Protein AF-A0A812M2K6-F1 (afdb_monomer_lite)

Secondary structure (DSSP, 8-state):
-----------------------------------PPP--PPPHHHHHHHHHHGGG--------BSTTSSEEEEPPGGG-SSTTBEEEEPTTEEEPTTSBEEEPP--TTTSTTEEEEPPGGG-SSTT-EEEEPTTEEE-TTS-EEEPP--BSTTSSEEEEPPGGG-SSTTBEEEEPTTEEE-TTSBEEEPP--TTT-TTEEEEPPGGG-SSTT-EEEEPTTEEE-TTS-EEEPP---STTSSEEEEPPGGG-SSTT-EEEEPTTEEEETTEEEE----B-STTSEEEEPPGGG--STT-EEEEPTTEEE-TTS-EEEPP---SSSSSEEEEPPGGG-SSTTBEEEEPTTEEE-TTSBEEEPP--B-STTSEEEEPPGGG-SSTT-EEEE-TTEEEETTTEEEEPP----TTSSEEEEPPGGG--STT-EEEEPTTEEE-TTS-EEE-HHHHTT-HHHHHHHHHHHHHHHHHH-SS-SS---TTT--HHHHHHHHHHHHHHHTTS--SS----HHHHHHHHH-SS-SSS--HHHHHHHHHHHHHHHHT-

Foldseek 3Di:
DDDDDDDDDDDDDDDDDDDDDDDDDDDDDDDDDDDDDDDDDDDPVVVVVVVVVVVPCPPQAAADDDPPGQEPAADPSVPDPHHRQHPDTAAQWDQDPNSHTDGQDADQVPAPQAPAADDSNPHPHHNAHPDGQQQWDQDPNNHTDGAEADDDDVHQEVADDDSRNDPHHHQHPDGAQQWDQDPNRHTDGQEADPVVAVWAPACDDSNNDPHHNAHPDTAALWDQDPNRHTDGAEADDDQPDQAPAADDSNNDPHHRQHPDGAQQFDQDPSHTHGQDADDDDDQGEVAQDDSRHHDHHNQHPHHAAQWDQDPNNGTDGAAADDDPPDQAPAADDSNNQPHHNQHPDTAQQWDQDPNNHTDGQAADPDDDQGEVAADDSNNDPHHHFHPHHAQQWDDDVNGGTDGQDADADQPDQEPAADDSNNDPHHRAHPDGHPQWDQDPNRHTDGPPVVVVVPPVVVVLVVVLVVVLQVQLPPVPPSDRDPVSPDVVSVVVSVVVSVVVVVVDDDDDDDPPPVVVVQPVQPVVPPSDHDPVSVVVVVVVVVVVVVVD

Radius of gyration: 78.22 Å; chains: 1; bounding box: 146×51×230 Å

Sequence (548 aa):
MKRLVFFLTLPFILSQARKASSQPDEHVTASHEPAQPKVTALSQVEVQALLAKRRSEKREFVCFTGPGRACRLCRDTEARTADDQCAECNPGYKLMVTGMCEAFDCDPDYITGCYKCLATHARTREGQCGVCQKGFALTASNECRQLTCTEGDDGACAKCRPQHELTKDNQCVTCKPGYKQNTDHTCSELTCDLTEMENCASCRAQKELTADNQCSECTEGFQLTESGTCEPFECQTGPDEACRECAAPEDRTGENQCSACNPGYALTARSCEALTCLEGEGSLCAKCEVFEKRRVVDQCLTCNQGFKLSADSKCVPFSCSVGAEDKCRICTQPALRTADDQCYQCNPGYRLNMDLKCEPFPCDEGEGAKCKTCRELASRTAPHQCSTCNAGYGLVDALVCKPFLCSPGPNGGCKACKAQKAMTAFDQCAACNDGYFLTSEFTCQLGSDNWASNSKVVRYAKQAMRELVNKLDRNSDGSIDKGELDESSINDAIQRGIAGLRGGIIQGQVDPVPAVVFGAADVDGDGALSRAEFEALEARESQRQSQR

Structure (mmCIF, N/CA/C/O backbone):
data_AF-A0A812M2K6-F1
#
_entry.id   AF-A0A812M2K6-F1
#
loop_
_atom_site.group_PDB
_atom_site.id
_atom_site.type_symbol
_atom_site.label_atom_id
_atom_site.label_alt_id
_atom_site.label_comp_id
_atom_site.label_asym_id
_atom_site.label_entity_id
_atom_site.label_seq_id
_atom_site.pdbx_PDB_ins_code
_atom_site.Cartn_x
_atom_site.Cartn_y
_atom_site.Cartn_z
_atom_site.occupancy
_atom_site.B_iso_or_equiv
_atom_site.auth_seq_id
_atom_site.auth_comp_id
_atom_site.auth_asym_id
_atom_site.auth_atom_id
_atom_site.pdbx_PDB_model_num
ATOM 1 N N . MET A 1 1 ? -30.217 25.112 0.882 1.00 39.94 1 MET A N 1
ATOM 2 C CA . MET A 1 1 ? -31.440 24.292 0.989 1.00 39.94 1 MET A CA 1
ATOM 3 C C . MET A 1 1 ? -32.048 24.495 2.372 1.00 39.94 1 MET A C 1
ATOM 5 O O . MET A 1 1 ? -31.385 24.239 3.359 1.00 39.94 1 MET A O 1
ATOM 9 N N . LYS A 1 2 ? -33.250 25.086 2.378 1.00 36.22 2 LYS A N 1
ATOM 10 C CA . LYS A 1 2 ? -34.365 25.032 3.349 1.00 36.22 2 LYS A CA 1
ATOM 11 C C . LYS A 1 2 ? -34.115 24.831 4.863 1.00 36.22 2 LYS A C 1
ATOM 13 O O . LYS A 1 2 ? -33.831 23.735 5.320 1.00 36.22 2 LYS A O 1
ATOM 18 N N . ARG A 1 3 ? -34.443 25.901 5.611 1.00 46.41 3 ARG A N 1
ATOM 19 C CA . ARG A 1 3 ? -35.052 25.905 6.961 1.00 46.41 3 ARG A CA 1
ATOM 20 C C . ARG A 1 3 ? -36.234 24.929 7.061 1.00 46.41 3 ARG A C 1
ATOM 22 O O . ARG A 1 3 ? -37.031 24.890 6.124 1.00 46.41 3 ARG A O 1
ATOM 29 N N . LEU A 1 4 ? -36.454 24.340 8.239 1.00 39.28 4 LEU A N 1
ATOM 30 C CA . LEU A 1 4 ? -37.803 24.044 8.726 1.00 39.28 4 LEU A CA 1
ATOM 31 C C . LEU A 1 4 ? -37.932 24.373 10.224 1.00 39.28 4 LEU A C 1
ATOM 33 O O . LEU A 1 4 ? -37.151 23.928 11.056 1.00 39.28 4 LEU A O 1
ATOM 37 N N . VAL A 1 5 ? -38.931 25.206 10.494 1.00 46.22 5 VAL A N 1
ATOM 38 C CA . VAL A 1 5 ? -39.595 25.511 11.769 1.00 46.22 5 VAL A CA 1
ATOM 39 C C . VAL A 1 5 ? -40.931 24.747 11.745 1.00 46.22 5 VAL A C 1
ATOM 41 O O . VAL A 1 5 ? -41.371 24.419 10.644 1.00 46.22 5 VAL A O 1
ATOM 44 N N . PHE A 1 6 ? -41.568 24.566 12.914 1.00 36.38 6 PHE A N 1
ATOM 45 C CA . PHE A 1 6 ? -43.006 24.332 13.228 1.00 36.38 6 PHE A CA 1
ATOM 46 C C . PHE A 1 6 ? -43.205 23.113 14.160 1.00 36.38 6 PHE A C 1
ATOM 48 O O . PHE A 1 6 ? -42.526 22.117 13.966 1.00 36.38 6 PHE A O 1
ATOM 55 N N . PHE A 1 7 ? -44.098 23.057 15.164 1.00 35.03 7 PHE A N 1
ATOM 56 C CA . PHE A 1 7 ? -45.023 24.000 15.825 1.00 35.03 7 PHE A CA 1
ATOM 57 C C . PHE A 1 7 ? -45.541 23.348 17.142 1.00 35.03 7 PHE A C 1
ATOM 59 O O . PHE A 1 7 ? -45.584 22.128 17.242 1.00 35.03 7 PHE A O 1
ATOM 66 N N . LEU A 1 8 ? -45.939 24.198 18.100 1.00 35.94 8 LEU A N 1
ATOM 67 C CA . LEU A 1 8 ? -47.046 24.118 19.085 1.00 35.94 8 LEU A CA 1
ATOM 68 C C . LEU A 1 8 ? -47.849 22.810 19.286 1.00 35.94 8 LEU A C 1
ATOM 70 O O . LEU A 1 8 ? -48.348 22.266 18.313 1.00 35.94 8 LEU A O 1
ATOM 74 N N . THR A 1 9 ? -48.180 22.486 20.553 1.00 30.59 9 THR A N 1
ATOM 75 C CA . THR A 1 9 ? -49.550 22.630 21.132 1.00 30.59 9 THR A CA 1
ATOM 76 C C . THR A 1 9 ? -49.631 22.241 22.626 1.00 30.59 9 THR A C 1
ATOM 78 O O . THR A 1 9 ? -49.316 21.118 23.001 1.00 30.59 9 THR A O 1
ATOM 81 N N . LEU A 1 10 ? -50.129 23.166 23.457 1.00 36.56 10 LEU A N 1
ATOM 82 C CA . LEU A 1 10 ? -50.979 22.939 24.652 1.00 36.56 10 LEU A CA 1
ATOM 83 C C . LEU A 1 10 ? -52.435 22.706 24.157 1.00 36.56 10 LEU A C 1
ATOM 85 O O . LEU A 1 10 ? -52.696 23.182 23.045 1.00 36.56 10 LEU A O 1
ATOM 89 N N . PRO A 1 11 ? -53.411 22.103 24.900 1.00 50.19 11 PRO A N 1
ATOM 90 C CA . PRO A 1 11 ? -53.915 22.698 26.158 1.00 50.19 11 PRO A CA 1
ATOM 91 C C . PRO A 1 11 ? -54.684 21.792 27.181 1.00 50.19 11 PRO A C 1
ATOM 93 O O . PRO A 1 11 ? -55.078 20.675 26.885 1.00 50.19 11 PRO A O 1
ATOM 96 N N . PHE A 1 12 ? -54.929 22.369 28.376 1.00 32.66 12 PHE A N 1
ATOM 97 C CA . PHE A 1 12 ? -56.169 22.364 29.198 1.00 32.66 12 PHE A CA 1
ATOM 98 C C . PHE A 1 12 ? -56.912 21.048 29.574 1.00 32.66 12 PHE A C 1
ATOM 100 O O . PHE A 1 12 ? -57.282 20.273 28.706 1.00 32.66 12 PHE A O 1
ATOM 107 N N . ILE A 1 13 ? -57.332 20.913 30.854 1.00 33.84 13 ILE A N 1
ATOM 108 C CA . ILE A 1 13 ? -58.743 21.039 31.332 1.00 33.84 13 ILE A CA 1
ATOM 109 C C . ILE A 1 13 ? -58.970 20.441 32.759 1.00 33.84 13 ILE A C 1
ATOM 111 O O . ILE A 1 13 ? -58.735 19.260 32.969 1.00 33.84 13 ILE A O 1
ATOM 115 N N . LEU A 1 14 ? -59.547 21.286 33.648 1.00 29.89 14 LEU A N 1
ATOM 116 C CA . LEU A 1 14 ? -60.483 21.079 34.798 1.00 29.89 14 LEU A CA 1
ATOM 117 C C . LEU A 1 14 ? -60.121 20.108 35.958 1.00 29.89 14 LEU A C 1
ATOM 119 O O . LEU A 1 14 ? -59.506 19.082 35.748 1.00 29.89 14 LEU A O 1
ATOM 123 N N . SER A 1 15 ? -60.602 20.235 37.205 1.00 29.11 15 SER A N 1
ATOM 124 C CA . SER A 1 15 ? -61.309 21.246 38.027 1.00 29.11 15 SER A CA 1
ATOM 125 C C . SER A 1 15 ? -61.856 20.530 39.282 1.00 29.11 15 SER A C 1
ATOM 127 O O . SER A 1 15 ? -62.038 19.317 39.254 1.00 29.11 15 SER A O 1
ATOM 129 N N . GLN A 1 16 ? -62.261 21.324 40.284 1.00 31.27 16 GLN A N 1
ATOM 130 C CA . GLN A 1 16 ? -63.069 21.024 41.488 1.00 31.27 16 GLN A CA 1
ATOM 131 C C . GLN A 1 16 ? -62.251 20.500 42.691 1.00 31.27 16 GLN A C 1
ATOM 133 O O . GLN A 1 16 ? -61.693 19.417 42.628 1.00 31.27 16 GLN A O 1
ATOM 138 N N . ALA A 1 17 ? -62.008 21.223 43.794 1.00 30.69 17 ALA A N 1
ATOM 139 C CA . ALA A 1 17 ? -62.821 22.082 44.679 1.00 30.69 17 ALA A CA 1
ATOM 140 C C . ALA A 1 17 ? -63.723 21.328 45.683 1.00 30.69 17 ALA A C 1
ATOM 142 O O . ALA A 1 17 ? -64.667 20.670 45.259 1.00 30.69 17 ALA A O 1
ATOM 143 N N . ARG A 1 18 ? -63.490 21.570 46.997 1.00 32.97 18 ARG A N 1
ATOM 144 C CA . ARG A 1 18 ? -64.441 21.848 48.125 1.00 32.97 18 ARG A CA 1
ATOM 145 C C . ARG A 1 18 ? -63.961 21.264 49.475 1.00 32.97 18 ARG A C 1
ATOM 147 O O . ARG A 1 18 ? -63.615 20.099 49.539 1.00 32.97 18 ARG A O 1
ATOM 154 N N . LYS A 1 19 ? -63.760 22.135 50.487 1.00 30.09 19 LYS A N 1
ATOM 155 C CA . LYS A 1 19 ? -64.574 22.382 51.725 1.00 30.09 19 LYS A CA 1
ATOM 156 C C . LYS A 1 19 ? -64.446 21.268 52.787 1.00 30.09 19 LYS A C 1
ATOM 158 O O . LYS A 1 19 ? -64.731 20.131 52.468 1.00 30.09 19 LYS A O 1
ATOM 163 N N . ALA A 1 20 ? -63.904 21.502 53.990 1.00 30.22 20 ALA A N 1
ATOM 164 C CA . ALA A 1 20 ? -64.334 22.336 55.139 1.00 30.22 20 ALA A CA 1
ATOM 165 C C . ALA A 1 20 ? -65.220 21.585 56.161 1.00 30.22 20 ALA A C 1
ATOM 167 O O . ALA A 1 20 ? -66.173 20.936 55.749 1.00 30.22 20 ALA A O 1
ATOM 168 N N . SER A 1 21 ? -64.969 21.852 57.461 1.00 31.70 21 SER A N 1
ATOM 169 C CA . SER A 1 21 ? -65.792 21.519 58.657 1.00 31.70 21 SER A CA 1
ATOM 170 C C . SER A 1 21 ? -65.837 20.030 59.052 1.00 31.70 21 SER A C 1
ATOM 172 O O . SER A 1 21 ? -65.806 19.185 58.174 1.00 31.70 21 SER A O 1
ATOM 174 N N . SER A 1 22 ? -65.907 19.596 60.315 1.00 30.52 22 SER A N 1
ATOM 175 C CA . SER A 1 22 ? -66.250 20.228 61.602 1.00 30.52 22 SER A CA 1
ATOM 176 C C . SER A 1 22 ? -65.941 19.237 62.759 1.00 30.52 22 SER A C 1
ATOM 178 O O . SER A 1 22 ? -66.010 18.028 62.553 1.00 30.52 22 SER A O 1
ATOM 180 N N . GLN A 1 23 ? -65.648 19.734 63.973 1.00 38.22 23 GLN A N 1
ATOM 181 C CA . GLN A 1 23 ? -65.944 19.055 65.266 1.00 38.22 23 GLN A CA 1
ATOM 182 C C . GLN A 1 23 ? -67.488 18.910 65.445 1.00 38.22 23 GLN A C 1
ATOM 184 O O . GLN A 1 23 ? -68.187 19.372 64.537 1.00 38.22 23 GLN A O 1
ATOM 189 N N . PRO A 1 24 ? -68.091 18.424 66.561 1.00 56.44 24 PRO A N 1
ATOM 190 C CA . PRO A 1 24 ? -67.602 17.841 67.831 1.00 56.44 24 PRO A CA 1
ATOM 191 C C . PRO A 1 24 ? -68.368 16.536 68.213 1.00 56.44 24 PRO A C 1
ATOM 193 O O . PRO A 1 24 ? -69.157 16.035 67.422 1.00 56.44 24 PRO A O 1
ATOM 196 N N . ASP A 1 25 ? -68.104 15.937 69.382 1.00 31.62 25 ASP A N 1
ATOM 197 C CA . ASP A 1 25 ? -69.071 15.906 70.503 1.00 31.62 25 ASP A CA 1
ATOM 198 C C . ASP A 1 25 ? -68.741 14.894 71.611 1.00 31.62 25 ASP A C 1
ATOM 200 O O . ASP A 1 25 ? -68.276 13.774 71.400 1.00 31.62 25 ASP A O 1
ATOM 204 N N . GLU A 1 26 ? -69.011 15.385 72.818 1.00 35.91 26 GLU A N 1
ATOM 205 C CA . GLU A 1 26 ? -69.060 14.719 74.110 1.00 35.91 26 GLU A CA 1
ATOM 206 C C . GLU A 1 26 ? -70.122 13.609 74.146 1.00 35.91 26 GLU A C 1
ATOM 208 O O . GLU A 1 26 ? -71.188 13.735 73.548 1.00 35.91 26 GLU A O 1
ATOM 213 N N . HIS A 1 27 ? -69.915 12.586 74.982 1.00 35.78 27 HIS A N 1
ATOM 214 C CA . HIS A 1 27 ? -71.049 11.980 75.676 1.00 35.78 27 HIS A CA 1
ATOM 215 C C . HIS A 1 27 ? -70.683 11.465 77.071 1.00 35.78 27 HIS A C 1
ATOM 217 O O . HIS A 1 27 ? -69.914 10.526 77.264 1.00 35.78 27 HIS A O 1
ATOM 223 N N . VAL A 1 28 ? -71.302 12.140 78.036 1.00 36.34 28 VAL A N 1
ATOM 224 C CA . VAL A 1 28 ? -71.503 11.809 79.448 1.00 36.34 28 VAL A CA 1
ATOM 225 C C . VAL A 1 28 ? -72.520 10.669 79.589 1.00 36.34 28 VAL A C 1
ATOM 227 O O . VAL A 1 28 ? -73.449 10.602 78.783 1.00 36.34 28 VAL A O 1
ATOM 230 N N . THR A 1 29 ? -72.371 9.841 80.638 1.00 33.72 29 THR A N 1
ATOM 231 C CA . THR A 1 29 ? -73.381 9.153 81.503 1.00 33.72 29 THR A CA 1
ATOM 232 C C . THR A 1 29 ? -72.810 7.805 81.989 1.00 33.72 29 THR A C 1
ATOM 234 O O . THR A 1 29 ? -72.044 7.178 81.277 1.00 33.72 29 THR A O 1
ATOM 237 N N . ALA A 1 30 ? -73.078 7.255 83.174 1.00 34.03 30 ALA A N 1
ATOM 238 C CA . ALA A 1 30 ? -73.894 7.648 84.312 1.00 34.03 30 ALA A CA 1
ATOM 239 C C . ALA A 1 30 ? -73.401 6.902 85.567 1.00 34.03 30 ALA A C 1
ATOM 241 O O . ALA A 1 30 ? -72.913 5.774 85.512 1.00 34.03 30 ALA A O 1
ATOM 242 N N . SER A 1 31 ? -73.596 7.567 86.696 1.00 32.94 31 SER A N 1
ATOM 243 C CA . SER A 1 31 ? -73.419 7.118 88.070 1.00 32.94 31 SER A CA 1
ATOM 244 C C . SER A 1 31 ? -74.468 6.067 88.465 1.00 32.94 31 SER A C 1
ATOM 246 O O . SER A 1 31 ? -75.640 6.179 88.096 1.00 32.94 31 SER A O 1
ATOM 248 N N . HIS A 1 32 ? -74.077 5.090 89.286 1.00 35.47 32 HIS A N 1
ATOM 249 C CA . HIS A 1 32 ? -75.010 4.268 90.060 1.00 35.47 32 HIS A CA 1
ATOM 250 C C . HIS A 1 32 ? -74.623 4.282 91.538 1.00 35.47 32 HIS A C 1
ATOM 252 O O . HIS A 1 32 ? -73.555 3.831 91.944 1.00 35.47 32 HIS A O 1
ATOM 258 N N . GLU A 1 33 ? -75.530 4.864 92.310 1.00 39.69 33 GLU A N 1
ATOM 259 C CA . GLU A 1 33 ? -75.563 4.990 93.759 1.00 39.69 33 GLU A CA 1
ATOM 260 C C . GLU A 1 33 ? -76.275 3.756 94.342 1.00 39.69 33 GLU A C 1
ATOM 262 O O . GLU A 1 33 ? -77.310 3.354 93.802 1.00 39.69 33 GLU A O 1
ATOM 267 N N . PRO A 1 34 ? -75.788 3.166 95.449 1.00 40.06 34 PRO A N 1
ATOM 268 C CA . PRO A 1 34 ? -76.692 2.411 96.303 1.00 40.06 34 PRO A CA 1
ATOM 269 C C . PRO A 1 34 ? -76.645 2.849 97.774 1.00 40.06 34 PRO A C 1
ATOM 271 O O . PRO A 1 34 ? -75.617 2.814 98.442 1.00 40.06 34 PRO A O 1
ATOM 274 N N . ALA A 1 35 ? -77.844 3.191 98.247 1.00 35.00 35 ALA A N 1
ATOM 275 C CA . ALA A 1 35 ? -78.459 2.833 99.525 1.00 35.00 35 ALA A CA 1
ATOM 276 C C . ALA A 1 35 ? -77.650 3.006 100.830 1.00 35.00 35 ALA A C 1
ATOM 278 O O . ALA A 1 35 ? -76.830 2.179 101.223 1.00 35.00 35 ALA A O 1
ATOM 279 N N . GLN A 1 36 ? -78.047 4.028 101.593 1.00 40.28 36 GLN A N 1
ATOM 280 C CA . GLN A 1 36 ? -77.736 4.203 103.013 1.00 40.28 36 GLN A CA 1
ATOM 281 C C . GLN A 1 36 ? -78.418 3.138 103.899 1.00 40.28 36 GLN A C 1
ATOM 283 O O . GLN A 1 36 ? -79.637 2.964 103.800 1.00 40.28 36 GLN A O 1
ATOM 288 N N . PRO A 1 37 ? -77.706 2.531 104.869 1.00 40.25 37 PRO A N 1
ATOM 289 C CA . PRO A 1 37 ? -78.324 1.875 106.013 1.00 40.25 37 PRO A CA 1
ATOM 290 C C . PRO A 1 37 ? -78.275 2.757 107.275 1.00 40.25 37 PRO A C 1
ATOM 292 O O . PRO A 1 37 ? -77.220 3.185 107.739 1.00 40.25 37 PRO A O 1
ATOM 295 N N . LYS A 1 38 ? -79.454 2.985 107.866 1.00 45.19 38 LYS A N 1
ATOM 296 C CA . LYS A 1 38 ? -79.655 3.467 109.243 1.00 45.19 38 LYS A CA 1
ATOM 297 C C . LYS A 1 38 ? -79.230 2.385 110.235 1.00 45.19 38 LYS A C 1
ATOM 299 O O . LYS A 1 38 ? -79.912 1.367 110.280 1.00 45.19 38 LYS A O 1
ATOM 304 N N . VAL A 1 39 ? -78.237 2.629 111.097 1.00 41.66 39 VAL A N 1
ATOM 305 C CA . VAL A 1 39 ? -78.066 1.854 112.345 1.00 41.66 39 VAL A CA 1
ATOM 306 C C . VAL A 1 39 ? -77.474 2.728 113.467 1.00 41.66 39 VAL A C 1
ATOM 308 O O . VAL A 1 39 ? -76.336 3.174 113.403 1.00 41.66 39 VAL A O 1
ATOM 311 N N . THR A 1 40 ? -78.335 2.984 114.455 1.00 49.41 40 THR A N 1
ATOM 312 C CA . THR A 1 40 ? -78.154 3.266 115.897 1.00 49.41 40 THR A CA 1
ATOM 313 C C . THR A 1 40 ? -76.811 3.763 116.456 1.00 49.41 40 THR A C 1
ATOM 315 O O . THR A 1 40 ? -75.791 3.083 116.414 1.00 49.41 40 THR A O 1
ATOM 318 N N . ALA A 1 41 ? -76.888 4.912 117.140 1.00 46.44 41 ALA A N 1
ATOM 319 C CA . ALA A 1 41 ? -75.861 5.451 118.024 1.00 46.44 41 ALA A CA 1
ATOM 320 C C . ALA A 1 41 ? -75.583 4.509 119.213 1.00 46.44 41 ALA A C 1
ATOM 322 O O . ALA A 1 41 ? -76.463 4.265 120.038 1.00 46.44 41 ALA A O 1
ATOM 323 N N . LEU A 1 42 ? -74.346 4.012 119.291 1.00 47.88 42 LEU A N 1
ATOM 324 C CA . LEU A 1 42 ? -73.766 3.348 120.460 1.00 47.88 42 LEU A CA 1
ATOM 325 C C . LEU A 1 42 ? -73.224 4.396 121.441 1.00 47.88 42 LEU A C 1
ATOM 327 O O . LEU A 1 42 ? -72.730 5.453 121.041 1.00 47.88 42 LEU A O 1
ATOM 331 N N . SER A 1 43 ? -73.326 4.100 122.734 1.00 54.28 43 SER A N 1
ATOM 332 C CA . SER A 1 43 ? -72.937 5.005 123.815 1.00 54.28 43 SER A CA 1
ATOM 333 C C . SER A 1 43 ? -71.408 5.149 123.927 1.00 54.28 43 SER A C 1
ATOM 335 O O . SER A 1 43 ? -70.654 4.225 123.615 1.00 54.28 43 SER A O 1
ATOM 337 N N . GLN A 1 44 ? -70.922 6.298 124.418 1.00 56.81 44 GLN A N 1
ATOM 338 C CA . GLN A 1 44 ? -69.483 6.589 124.588 1.00 56.81 44 GLN A CA 1
ATOM 339 C C . GLN A 1 44 ? -68.726 5.589 125.492 1.00 56.81 44 GLN A C 1
ATOM 341 O O . GLN A 1 44 ? -67.496 5.567 125.469 1.00 56.81 44 GLN A O 1
ATOM 346 N N . VAL A 1 45 ? -69.425 4.727 126.238 1.00 55.91 45 VAL A N 1
ATOM 347 C CA . VAL A 1 45 ? -68.821 3.690 127.093 1.00 55.91 45 VAL A CA 1
ATOM 348 C C . VAL A 1 45 ? -68.507 2.401 126.307 1.00 55.91 45 VAL A C 1
ATOM 350 O O . VAL A 1 45 ? -67.557 1.696 126.638 1.00 55.91 45 VAL A O 1
ATOM 353 N N . GLU A 1 46 ? -69.201 2.124 125.197 1.00 54.50 46 GLU A N 1
ATOM 354 C CA . GLU A 1 46 ? -68.991 0.913 124.379 1.00 54.50 46 GLU A CA 1
ATOM 355 C C . GLU A 1 46 ? -67.878 1.077 123.324 1.00 54.50 46 GLU A C 1
ATOM 357 O O . GLU A 1 46 ? -67.211 0.108 122.953 1.00 54.50 46 GLU A O 1
ATOM 362 N N . VAL A 1 47 ? -67.584 2.311 122.897 1.00 55.38 47 VAL A N 1
ATOM 363 C CA . VAL A 1 47 ? -66.504 2.606 121.932 1.00 55.38 47 VAL A CA 1
ATOM 364 C C . VAL A 1 47 ? -65.109 2.474 122.566 1.00 55.38 47 VAL A C 1
ATOM 366 O O . VAL A 1 47 ? -64.165 2.042 121.899 1.00 55.38 47 VAL A O 1
ATOM 369 N N . GLN A 1 48 ? -64.955 2.761 123.865 1.00 56.78 48 GLN A N 1
ATOM 370 C CA . GLN A 1 48 ? -63.657 2.615 124.541 1.00 56.78 48 GLN A CA 1
ATOM 371 C C . GLN A 1 48 ? -63.277 1.154 124.842 1.00 56.78 48 GLN A C 1
ATOM 373 O O . GLN A 1 48 ? -62.090 0.828 124.833 1.00 56.78 48 GLN A O 1
ATOM 378 N N . ALA A 1 49 ? -64.247 0.244 124.997 1.00 54.22 49 ALA A N 1
ATOM 379 C CA . ALA A 1 49 ? -63.972 -1.186 125.181 1.00 54.22 49 ALA A CA 1
ATOM 380 C C . ALA A 1 49 ? -63.530 -1.889 123.875 1.00 54.22 49 ALA A C 1
ATOM 382 O O . ALA A 1 49 ? -62.680 -2.782 123.904 1.00 54.22 49 ALA A O 1
ATOM 383 N N . LEU A 1 50 ? -64.034 -1.457 122.710 1.00 50.53 50 LEU A N 1
ATOM 384 C CA . LEU A 1 50 ? -63.640 -2.004 121.401 1.00 50.53 50 LEU A CA 1
ATOM 385 C C . LEU A 1 50 ? -62.279 -1.482 120.901 1.00 50.53 50 LEU A C 1
ATOM 387 O O . LEU A 1 50 ? -61.536 -2.227 120.259 1.00 50.53 50 LEU A O 1
ATOM 391 N N . LEU A 1 51 ? -61.894 -0.246 121.242 1.00 51.06 51 LEU A N 1
ATOM 392 C CA . LEU A 1 51 ? -60.575 0.305 120.889 1.00 51.06 51 LEU A CA 1
ATOM 393 C C . LEU A 1 51 ? -59.422 -0.276 121.729 1.00 51.06 51 LEU A C 1
ATOM 395 O O . LEU A 1 51 ? -58.281 -0.296 121.262 1.00 51.06 51 LEU A O 1
ATOM 399 N N . ALA A 1 52 ? -59.703 -0.817 122.918 1.00 50.59 52 ALA A N 1
ATOM 400 C CA . ALA A 1 52 ? -58.713 -1.531 123.726 1.00 50.59 52 ALA A CA 1
ATOM 401 C C . ALA A 1 52 ? -58.458 -2.968 123.224 1.00 50.59 52 ALA A C 1
ATOM 403 O O . ALA A 1 52 ? -57.325 -3.440 123.282 1.00 50.59 52 ALA A O 1
ATOM 404 N N . LYS A 1 53 ? -59.468 -3.643 122.650 1.00 47.53 53 LYS A N 1
ATOM 405 C CA . LYS A 1 53 ? -59.333 -5.023 122.143 1.00 47.53 53 LYS A CA 1
ATOM 406 C C . LYS A 1 53 ? -58.676 -5.116 120.755 1.00 47.53 53 LYS A C 1
ATOM 408 O O . LYS A 1 53 ? -58.111 -6.148 120.421 1.00 47.53 53 LYS A O 1
ATOM 413 N N . ARG A 1 54 ? -58.674 -4.035 119.961 1.00 43.41 54 ARG A N 1
ATOM 414 C CA . ARG A 1 54 ? -58.018 -3.990 118.633 1.00 43.41 54 ARG A CA 1
ATOM 415 C C . ARG A 1 54 ? -56.533 -3.602 118.668 1.00 43.41 54 ARG A C 1
ATOM 417 O O . ARG A 1 54 ? -55.864 -3.681 117.644 1.00 43.41 54 ARG A O 1
ATOM 424 N N . ARG A 1 55 ? -55.999 -3.195 119.827 1.00 44.66 55 ARG A N 1
ATOM 425 C CA . ARG A 1 55 ? -54.574 -2.846 120.002 1.00 44.66 55 ARG A CA 1
ATOM 426 C C . ARG A 1 55 ? -53.653 -4.050 120.257 1.00 44.66 55 ARG A C 1
ATOM 428 O O . ARG A 1 55 ? -52.445 -3.849 120.294 1.00 44.66 55 ARG A O 1
ATOM 435 N N . SER A 1 56 ? -54.177 -5.277 120.369 1.00 44.88 56 SER A N 1
ATOM 436 C CA . SER A 1 56 ? -53.364 -6.499 120.529 1.00 44.88 56 SER A CA 1
ATOM 437 C C . SER A 1 56 ? -53.311 -7.411 119.295 1.00 44.88 56 SER A C 1
ATOM 439 O O . SER A 1 56 ? -52.669 -8.452 119.354 1.00 44.88 56 SER A O 1
ATOM 441 N N . GLU A 1 57 ? -53.929 -7.030 118.174 1.00 50.56 57 GLU A N 1
ATOM 442 C CA . GLU A 1 57 ? -53.783 -7.718 116.880 1.00 50.56 57 GLU A CA 1
ATOM 443 C C . GLU A 1 57 ? -53.137 -6.760 115.876 1.00 50.56 57 GLU A C 1
ATOM 445 O O . GLU A 1 57 ? -53.720 -6.372 114.863 1.00 50.56 57 GLU A O 1
ATOM 450 N N . LYS A 1 58 ? -51.913 -6.313 116.179 1.00 52.38 58 LYS A N 1
ATOM 451 C CA . LYS A 1 58 ? -51.069 -5.675 115.168 1.00 52.38 58 LYS A CA 1
ATOM 452 C C . LYS A 1 58 ? -50.718 -6.791 114.181 1.00 52.38 58 LYS A C 1
ATOM 454 O O . LYS A 1 58 ? -49.819 -7.579 114.453 1.00 52.38 58 LYS A O 1
ATOM 459 N N . ARG A 1 59 ? -51.498 -6.936 113.101 1.00 59.72 59 ARG A N 1
ATOM 460 C CA . ARG A 1 59 ? -51.134 -7.819 111.985 1.00 59.72 59 ARG A CA 1
ATOM 461 C C . ARG A 1 59 ? -49.757 -7.369 111.519 1.00 59.72 59 ARG A C 1
ATOM 463 O O . ARG A 1 59 ? -49.600 -6.247 111.045 1.00 59.72 59 ARG A O 1
ATOM 470 N N . GLU A 1 60 ? -48.763 -8.203 111.778 1.00 75.38 60 GLU A N 1
ATOM 471 C CA . GLU A 1 60 ? -47.403 -7.975 111.328 1.00 75.38 60 GLU A CA 1
ATOM 472 C C . GLU A 1 60 ? -47.411 -8.085 109.807 1.00 75.38 60 GLU A C 1
ATOM 474 O O . GLU A 1 60 ? -47.768 -9.131 109.265 1.00 75.38 60 GLU A O 1
ATOM 479 N N . PHE A 1 61 ? -47.108 -6.979 109.127 1.00 82.56 61 PHE A N 1
ATOM 480 C CA . PHE A 1 61 ? -47.085 -6.969 107.674 1.00 82.56 61 PHE A CA 1
ATOM 481 C C . PHE A 1 61 ? -45.899 -7.788 107.175 1.00 82.56 61 PHE A C 1
ATOM 483 O O . PHE A 1 61 ? -44.734 -7.481 107.471 1.00 82.56 61 PHE A O 1
ATOM 490 N N . VAL A 1 62 ? -46.192 -8.829 106.410 1.00 86.62 62 VAL A N 1
ATOM 491 C CA . VAL A 1 62 ? -45.196 -9.765 105.900 1.00 86.62 62 VAL A CA 1
ATOM 492 C C . VAL A 1 62 ? -44.668 -9.234 104.573 1.00 86.62 62 VAL A C 1
ATOM 494 O O . VAL A 1 62 ? -45.408 -8.692 103.761 1.00 86.62 62 VAL A O 1
ATOM 497 N N . CYS A 1 63 ? -43.363 -9.353 104.361 1.00 89.44 63 CYS A N 1
ATOM 498 C CA . CYS A 1 63 ? -42.727 -9.015 103.097 1.00 89.44 63 CYS A CA 1
ATOM 499 C C . CYS A 1 63 ? -41.809 -10.164 102.703 1.00 89.44 63 CYS A C 1
ATOM 501 O O . CYS A 1 63 ? -40.991 -10.615 103.510 1.00 89.44 63 CYS A O 1
ATOM 503 N N . PHE A 1 64 ? -41.958 -10.642 101.471 1.00 90.19 64 PHE A N 1
ATOM 504 C CA . PHE A 1 64 ? -41.172 -11.758 100.961 1.00 90.19 64 PHE A CA 1
ATOM 505 C C . PHE A 1 64 ? -40.094 -11.262 99.997 1.00 90.19 64 PHE A C 1
ATOM 507 O O . PHE A 1 64 ? -40.393 -10.717 98.935 1.00 90.19 64 PHE A O 1
ATOM 514 N N . THR A 1 65 ? -38.829 -11.498 100.341 1.00 88.19 65 THR A N 1
ATOM 515 C CA . THR A 1 65 ? -37.699 -11.305 99.424 1.00 88.19 65 THR A CA 1
ATOM 516 C C . THR A 1 65 ? -37.325 -12.613 98.733 1.00 88.19 65 THR A C 1
ATOM 518 O O . THR A 1 65 ? -37.710 -13.706 99.156 1.00 88.19 65 THR A O 1
ATOM 521 N N . GLY A 1 66 ? -36.567 -12.502 97.646 1.00 82.94 66 GLY A N 1
ATOM 522 C CA . GLY A 1 66 ? -35.971 -13.639 96.950 1.00 82.94 66 GLY A CA 1
ATOM 523 C C . GLY A 1 66 ? -36.221 -13.633 95.439 1.00 82.94 66 GLY A C 1
ATOM 524 O O . GLY A 1 66 ? -36.978 -12.802 94.931 1.00 82.94 66 GLY A O 1
ATOM 525 N N . PRO A 1 67 ? -35.582 -14.554 94.698 1.00 78.12 67 PRO A N 1
ATOM 526 C CA . PRO A 1 67 ? -35.754 -14.675 93.253 1.00 78.12 67 PRO A CA 1
ATOM 527 C C . PRO A 1 67 ? -37.224 -14.907 92.879 1.00 78.12 67 PRO A C 1
ATOM 529 O O . PRO A 1 67 ? -37.897 -15.750 93.469 1.00 78.12 67 PRO A O 1
ATOM 532 N N . GLY A 1 68 ? -37.730 -14.149 91.905 1.00 79.00 68 GLY A N 1
ATOM 533 C CA . GLY A 1 68 ? -39.131 -14.220 91.471 1.00 79.00 68 GLY A CA 1
ATOM 534 C C . GLY A 1 68 ? -40.124 -13.438 92.342 1.00 79.00 68 GLY A C 1
ATOM 535 O O . GLY A 1 68 ? -41.305 -13.402 92.009 1.00 79.00 68 GLY A O 1
ATOM 536 N N . ARG A 1 69 ? -39.672 -12.786 93.423 1.00 89.06 69 ARG A N 1
ATOM 537 C CA . ARG A 1 69 ? -40.471 -11.818 94.195 1.00 89.06 69 ARG A CA 1
ATOM 538 C C . ARG A 1 69 ? -40.210 -10.390 93.713 1.00 89.06 69 ARG A C 1
ATOM 540 O O . ARG A 1 69 ? -39.167 -10.115 93.125 1.00 89.06 69 ARG A O 1
ATOM 547 N N . ALA A 1 70 ? -41.141 -9.476 93.978 1.00 88.31 70 ALA A N 1
ATOM 548 C CA . ALA A 1 70 ? -41.000 -8.069 93.600 1.00 88.31 70 ALA A CA 1
ATOM 549 C C . ALA A 1 70 ? -39.991 -7.320 94.498 1.00 88.31 70 ALA A C 1
ATOM 551 O O . ALA A 1 70 ? -39.203 -6.513 94.005 1.00 88.31 70 ALA A O 1
ATOM 552 N N . CYS A 1 71 ? -39.956 -7.630 95.801 1.00 92.44 71 CYS A N 1
ATOM 553 C CA . CYS A 1 71 ? -39.022 -7.014 96.744 1.00 92.44 71 CYS A CA 1
ATOM 554 C C . CYS A 1 71 ? -37.617 -7.631 96.665 1.00 92.44 71 CYS A C 1
ATOM 556 O O . CYS A 1 71 ? -37.438 -8.837 96.871 1.00 92.44 71 CYS A O 1
ATOM 558 N N . ARG A 1 72 ? -36.603 -6.776 96.487 1.00 92.81 72 ARG A N 1
ATOM 559 C CA . ARG A 1 72 ? -35.195 -7.120 96.739 1.00 92.81 72 ARG A CA 1
ATOM 560 C C . ARG A 1 72 ? -34.864 -6.965 98.216 1.00 92.81 72 ARG A C 1
ATOM 562 O O . ARG A 1 72 ? -34.279 -7.859 98.823 1.00 92.81 72 ARG A O 1
ATOM 569 N N . LEU A 1 73 ? -35.279 -5.834 98.780 1.00 93.88 73 LEU A N 1
ATOM 570 C CA . LEU A 1 73 ? -35.100 -5.480 100.179 1.00 93.88 73 LEU A CA 1
ATOM 571 C C . LEU A 1 73 ? -36.440 -5.015 100.736 1.00 93.88 73 LEU A C 1
ATOM 573 O O . LEU A 1 73 ? -37.060 -4.110 100.182 1.00 93.88 73 LEU A O 1
ATOM 577 N N . CYS A 1 74 ? -36.892 -5.627 101.825 1.00 93.25 74 CYS A N 1
ATOM 578 C CA . CYS A 1 74 ? -38.110 -5.196 102.498 1.00 93.25 74 CYS A CA 1
ATOM 579 C C . CYS A 1 74 ? -37.902 -3.866 103.224 1.00 93.25 74 CYS A C 1
ATOM 581 O O . CYS A 1 74 ? -36.821 -3.601 103.745 1.00 93.25 74 CYS A O 1
ATOM 583 N N . ARG A 1 75 ? -38.958 -3.055 103.313 1.00 91.19 75 ARG A N 1
ATOM 584 C CA . ARG A 1 75 ? -38.977 -1.876 104.186 1.00 91.19 75 ARG A CA 1
ATOM 585 C C . ARG A 1 75 ? -38.962 -2.318 105.653 1.00 91.19 75 ARG A C 1
ATOM 587 O O . ARG A 1 75 ? -39.433 -3.418 105.949 1.00 91.19 75 ARG A O 1
ATOM 594 N N . ASP A 1 76 ? -38.457 -1.495 106.568 1.00 89.94 76 ASP A N 1
ATOM 595 C CA . ASP A 1 76 ? -38.456 -1.818 108.002 1.00 89.94 76 ASP A CA 1
ATOM 596 C C . ASP A 1 76 ? -39.865 -2.121 108.515 1.00 89.94 76 ASP A C 1
ATOM 598 O O . ASP A 1 76 ? -40.818 -1.427 108.159 1.00 89.94 76 ASP A O 1
ATOM 602 N N . THR A 1 77 ? -39.999 -3.143 109.365 1.00 85.50 77 THR A N 1
ATOM 603 C CA . THR A 1 77 ? -41.294 -3.657 109.846 1.00 85.50 77 THR A CA 1
ATOM 604 C C . THR A 1 77 ? -42.168 -2.570 110.479 1.00 85.50 77 THR A C 1
ATOM 606 O O . THR A 1 77 ? -43.382 -2.576 110.304 1.00 85.50 77 THR A O 1
ATOM 609 N N . GLU A 1 78 ? -41.567 -1.595 111.166 1.00 84.56 78 GLU A N 1
ATOM 610 C CA . GLU A 1 78 ? -42.288 -0.475 111.789 1.00 84.56 78 GLU A CA 1
ATOM 611 C C . GLU A 1 78 ? -42.781 0.573 110.785 1.00 84.56 78 GLU A C 1
ATOM 613 O O . GLU A 1 78 ? -43.764 1.265 111.045 1.00 84.56 78 GLU A O 1
ATOM 618 N N . ALA A 1 79 ? -42.120 0.672 109.631 1.00 86.19 79 ALA A N 1
ATOM 619 C CA . ALA A 1 79 ? -42.476 1.580 108.550 1.00 86.19 79 ALA A CA 1
ATOM 620 C C . ALA A 1 79 ? -43.451 0.944 107.544 1.00 86.19 79 ALA A C 1
ATOM 622 O O . ALA A 1 79 ? -43.836 1.610 106.577 1.00 86.19 79 ALA A O 1
ATOM 623 N N . ARG A 1 80 ? -43.843 -0.325 107.752 1.00 87.88 80 ARG A N 1
ATOM 624 C CA . ARG A 1 80 ? -44.816 -1.003 106.897 1.00 87.88 80 ARG A CA 1
ATOM 625 C C . ARG A 1 80 ? -46.248 -0.638 107.275 1.00 87.88 80 ARG A C 1
ATOM 627 O O . ARG A 1 80 ? -46.659 -0.753 108.427 1.00 87.88 80 ARG A O 1
ATOM 634 N N . THR A 1 81 ? -47.021 -0.239 106.279 1.00 88.69 81 THR A N 1
ATOM 635 C CA . THR A 1 81 ? -48.463 0.010 106.349 1.00 88.69 81 THR A CA 1
ATOM 636 C C . THR A 1 81 ? -49.278 -1.000 105.534 1.00 88.69 81 THR A C 1
ATOM 638 O O . THR A 1 81 ? -50.506 -0.960 105.594 1.00 88.69 81 THR A O 1
ATOM 641 N N . ALA A 1 82 ? -48.612 -1.899 104.798 1.00 88.56 82 ALA A N 1
ATOM 642 C CA . ALA A 1 82 ? -49.196 -3.002 104.035 1.00 88.56 82 ALA A CA 1
ATOM 643 C C . ALA A 1 82 ? -48.180 -4.153 103.864 1.00 88.56 82 ALA A C 1
ATOM 645 O O . ALA A 1 82 ? -46.971 -3.940 104.018 1.00 88.56 82 ALA A O 1
ATOM 646 N N . ASP A 1 83 ? -48.673 -5.353 103.536 1.00 89.69 83 ASP A N 1
ATOM 647 C CA . ASP A 1 83 ? -47.835 -6.489 103.127 1.00 89.69 83 ASP A CA 1
ATOM 648 C C . ASP A 1 83 ? -47.036 -6.139 101.854 1.00 89.69 83 ASP A C 1
ATOM 650 O O . ASP A 1 83 ? -47.459 -5.305 101.052 1.00 89.69 83 ASP A O 1
ATOM 654 N N . ASP A 1 84 ? -45.865 -6.758 101.690 1.00 89.06 84 ASP A N 1
ATOM 655 C CA . ASP A 1 84 ? -44.971 -6.603 100.529 1.00 89.06 84 ASP A CA 1
ATOM 656 C C . ASP A 1 84 ? -44.509 -5.159 100.232 1.00 89.06 84 ASP A C 1
ATOM 658 O O . ASP A 1 84 ? -44.229 -4.787 99.091 1.00 89.06 84 ASP A O 1
ATOM 662 N N . GLN A 1 85 ? -44.359 -4.335 101.275 1.00 92.19 85 GLN A N 1
ATOM 663 C CA . GLN A 1 85 ? -43.676 -3.047 101.153 1.00 92.19 85 GLN A CA 1
ATOM 664 C C . GLN A 1 85 ? -42.151 -3.200 101.178 1.00 92.19 85 GLN A C 1
ATOM 666 O O . GLN A 1 85 ? -41.550 -3.659 102.156 1.00 92.19 85 GLN A O 1
ATOM 671 N N . CYS A 1 86 ? -41.518 -2.752 100.101 1.00 94.38 86 CYS A N 1
ATOM 672 C CA . CYS A 1 86 ? -40.096 -2.867 99.834 1.00 94.38 86 CYS A CA 1
ATOM 673 C C . CYS A 1 86 ? -39.377 -1.518 100.037 1.00 94.38 86 CYS A C 1
ATOM 675 O O . CYS A 1 86 ? -39.946 -0.446 99.841 1.00 94.38 86 CYS A O 1
ATOM 677 N N . ALA A 1 87 ? -38.107 -1.574 100.428 1.00 92.19 87 ALA A N 1
ATOM 678 C CA . ALA A 1 87 ? -37.170 -0.454 100.359 1.00 92.19 87 ALA A CA 1
ATOM 679 C C . ALA A 1 87 ? -36.453 -0.410 98.999 1.00 92.19 87 ALA A C 1
ATOM 681 O O . ALA A 1 87 ? -36.124 0.664 98.509 1.00 92.19 87 ALA A O 1
ATOM 682 N N . GLU A 1 88 ? -36.244 -1.576 98.379 1.00 93.25 88 GLU A N 1
ATOM 683 C CA . GLU A 1 88 ? -35.647 -1.716 97.051 1.00 93.25 88 GLU A CA 1
ATOM 684 C C . GLU A 1 88 ? -36.345 -2.845 96.285 1.00 93.25 88 GLU A C 1
ATOM 686 O O . GLU A 1 88 ? -36.632 -3.913 96.841 1.00 93.25 88 GLU A O 1
ATOM 691 N N . CYS A 1 89 ? -36.608 -2.618 95.002 1.00 94.50 89 CYS A N 1
ATOM 692 C CA . CYS A 1 89 ? -37.224 -3.601 94.120 1.00 94.50 89 CYS A CA 1
ATOM 693 C C . CYS A 1 89 ? -36.184 -4.485 93.432 1.00 94.50 89 CYS A C 1
ATOM 695 O O . CYS A 1 89 ? -35.057 -4.061 93.181 1.00 94.50 89 CYS A O 1
ATOM 697 N N . ASN A 1 90 ? -36.558 -5.724 93.108 1.00 91.94 90 ASN A N 1
ATOM 698 C CA . ASN A 1 90 ? -35.743 -6.554 92.222 1.00 91.94 90 ASN A CA 1
ATOM 699 C C . ASN A 1 90 ? -35.727 -5.958 90.801 1.00 91.94 90 ASN A C 1
ATOM 701 O O . ASN A 1 90 ? -36.672 -5.258 90.426 1.00 91.94 90 ASN A O 1
ATOM 705 N N . PRO A 1 91 ? -34.698 -6.258 89.981 1.00 90.19 91 PRO A N 1
ATOM 706 C CA . PRO A 1 91 ? -34.734 -5.968 88.551 1.00 90.19 91 PRO A CA 1
ATOM 707 C C . PRO A 1 91 ? -36.054 -6.439 87.940 1.00 90.19 91 PRO A C 1
ATOM 709 O O . PRO A 1 91 ? -36.563 -7.509 88.287 1.00 90.19 91 PRO A O 1
ATOM 712 N N . GLY A 1 92 ? -36.634 -5.616 87.074 1.00 88.50 92 GLY A N 1
ATOM 713 C CA . GLY A 1 92 ? -37.971 -5.837 86.543 1.00 88.50 92 GLY A CA 1
ATOM 714 C C . GLY A 1 92 ? -39.103 -5.108 87.238 1.00 88.50 92 GLY A C 1
ATOM 715 O O . GLY A 1 92 ? -40.225 -5.182 86.744 1.00 88.50 92 GLY A O 1
ATOM 716 N N . TYR A 1 93 ? -38.829 -4.412 88.342 1.00 92.69 93 TYR A N 1
ATOM 717 C CA . TYR A 1 93 ? -39.841 -3.740 89.146 1.00 92.69 93 TYR A CA 1
ATOM 718 C C . TYR A 1 93 ? -39.420 -2.305 89.499 1.00 92.69 93 TYR A C 1
ATOM 720 O O . TYR A 1 93 ? -38.253 -2.043 89.795 1.00 92.69 93 TYR A O 1
ATOM 728 N N . LYS A 1 94 ? -40.384 -1.381 89.507 1.00 92.38 94 LYS A N 1
ATOM 729 C CA . LYS A 1 94 ? -40.242 0.004 89.975 1.00 92.38 94 LYS A CA 1
ATOM 730 C C . LYS A 1 94 ? -40.831 0.158 91.374 1.00 92.38 94 LYS A C 1
ATOM 732 O O . LYS A 1 94 ? -41.859 -0.441 91.693 1.00 92.38 94 LYS A O 1
ATOM 737 N N . LEU A 1 95 ? -40.188 0.976 92.204 1.00 94.00 95 LEU A N 1
ATOM 738 C CA . LEU A 1 95 ? -40.684 1.281 93.543 1.00 94.00 95 LEU A CA 1
ATOM 739 C C . LEU A 1 95 ? -41.737 2.386 93.461 1.00 94.00 95 LEU A C 1
ATOM 741 O O . LEU A 1 95 ? -41.435 3.515 93.078 1.00 94.00 95 LEU A O 1
ATOM 745 N N . MET A 1 96 ? -42.969 2.060 93.833 1.00 93.06 96 MET A N 1
ATOM 746 C CA . MET A 1 96 ? -44.071 3.013 93.893 1.00 93.06 96 MET A CA 1
ATOM 747 C C . MET A 1 96 ? -43.994 3.850 95.173 1.00 93.06 96 MET A C 1
ATOM 749 O O . MET A 1 96 ? -43.423 3.432 96.179 1.00 93.06 96 MET A O 1
ATOM 753 N N . VAL A 1 97 ? -44.639 5.021 95.178 1.00 89.94 97 VAL A N 1
ATOM 754 C CA . VAL A 1 97 ? -44.686 5.925 96.351 1.00 89.94 97 VAL A CA 1
ATOM 755 C C . VAL A 1 97 ? -45.293 5.243 97.586 1.00 89.94 97 VAL A C 1
ATOM 757 O O . VAL A 1 97 ? -44.935 5.548 98.722 1.00 89.94 97 VAL A O 1
ATOM 760 N N . THR A 1 98 ? -46.176 4.267 97.376 1.00 90.38 98 THR A N 1
ATOM 761 C CA . THR A 1 98 ? -46.774 3.435 98.430 1.00 90.38 98 THR A CA 1
ATOM 762 C C . THR A 1 98 ? -45.788 2.451 99.070 1.00 90.38 98 THR A C 1
ATOM 764 O O . THR A 1 98 ? -46.151 1.764 100.023 1.00 90.38 98 THR A O 1
ATOM 767 N N . GLY A 1 99 ? -44.553 2.361 98.566 1.00 90.50 99 GLY A N 1
ATOM 768 C CA . GLY A 1 99 ? -43.547 1.384 98.973 1.00 90.50 99 GLY A CA 1
ATOM 769 C C . GLY A 1 99 ? -43.741 0.001 98.352 1.00 90.50 99 GLY A C 1
ATOM 770 O O . GLY A 1 99 ? -43.025 -0.916 98.723 1.00 90.50 99 GLY A O 1
ATOM 771 N N . MET A 1 100 ? -44.696 -0.181 97.438 1.00 92.12 100 MET A N 1
ATOM 772 C CA . MET A 1 100 ? -44.898 -1.449 96.727 1.00 92.12 100 MET A CA 1
ATOM 773 C C . MET A 1 100 ? -44.040 -1.492 95.462 1.00 92.12 100 MET A C 1
ATOM 775 O O . MET A 1 100 ? -43.863 -0.474 94.793 1.00 92.12 100 MET A O 1
ATOM 779 N N . CYS A 1 101 ? -43.529 -2.670 95.119 1.00 93.38 101 CYS A N 1
ATOM 780 C CA . CYS A 1 101 ? -42.832 -2.882 93.856 1.00 93.38 101 CYS A CA 1
ATOM 781 C C . CYS A 1 101 ? -43.818 -3.331 92.780 1.00 93.38 101 CYS A C 1
ATOM 783 O O . CYS A 1 101 ? -44.416 -4.400 92.886 1.00 93.38 101 CYS A O 1
ATOM 785 N N . GLU A 1 102 ? -43.961 -2.527 91.734 1.00 92.19 102 GLU A N 1
ATOM 786 C CA . GLU A 1 102 ? -44.785 -2.840 90.568 1.00 92.19 102 GLU A CA 1
ATOM 787 C C . GLU A 1 102 ? -43.880 -3.282 89.421 1.00 92.19 102 GLU A C 1
ATOM 789 O O . GLU A 1 102 ? -42.808 -2.710 89.228 1.00 92.19 102 GLU A O 1
ATOM 794 N N . ALA A 1 103 ? -44.264 -4.317 88.675 1.00 91.25 103 ALA A N 1
ATOM 795 C CA . ALA A 1 103 ? -43.478 -4.745 87.522 1.00 91.25 103 ALA A CA 1
ATOM 796 C C . ALA A 1 103 ? -43.394 -3.603 86.495 1.00 91.25 103 ALA A C 1
ATOM 798 O O . ALA A 1 103 ? -44.371 -2.889 86.284 1.00 91.25 103 ALA A O 1
ATOM 799 N N . PHE A 1 104 ? -42.244 -3.433 85.839 1.00 92.62 104 PHE A N 1
ATOM 800 C CA . PHE A 1 104 ? -42.157 -2.533 84.693 1.00 92.62 104 PHE A CA 1
ATOM 801 C C . PHE A 1 104 ? -43.143 -2.993 83.637 1.00 92.62 104 PHE A C 1
ATOM 803 O O . PHE A 1 104 ? -43.044 -4.130 83.157 1.00 92.62 104 PHE A O 1
ATOM 810 N N . ASP A 1 105 ? -44.071 -2.111 83.287 1.00 90.94 105 ASP A N 1
ATOM 811 C CA . ASP A 1 105 ? -45.113 -2.458 82.348 1.00 90.94 105 ASP A CA 1
ATOM 812 C C . ASP A 1 105 ? -44.509 -2.730 80.968 1.00 90.94 105 ASP A C 1
ATOM 814 O O . ASP A 1 105 ? -43.580 -2.059 80.498 1.00 90.94 105 ASP A O 1
ATOM 818 N N . CYS A 1 106 ? -44.997 -3.794 80.355 1.00 91.94 106 CYS A N 1
ATOM 819 C CA . CYS A 1 106 ? -44.742 -4.081 78.965 1.00 91.94 106 CYS A CA 1
ATOM 820 C C . CYS A 1 106 ? -45.964 -4.807 78.450 1.00 91.94 106 CYS A C 1
ATOM 822 O O . CYS A 1 106 ? -46.170 -5.990 78.742 1.00 91.94 106 CYS A O 1
ATOM 824 N N . ASP A 1 107 ? -46.735 -4.065 77.680 1.00 92.31 107 ASP A N 1
ATOM 825 C CA . ASP A 1 107 ? -47.867 -4.571 76.951 1.00 92.31 107 ASP A CA 1
ATOM 826 C C . ASP A 1 107 ? -47.528 -4.490 75.453 1.00 92.31 107 ASP A C 1
ATOM 828 O O . ASP A 1 107 ? -47.329 -3.386 74.925 1.00 92.31 107 ASP A O 1
ATOM 832 N N . PRO A 1 108 ? -47.391 -5.641 74.765 1.00 90.19 108 PRO A N 1
ATOM 833 C CA . PRO A 1 108 ? -47.113 -5.679 73.334 1.00 90.19 108 PRO A CA 1
ATOM 834 C C . PRO A 1 108 ? -48.114 -4.879 72.492 1.00 90.19 108 PRO A C 1
ATOM 836 O O . PRO A 1 108 ? -47.729 -4.396 71.430 1.00 90.19 108 PRO A O 1
ATOM 839 N N . ASP A 1 109 ? -49.353 -4.701 72.963 1.00 91.12 109 ASP A N 1
ATOM 840 C CA . ASP A 1 109 ? -50.397 -3.982 72.228 1.00 91.12 109 ASP A CA 1
ATOM 841 C C . ASP A 1 109 ? -50.199 -2.455 72.271 1.00 91.12 109 ASP A C 1
ATOM 843 O O . ASP A 1 109 ? -50.614 -1.750 71.349 1.00 91.12 109 ASP A O 1
ATOM 847 N N . TYR A 1 110 ? -49.509 -1.930 73.293 1.00 92.12 110 TYR A N 1
ATOM 848 C CA . TYR A 1 110 ? -49.223 -0.493 73.435 1.00 92.12 110 TYR A CA 1
ATOM 849 C C . TYR A 1 110 ? -47.804 -0.099 72.999 1.00 92.12 110 TYR A C 1
ATOM 851 O O . TYR A 1 110 ? -47.520 1.087 72.818 1.00 92.12 110 TYR A O 1
ATOM 859 N N . ILE A 1 111 ? -46.902 -1.064 72.797 1.00 92.12 111 ILE A N 1
ATOM 860 C CA . ILE A 1 111 ? -45.523 -0.806 72.361 1.00 92.12 111 ILE A CA 1
ATOM 861 C C . ILE A 1 111 ? -45.412 -1.093 70.866 1.00 92.12 111 ILE A C 1
ATOM 863 O O . ILE A 1 111 ? -45.387 -2.246 70.434 1.00 92.12 111 ILE A O 1
ATOM 867 N N . THR A 1 112 ? -45.288 -0.033 70.065 1.00 93.19 112 THR A N 1
ATOM 868 C CA . THR A 1 112 ? -45.200 -0.145 68.602 1.00 93.19 112 THR A CA 1
ATOM 869 C C . THR A 1 112 ? -44.094 -1.118 68.185 1.00 93.19 112 THR A C 1
ATOM 871 O O . THR A 1 112 ? -42.925 -0.948 68.529 1.00 93.19 112 THR A O 1
ATOM 874 N N . GLY A 1 113 ? -44.476 -2.151 67.433 1.00 91.94 113 GLY A N 1
ATOM 875 C CA . GLY A 1 113 ? -43.549 -3.149 66.909 1.00 91.94 113 GLY A CA 1
ATOM 876 C C . GLY A 1 113 ? -43.066 -4.187 67.922 1.00 91.94 113 GLY A C 1
ATOM 877 O O . GLY A 1 113 ? -42.222 -5.004 67.557 1.00 91.94 113 GLY A O 1
ATOM 878 N N . CYS A 1 114 ? -43.573 -4.215 69.159 1.00 95.88 114 CYS A N 1
ATOM 879 C CA . CYS A 1 114 ? -43.246 -5.286 70.096 1.00 95.88 114 CYS A CA 1
ATOM 880 C C . CYS A 1 114 ? -44.108 -6.530 69.839 1.00 95.88 114 CYS A C 1
ATOM 882 O O . CYS A 1 114 ? -45.327 -6.453 69.731 1.00 95.88 114 CYS A O 1
ATOM 884 N N . TYR A 1 115 ? -43.474 -7.698 69.706 1.00 94.94 115 TYR A N 1
ATOM 885 C CA . TYR A 1 115 ? -44.179 -8.980 69.577 1.00 94.94 115 TYR A CA 1
ATOM 886 C C . TYR A 1 115 ? -44.240 -9.708 70.915 1.00 94.94 115 TYR A C 1
ATOM 888 O O . TYR A 1 115 ? -45.259 -10.279 71.295 1.00 94.94 115 TYR A O 1
ATOM 896 N N . LYS A 1 116 ? -43.120 -9.696 71.640 1.00 95.81 116 LYS A N 1
ATOM 897 C CA . LYS A 1 116 ? -43.010 -10.329 72.945 1.00 95.81 116 LYS A CA 1
ATOM 898 C C . LYS A 1 116 ? -42.158 -9.475 73.855 1.00 95.81 116 LYS A C 1
ATOM 900 O O . LYS A 1 116 ? -41.006 -9.179 73.548 1.00 95.81 116 LYS A O 1
ATOM 905 N N . CYS A 1 117 ? -42.709 -9.149 75.010 1.00 95.19 117 CYS A N 1
ATOM 906 C CA . CYS A 1 117 ? -42.004 -8.400 76.029 1.00 95.19 117 CYS A CA 1
ATOM 907 C C . CYS A 1 117 ? -40.762 -9.117 76.553 1.00 95.19 117 CYS A C 1
ATOM 909 O O . CYS A 1 117 ? -40.708 -10.351 76.614 1.00 95.19 117 CYS A O 1
ATOM 911 N N . LEU A 1 118 ? -39.778 -8.327 76.984 1.00 94.19 118 LEU A N 1
ATOM 912 C CA . LEU A 1 118 ? -38.608 -8.851 77.674 1.00 94.19 118 LEU A CA 1
ATOM 913 C C . LEU A 1 118 ? -39.070 -9.532 78.970 1.00 94.19 118 LEU A C 1
ATOM 915 O O . LEU A 1 118 ? -40.070 -9.118 79.564 1.00 94.19 118 LEU A O 1
ATOM 919 N N . ALA A 1 119 ? -38.392 -10.592 79.411 1.00 92.69 119 ALA A N 1
ATOM 920 C CA . ALA A 1 119 ? -38.752 -11.248 80.667 1.00 92.69 119 ALA A CA 1
ATOM 921 C C . ALA A 1 119 ? -38.717 -10.226 81.812 1.00 92.69 119 ALA A C 1
ATOM 923 O O . ALA A 1 119 ? -37.780 -9.435 81.877 1.00 92.69 119 ALA A O 1
ATOM 924 N N . THR A 1 120 ? -39.719 -10.237 82.699 1.00 91.00 120 THR A N 1
ATOM 925 C CA . THR A 1 120 ? -39.899 -9.191 83.721 1.00 91.00 120 THR A CA 1
ATOM 926 C C . THR A 1 120 ? -38.604 -8.906 84.471 1.00 91.00 120 THR A C 1
ATOM 928 O O . THR A 1 120 ? -38.163 -7.771 84.477 1.00 91.00 120 THR A O 1
ATOM 931 N N . HIS A 1 121 ? -37.915 -9.937 84.969 1.00 88.81 121 HIS A N 1
ATOM 932 C CA . HIS A 1 121 ? -36.667 -9.801 85.733 1.00 88.81 121 HIS A CA 1
ATOM 933 C C . HIS A 1 121 ? -35.476 -9.196 84.961 1.00 88.81 121 HIS A C 1
ATOM 935 O O . HIS A 1 121 ? -34.482 -8.828 85.576 1.00 88.81 121 HIS A O 1
ATOM 941 N N . ALA A 1 122 ? -35.541 -9.120 83.632 1.00 91.69 122 ALA A N 1
ATOM 942 C CA . ALA A 1 122 ? -34.511 -8.512 82.792 1.00 91.69 122 ALA A CA 1
ATOM 943 C C . ALA A 1 122 ? -34.848 -7.061 82.397 1.00 91.69 122 ALA A C 1
ATOM 945 O O . ALA A 1 122 ? -34.035 -6.405 81.746 1.00 91.69 122 ALA A O 1
ATOM 946 N N . ARG A 1 123 ? -36.025 -6.543 82.785 1.00 93.50 123 ARG A N 1
ATOM 947 C CA . ARG A 1 123 ? -36.425 -5.163 82.493 1.00 93.50 123 ARG A CA 1
ATOM 948 C C . ARG A 1 123 ? -35.773 -4.179 83.467 1.00 93.50 123 ARG A C 1
ATOM 950 O O . ARG A 1 123 ? -35.758 -4.383 84.678 1.00 93.50 123 ARG A O 1
ATOM 957 N N . THR A 1 124 ? -35.272 -3.079 82.934 1.00 92.31 124 THR A N 1
ATOM 958 C CA . THR A 1 124 ? -34.729 -1.926 83.654 1.00 92.31 124 THR A CA 1
ATOM 959 C C . THR A 1 124 ? -35.611 -0.682 83.532 1.00 92.31 124 THR A C 1
ATOM 961 O O . THR A 1 124 ? -35.384 0.280 84.262 1.00 92.31 124 THR A O 1
ATOM 964 N N . ARG A 1 125 ? -36.606 -0.689 82.631 1.00 92.31 125 ARG A N 1
ATOM 965 C CA . ARG A 1 125 ? -37.622 0.364 82.466 1.00 92.31 125 ARG A CA 1
ATOM 966 C C . ARG A 1 125 ? -38.878 -0.162 81.759 1.00 92.31 125 ARG A C 1
ATOM 968 O O . ARG A 1 125 ? -38.879 -1.280 81.244 1.00 92.31 125 ARG A O 1
ATOM 975 N N . GLU A 1 126 ? -39.929 0.654 81.729 1.00 92.50 126 GLU A N 1
ATOM 976 C CA . GLU A 1 126 ? -41.172 0.374 80.994 1.00 92.50 126 GLU A CA 1
ATOM 977 C C . GLU A 1 126 ? -40.929 0.294 79.482 1.00 92.50 126 GLU A C 1
ATOM 979 O O . GLU A 1 126 ? -39.999 0.910 78.954 1.00 92.50 126 GLU A O 1
ATOM 984 N N . GLY A 1 127 ? -41.762 -0.478 78.782 1.00 91.00 127 GLY A N 1
ATOM 985 C CA . GLY A 1 127 ? -41.734 -0.538 77.319 1.00 91.00 127 GLY A CA 1
ATOM 986 C C . GLY A 1 127 ? -40.660 -1.449 76.712 1.00 91.00 127 GLY A C 1
ATOM 987 O O . GLY A 1 127 ? -40.493 -1.467 75.494 1.00 91.00 127 GLY A O 1
ATOM 988 N N . GLN A 1 128 ? -39.910 -2.204 77.524 1.00 94.75 128 GLN A N 1
ATOM 989 C CA . GLN A 1 128 ? -38.816 -3.037 77.016 1.00 94.75 128 GLN A CA 1
ATOM 990 C C . GLN A 1 128 ? -39.303 -4.337 76.374 1.00 94.75 128 GLN A C 1
ATOM 992 O O . GLN A 1 128 ? -39.830 -5.246 77.027 1.00 94.75 128 GLN A O 1
ATOM 997 N N . CYS A 1 129 ? -39.037 -4.450 75.080 1.00 96.06 129 CYS A N 1
ATOM 998 C CA . CYS A 1 129 ? -39.377 -5.597 74.268 1.00 96.06 129 CYS A CA 1
ATOM 999 C C . CYS A 1 129 ? -38.245 -6.634 74.253 1.00 96.06 129 CYS A C 1
ATOM 1001 O O . CYS A 1 129 ? -37.070 -6.298 74.315 1.00 96.06 129 CYS A O 1
ATOM 1003 N N . GLY A 1 130 ? -38.591 -7.918 74.187 1.00 94.19 130 GLY A N 1
ATOM 1004 C CA . GLY A 1 130 ? -37.630 -9.017 74.063 1.00 94.19 130 GLY A CA 1
ATOM 1005 C C . GLY A 1 130 ? -37.543 -9.558 72.638 1.00 94.19 130 GLY A C 1
ATOM 1006 O O . GLY A 1 130 ? -36.499 -10.050 72.225 1.00 94.19 130 GLY A O 1
ATOM 1007 N N . VAL A 1 131 ? -38.640 -9.470 71.883 1.00 94.19 131 VAL A N 1
ATOM 1008 C CA . VAL A 1 131 ? -38.724 -9.868 70.475 1.00 94.19 131 VAL A CA 1
ATOM 1009 C C . VAL A 1 131 ? -39.611 -8.872 69.745 1.00 94.19 131 VAL A C 1
ATOM 1011 O O . VAL A 1 131 ? -40.768 -8.686 70.124 1.00 94.19 131 VAL A O 1
ATOM 1014 N N . CYS A 1 132 ? -39.090 -8.262 68.688 1.00 95.69 132 CYS A N 1
ATOM 1015 C CA . CYS A 1 132 ? -39.856 -7.348 67.852 1.00 95.69 132 CYS A CA 1
ATOM 1016 C C . CYS A 1 132 ? -40.686 -8.091 66.797 1.00 95.69 132 CYS A C 1
ATOM 1018 O O . CYS A 1 132 ? -40.362 -9.211 66.397 1.00 95.69 132 CYS A O 1
ATOM 1020 N N . GLN A 1 133 ? -41.768 -7.462 66.349 1.00 94.56 133 GLN A N 1
ATOM 1021 C CA . GLN A 1 133 ? -42.537 -7.896 65.187 1.00 94.56 133 GLN A CA 1
ATOM 1022 C C . GLN A 1 133 ? -41.663 -7.817 63.928 1.00 94.56 133 GLN A C 1
ATOM 1024 O O . GLN A 1 133 ? -40.689 -7.062 63.873 1.00 94.56 133 GLN A O 1
ATOM 1029 N N . LYS A 1 134 ? -42.013 -8.583 62.888 1.00 92.81 134 LYS A N 1
ATOM 1030 C CA . LYS A 1 134 ? -41.345 -8.436 61.588 1.00 92.81 134 LYS A CA 1
ATOM 1031 C C . LYS A 1 134 ? -41.492 -6.994 61.097 1.00 92.81 134 LYS A C 1
ATOM 1033 O O . LYS A 1 134 ? -42.542 -6.383 61.285 1.00 92.81 134 LYS A O 1
ATOM 1038 N N . GLY A 1 135 ? -40.440 -6.454 60.492 1.00 92.44 135 GLY A N 1
ATOM 1039 C CA . GLY A 1 135 ? -40.360 -5.032 60.179 1.00 92.44 135 GLY A CA 1
ATOM 1040 C C . GLY A 1 135 ? -39.743 -4.158 61.259 1.00 92.44 135 GLY A C 1
ATOM 1041 O O . GLY A 1 135 ? -39.627 -2.953 61.057 1.00 92.44 135 GLY A O 1
ATOM 1042 N N . PHE A 1 136 ? -39.333 -4.726 62.388 1.00 95.12 136 PHE A N 1
ATOM 1043 C CA . PHE A 1 136 ? -38.703 -3.990 63.475 1.00 95.12 136 PHE A CA 1
ATOM 1044 C C . PHE A 1 136 ? -37.420 -4.694 63.916 1.00 95.12 136 PHE A C 1
ATOM 1046 O O . PHE A 1 136 ? -37.347 -5.922 63.953 1.00 95.12 136 PHE A O 1
ATOM 1053 N N . ALA A 1 137 ? -36.409 -3.906 64.272 1.00 94.25 137 ALA A N 1
ATOM 1054 C CA . ALA A 1 137 ? -35.172 -4.389 64.866 1.00 94.25 137 ALA A CA 1
ATOM 1055 C C . ALA A 1 137 ? -35.116 -4.010 66.345 1.00 94.25 137 ALA A C 1
ATOM 1057 O O . ALA A 1 137 ? -35.463 -2.890 66.726 1.00 94.25 137 ALA A O 1
ATOM 1058 N N . LEU A 1 138 ? -34.647 -4.946 67.169 1.00 94.81 138 LEU A N 1
ATOM 1059 C CA . LEU A 1 138 ? -34.413 -4.693 68.583 1.00 94.81 138 LEU A CA 1
ATOM 1060 C C . LEU A 1 138 ? -33.150 -3.838 68.740 1.00 94.81 138 LEU A C 1
ATOM 1062 O O . LEU A 1 138 ? -32.074 -4.211 68.272 1.00 94.81 138 LEU A O 1
ATOM 1066 N N . THR A 1 139 ? -33.278 -2.680 69.379 1.00 93.94 139 THR A N 1
ATOM 1067 C CA . THR A 1 139 ? -32.151 -1.802 69.705 1.00 93.94 139 THR A CA 1
ATOM 1068 C C . THR A 1 139 ? -31.384 -2.324 70.922 1.00 93.94 139 THR A C 1
ATOM 1070 O O . THR A 1 139 ? -31.874 -3.155 71.688 1.00 93.94 139 THR A O 1
ATOM 1073 N N . ALA A 1 140 ? -30.196 -1.766 71.178 1.00 92.75 140 ALA A N 1
ATOM 1074 C CA . ALA A 1 140 ? -29.428 -2.059 72.392 1.00 92.75 140 ALA A CA 1
ATOM 1075 C C . ALA A 1 140 ? -30.173 -1.695 73.697 1.00 92.75 140 ALA A C 1
ATOM 1077 O O . ALA A 1 140 ? -29.848 -2.212 74.762 1.00 92.75 140 ALA A O 1
ATOM 1078 N N . SER A 1 141 ? -31.178 -0.816 73.622 1.00 92.44 141 SER A N 1
ATOM 1079 C CA . SER A 1 141 ? -32.011 -0.385 74.748 1.00 92.44 141 SER A CA 1
ATOM 1080 C C . SER A 1 141 ? -33.258 -1.261 74.966 1.00 92.44 141 SER A C 1
ATOM 1082 O O . SER A 1 141 ? -34.079 -0.928 75.831 1.00 92.44 141 SER A O 1
ATOM 1084 N N . ASN A 1 142 ? -33.376 -2.374 74.224 1.00 95.31 142 ASN A N 1
ATOM 1085 C CA . ASN A 1 142 ? -34.537 -3.269 74.167 1.00 95.31 142 ASN A CA 1
ATOM 1086 C C . ASN A 1 142 ? -35.820 -2.574 73.680 1.00 95.31 142 ASN A C 1
ATOM 1088 O O . ASN A 1 142 ? -36.918 -2.889 74.132 1.00 95.31 142 ASN A O 1
ATOM 1092 N N . GLU A 1 143 ? -35.693 -1.615 72.765 1.00 93.62 143 GLU A N 1
ATOM 1093 C CA . GLU A 1 143 ? -36.826 -0.998 72.069 1.00 93.62 143 GLU A CA 1
ATOM 1094 C C . GLU A 1 143 ? -36.914 -1.537 70.645 1.00 93.62 143 GLU A C 1
ATOM 1096 O O . GLU A 1 143 ? -35.905 -1.875 70.029 1.00 93.62 143 GLU A O 1
ATOM 1101 N N . CYS A 1 144 ? -38.123 -1.605 70.099 1.00 94.88 144 CYS A N 1
ATOM 1102 C CA . CYS A 1 144 ? -38.314 -1.976 68.705 1.00 94.88 144 CYS A CA 1
ATOM 1103 C C . CYS A 1 144 ? -38.252 -0.724 67.831 1.00 94.88 144 CYS A C 1
ATOM 1105 O O . CYS A 1 144 ? -39.162 0.101 67.850 1.00 94.88 144 CYS A O 1
ATOM 1107 N N . ARG A 1 145 ? -37.176 -0.581 67.051 1.00 95.06 145 ARG A N 1
ATOM 1108 C CA . ARG A 1 145 ? -37.069 0.459 66.023 1.00 95.06 145 ARG A CA 1
ATOM 1109 C C . ARG A 1 145 ? -37.633 -0.076 64.715 1.00 95.06 145 ARG A C 1
ATOM 1111 O O . ARG A 1 145 ? -37.259 -1.165 64.282 1.00 95.06 145 ARG A O 1
ATOM 1118 N N . GLN A 1 146 ? -38.493 0.704 64.070 1.00 95.56 146 GLN A N 1
ATOM 1119 C CA . GLN A 1 146 ? -38.977 0.395 62.729 1.00 95.56 146 GLN A CA 1
ATOM 1120 C C . GLN A 1 146 ? -37.794 0.311 61.756 1.00 95.56 146 GLN A C 1
ATOM 1122 O O . GLN A 1 146 ? -36.969 1.228 61.690 1.00 95.56 146 GLN A O 1
ATOM 1127 N N . LEU A 1 147 ? -37.699 -0.798 61.023 1.00 94.12 147 LEU A N 1
ATOM 1128 C CA . LEU A 1 147 ? -36.751 -0.923 59.924 1.00 94.12 147 LEU A CA 1
ATOM 1129 C C . LEU A 1 147 ? -37.156 0.054 58.827 1.00 94.12 147 LEU A C 1
ATOM 1131 O O . LEU A 1 147 ? -38.324 0.114 58.450 1.00 94.12 147 LEU A O 1
ATOM 1135 N N . THR A 1 148 ? -36.214 0.839 58.339 1.00 93.31 148 THR A N 1
ATOM 1136 C CA . THR A 1 148 ? -36.493 1.892 57.366 1.00 93.31 148 THR A CA 1
ATOM 1137 C C . THR A 1 148 ? -36.087 1.445 55.980 1.00 93.31 148 THR A C 1
ATOM 1139 O O . THR A 1 148 ? -35.083 0.758 55.812 1.00 93.31 148 THR A O 1
ATOM 1142 N N . CYS A 1 149 ? -36.847 1.869 54.982 1.00 93.56 149 CYS A N 1
ATOM 1143 C CA . CYS A 1 149 ? -36.498 1.733 53.582 1.00 93.56 149 CYS A CA 1
ATOM 1144 C C . CYS A 1 149 ? -36.884 3.038 52.885 1.00 93.56 149 CYS A C 1
ATOM 1146 O O . CYS A 1 149 ? -38.018 3.497 53.030 1.00 93.56 149 CYS A O 1
ATOM 1148 N N . THR A 1 150 ? -35.933 3.670 52.202 1.00 90.88 150 THR A N 1
ATOM 1149 C CA . THR A 1 150 ? -36.139 4.954 51.527 1.00 90.88 150 THR A CA 1
ATOM 1150 C C . THR A 1 150 ? -36.397 4.742 50.036 1.00 90.88 150 THR A C 1
ATOM 1152 O O . THR A 1 150 ? -35.544 4.236 49.306 1.00 90.88 150 THR A O 1
ATOM 1155 N N . GLU A 1 151 ? -37.592 5.129 49.584 1.00 90.00 151 GLU A N 1
ATOM 1156 C CA . GLU A 1 151 ? -37.913 5.311 48.163 1.00 90.00 151 GLU A CA 1
ATOM 1157 C C . GLU A 1 151 ? -37.643 6.769 47.753 1.00 90.00 151 GLU A C 1
ATOM 1159 O O . GLU A 1 151 ? -37.613 7.662 48.600 1.00 90.00 151 GLU A O 1
ATOM 1164 N N . GLY A 1 152 ? -37.488 7.030 46.454 1.00 83.75 152 GLY A N 1
ATOM 1165 C CA . GLY A 1 152 ? -37.195 8.378 45.942 1.00 83.75 152 GLY A CA 1
ATOM 1166 C C . GLY A 1 152 ? -35.700 8.676 45.880 1.00 83.75 152 GLY A C 1
ATOM 1167 O O . GLY A 1 152 ? -34.895 7.801 46.180 1.00 83.75 152 GLY A O 1
ATOM 1168 N N . ASP A 1 153 ? -35.322 9.867 45.410 1.00 82.06 153 ASP A N 1
ATOM 1169 C CA . ASP A 1 153 ? -33.988 10.196 44.865 1.00 82.06 153 ASP A CA 1
ATOM 1170 C C . ASP A 1 153 ? -32.800 9.827 45.767 1.00 82.06 153 ASP A C 1
ATOM 1172 O O . ASP A 1 153 ? -31.810 9.307 45.257 1.00 82.06 153 ASP A O 1
ATOM 1176 N N . ASP A 1 154 ? -32.953 9.938 47.085 1.00 83.69 154 ASP A N 1
ATOM 1177 C CA . ASP A 1 154 ? -31.879 9.709 48.060 1.00 83.69 154 ASP A CA 1
ATOM 1178 C C . ASP A 1 154 ? -31.655 8.226 48.446 1.00 83.69 154 ASP A C 1
ATOM 1180 O O . ASP A 1 154 ? -30.742 7.917 49.211 1.00 83.69 154 ASP A O 1
ATOM 1184 N N . GLY A 1 155 ? -32.489 7.291 47.966 1.00 88.38 155 GLY A N 1
ATOM 1185 C CA . GLY A 1 155 ? -32.404 5.856 48.289 1.00 88.38 155 GLY A CA 1
ATOM 1186 C C . GLY A 1 155 ? -31.953 4.958 47.128 1.00 88.38 155 GLY A C 1
ATOM 1187 O O . GLY A 1 155 ? -32.174 5.274 45.962 1.00 88.38 155 GLY A O 1
ATOM 1188 N N . ALA A 1 156 ? -31.383 3.787 47.435 1.00 92.44 156 ALA A N 1
ATOM 1189 C CA . ALA A 1 156 ? -31.028 2.757 46.443 1.00 92.44 156 ALA A CA 1
ATOM 1190 C C . ALA A 1 156 ? -32.245 1.948 45.937 1.00 92.44 156 ALA A C 1
ATOM 1192 O O . ALA A 1 156 ? -32.206 1.315 44.876 1.00 92.44 156 ALA A O 1
ATOM 1193 N N . CYS A 1 157 ? -33.346 1.958 46.696 1.00 95.00 157 CYS A N 1
ATOM 1194 C CA . CYS A 1 157 ? -34.564 1.236 46.353 1.00 95.00 157 CYS A CA 1
ATOM 1195 C C . CYS A 1 157 ? -35.396 2.004 45.320 1.00 95.00 157 CYS A C 1
ATOM 1197 O O . CYS A 1 157 ? -35.730 3.172 45.517 1.00 95.00 157 CYS A O 1
ATOM 1199 N N . ALA A 1 158 ? -35.807 1.322 44.247 1.00 93.69 158 ALA A N 1
ATOM 1200 C CA . ALA A 1 158 ? -36.881 1.818 43.385 1.00 93.69 158 ALA A CA 1
ATOM 1201 C C . ALA A 1 158 ? -38.247 1.552 44.027 1.00 93.69 158 ALA A C 1
ATOM 1203 O O . ALA A 1 158 ? -39.159 2.365 43.920 1.00 93.69 158 ALA A O 1
ATOM 1204 N N . LYS A 1 159 ? -38.368 0.401 44.699 1.00 95.62 159 LYS A N 1
ATOM 1205 C CA . LYS A 1 159 ? -39.551 0.011 45.461 1.00 95.62 159 LYS A CA 1
ATOM 1206 C C . LYS A 1 159 ? -39.141 -0.763 46.704 1.00 95.62 159 LYS A C 1
ATOM 1208 O O . LYS A 1 159 ? -38.447 -1.779 46.604 1.00 95.62 159 LYS A O 1
ATOM 1213 N N . CYS A 1 160 ? -39.585 -0.302 47.860 1.00 95.81 160 CYS A N 1
ATOM 1214 C CA . CYS A 1 160 ? -39.331 -0.925 49.147 1.00 95.81 160 CYS A CA 1
ATOM 1215 C C . CYS A 1 160 ? -40.155 -2.198 49.332 1.00 95.81 160 CYS A C 1
ATOM 1217 O O . CYS A 1 160 ? -41.266 -2.332 48.808 1.00 95.81 160 CYS A O 1
ATOM 1219 N N . ARG A 1 161 ? -39.617 -3.156 50.097 1.00 94.00 161 ARG A N 1
ATOM 1220 C CA . ARG A 1 161 ? -40.439 -4.275 50.573 1.00 94.00 161 ARG A CA 1
ATOM 1221 C C . ARG A 1 161 ? -41.467 -3.776 51.590 1.00 94.00 161 ARG A C 1
ATOM 1223 O O . ARG A 1 161 ? -41.185 -2.819 52.314 1.00 94.00 161 ARG A O 1
ATOM 1230 N N . PRO A 1 162 ? -42.647 -4.417 51.678 1.00 93.56 162 PRO A N 1
ATOM 1231 C CA . PRO A 1 162 ? -43.622 -4.096 52.711 1.00 93.56 162 PRO A CA 1
ATOM 1232 C C . PRO A 1 162 ? -42.990 -4.159 54.103 1.00 93.56 162 PRO A C 1
ATOM 1234 O O . PRO A 1 162 ? -42.216 -5.072 54.386 1.00 93.56 162 PRO A O 1
ATOM 1237 N N . GLN A 1 163 ? -43.366 -3.231 54.990 1.00 92.06 163 GLN A N 1
ATOM 1238 C CA . GLN A 1 163 ? -42.771 -3.102 56.325 1.00 92.06 163 GLN A CA 1
ATOM 1239 C C . GLN A 1 163 ? -42.669 -4.441 57.069 1.00 92.06 163 GLN A C 1
ATOM 1241 O O . GLN A 1 163 ? -41.617 -4.776 57.594 1.00 92.06 163 GLN A O 1
ATOM 1246 N N . HIS A 1 164 ? -43.739 -5.237 57.068 1.00 91.25 164 HIS A N 1
ATOM 1247 C CA . HIS A 1 164 ? -43.825 -6.516 57.780 1.00 91.25 164 HIS A CA 1
ATOM 1248 C C . HIS A 1 164 ? -42.964 -7.646 57.179 1.00 91.25 164 HIS A C 1
ATOM 1250 O O . HIS A 1 164 ? -42.912 -8.743 57.737 1.00 91.25 164 HIS A O 1
ATOM 1256 N N . GLU A 1 165 ? -42.306 -7.414 56.044 1.00 93.31 165 GLU A N 1
ATOM 1257 C CA . GLU A 1 165 ? -41.354 -8.342 55.428 1.00 93.31 165 GLU A CA 1
ATOM 1258 C C . GLU A 1 165 ? -39.897 -7.935 55.663 1.00 93.31 165 GLU A C 1
ATOM 1260 O O . GLU A 1 165 ? -39.000 -8.730 55.377 1.00 93.31 165 GLU A O 1
ATOM 1265 N N . LEU A 1 166 ? -39.646 -6.727 56.185 1.00 93.19 166 LEU A N 1
ATOM 1266 C CA . LEU A 1 166 ? -38.289 -6.258 56.431 1.00 93.19 166 LEU A CA 1
ATOM 1267 C C . LEU A 1 166 ? -37.655 -7.047 57.586 1.00 93.19 166 LEU A C 1
ATOM 1269 O O . LEU A 1 166 ? -38.212 -7.176 58.680 1.00 93.19 166 LEU A O 1
ATOM 1273 N N . THR A 1 167 ? -36.456 -7.556 57.333 1.00 92.69 167 THR A N 1
ATOM 1274 C CA . THR A 1 167 ? -35.540 -8.166 58.303 1.00 92.69 167 THR A CA 1
ATOM 1275 C C . THR A 1 167 ? -34.285 -7.318 58.524 1.00 92.69 167 THR A C 1
ATOM 1277 O O . THR A 1 167 ? -33.564 -7.553 59.491 1.00 92.69 167 THR A O 1
ATOM 1280 N N . LYS A 1 168 ? -34.007 -6.354 57.633 1.00 92.56 168 LYS A N 1
ATOM 1281 C CA . LYS A 1 168 ? -32.943 -5.340 57.739 1.00 92.56 168 LYS A CA 1
ATOM 1282 C C . LYS A 1 168 ? -33.417 -4.007 57.143 1.00 92.56 168 LYS A C 1
ATOM 1284 O O . LYS A 1 168 ? -34.409 -3.981 56.416 1.00 92.56 168 LYS A O 1
ATOM 1289 N N . ASP A 1 169 ? -32.707 -2.919 57.440 1.00 92.69 169 ASP A N 1
ATOM 1290 C CA . ASP A 1 169 ? -32.948 -1.632 56.780 1.00 92.69 169 ASP A CA 1
ATOM 1291 C C . ASP A 1 169 ? -32.634 -1.737 55.275 1.00 92.69 169 ASP A C 1
ATOM 1293 O O . ASP A 1 169 ? -31.779 -2.522 54.859 1.00 92.69 169 ASP A O 1
ATOM 1297 N N . ASN A 1 170 ? -33.319 -0.928 54.468 1.00 92.12 170 ASN A N 1
ATOM 1298 C CA . ASN A 1 170 ? -33.112 -0.768 53.026 1.00 92.12 170 ASN A CA 1
ATOM 1299 C C . ASN A 1 170 ? -33.254 -2.057 52.202 1.00 92.12 170 ASN A C 1
ATOM 1301 O O . ASN A 1 170 ? -32.568 -2.233 51.195 1.00 92.12 170 ASN A O 1
ATOM 1305 N N . GLN A 1 171 ? -34.152 -2.963 52.601 1.00 95.06 171 GLN A N 1
ATOM 1306 C CA . GLN A 1 171 ? -34.523 -4.094 51.752 1.00 95.06 171 GLN A CA 1
ATOM 1307 C C . GLN A 1 171 ? -35.572 -3.682 50.713 1.00 95.06 171 GLN A C 1
ATOM 1309 O O . GLN A 1 171 ? -36.674 -3.232 51.038 1.00 95.06 171 GLN A O 1
ATOM 1314 N N . CYS A 1 172 ? -35.239 -3.897 49.447 1.00 95.06 172 CYS A N 1
ATOM 1315 C CA . CYS A 1 172 ? -36.017 -3.470 48.298 1.00 95.06 172 CYS A CA 1
ATOM 1316 C C . CYS A 1 172 ? -36.635 -4.679 47.580 1.00 95.06 172 CYS A C 1
ATOM 1318 O O . CYS A 1 172 ? -36.057 -5.767 47.540 1.00 95.06 172 CYS A O 1
ATOM 1320 N N . VAL A 1 173 ? -37.807 -4.487 46.970 1.00 94.12 173 VAL A N 1
ATOM 1321 C CA . VAL A 1 173 ? -38.354 -5.430 45.978 1.00 94.12 173 VAL A CA 1
ATOM 1322 C C . VAL A 1 173 ? -37.567 -5.305 44.676 1.00 94.12 173 VAL A C 1
ATOM 1324 O O . VAL A 1 173 ? -37.241 -6.307 44.047 1.00 94.12 173 VAL A O 1
ATOM 1327 N N . THR A 1 174 ? -37.248 -4.069 44.289 1.00 94.25 174 THR A N 1
ATOM 1328 C CA . THR A 1 174 ? -36.522 -3.745 43.058 1.00 94.25 174 THR A CA 1
ATOM 1329 C C . THR A 1 174 ? -35.573 -2.582 43.327 1.00 94.25 174 THR A C 1
ATOM 1331 O O . THR A 1 174 ? -35.950 -1.606 43.985 1.00 94.25 174 THR A O 1
ATOM 1334 N N . CYS A 1 175 ? -34.343 -2.697 42.833 1.00 95.31 175 CYS A N 1
ATOM 1335 C CA . CYS A 1 175 ? -33.334 -1.646 42.911 1.00 95.31 175 CYS A CA 1
ATOM 1336 C C . CYS A 1 175 ? -33.545 -0.597 41.817 1.00 95.31 175 CYS A C 1
ATOM 1338 O O . CYS A 1 175 ? -34.167 -0.875 40.790 1.00 95.31 175 CYS A O 1
ATOM 1340 N N . LYS A 1 176 ? -33.040 0.617 42.036 1.00 93.69 176 LYS A N 1
ATOM 1341 C CA . LYS A 1 176 ? -32.983 1.627 40.976 1.00 93.69 176 LYS A CA 1
ATOM 1342 C C . LYS A 1 176 ? -31.976 1.238 39.884 1.00 93.69 176 LYS A C 1
ATOM 1344 O O . LYS A 1 176 ? -31.048 0.481 40.166 1.00 93.69 176 LYS A O 1
ATOM 1349 N N . PRO A 1 177 ? -32.107 1.795 38.665 1.00 92.81 177 PRO A N 1
ATOM 1350 C CA . PRO A 1 177 ? -31.017 1.791 37.692 1.00 92.81 177 PRO A CA 1
ATOM 1351 C C . PRO A 1 177 ? -29.714 2.279 38.338 1.00 92.81 177 PRO A C 1
ATOM 1353 O O . PRO A 1 177 ? -29.737 3.248 39.102 1.00 92.81 177 PRO A O 1
ATOM 1356 N N . GLY A 1 178 ? -28.603 1.589 38.083 1.00 92.12 178 GLY A N 1
ATOM 1357 C CA . GLY A 1 178 ? -27.345 1.823 38.795 1.00 92.12 178 GLY A CA 1
ATOM 1358 C C . GLY A 1 178 ? -27.125 1.007 40.062 1.00 92.12 178 GLY A C 1
ATOM 1359 O O . GLY A 1 178 ? -26.103 1.190 40.717 1.00 92.12 178 GLY A O 1
ATOM 1360 N N . TYR A 1 179 ? -28.049 0.116 40.422 1.00 94.62 179 TYR A N 1
ATOM 1361 C CA . TYR A 1 179 ? -27.943 -0.708 41.622 1.00 94.62 179 TYR A CA 1
ATOM 1362 C C . TYR A 1 179 ? -28.305 -2.167 41.329 1.00 94.62 179 TYR A C 1
ATOM 1364 O O . TYR A 1 179 ? -29.245 -2.453 40.586 1.00 94.62 179 TYR A O 1
ATOM 1372 N N . LYS A 1 180 ? -27.600 -3.100 41.973 1.00 93.88 180 LYS A N 1
ATOM 1373 C CA . LYS A 1 180 ? -27.904 -4.538 41.959 1.00 93.88 180 LYS A CA 1
ATOM 1374 C C . LYS A 1 180 ? -28.517 -4.984 43.276 1.00 93.88 180 LYS A C 1
ATOM 1376 O O . LYS A 1 180 ? -28.191 -4.461 44.342 1.00 93.88 180 LYS A O 1
ATOM 1381 N N . GLN A 1 181 ? -29.397 -5.978 43.201 1.00 95.12 181 GLN A N 1
ATOM 1382 C CA . GLN A 1 181 ? -29.997 -6.582 44.385 1.00 95.12 181 GLN A CA 1
ATOM 1383 C C . GLN A 1 181 ? -29.047 -7.629 44.968 1.00 95.12 181 GLN A C 1
ATOM 1385 O O . GLN A 1 181 ? -28.661 -8.582 44.295 1.00 95.12 181 GLN A O 1
ATOM 1390 N N . ASN A 1 182 ? -28.692 -7.459 46.236 1.00 94.06 182 ASN A N 1
ATOM 1391 C CA . ASN A 1 182 ? -27.919 -8.424 47.002 1.00 94.06 182 ASN A CA 1
ATOM 1392 C C . ASN A 1 182 ? -28.805 -9.609 47.426 1.00 94.06 182 ASN A C 1
ATOM 1394 O O . ASN A 1 182 ? -30.037 -9.538 47.420 1.00 94.06 182 ASN A O 1
ATOM 1398 N N . THR A 1 183 ? -28.182 -10.697 47.880 1.00 93.44 183 THR A N 1
ATOM 1399 C CA . THR A 1 183 ? -28.890 -11.896 48.368 1.00 93.44 183 THR A CA 1
ATOM 1400 C C . THR A 1 183 ? -29.788 -11.634 49.576 1.00 93.44 183 THR A C 1
ATOM 1402 O O . THR A 1 183 ? -30.767 -12.347 49.770 1.00 93.44 183 THR A O 1
ATOM 1405 N N . ASP A 1 184 ? -29.501 -10.605 50.375 1.00 93.00 184 ASP A N 1
ATOM 1406 C CA . ASP A 1 184 ? -30.342 -10.191 51.501 1.00 93.00 184 ASP A CA 1
ATOM 1407 C C . ASP A 1 184 ? -31.401 -9.141 51.127 1.00 93.00 184 ASP A C 1
ATOM 1409 O O . ASP A 1 184 ? -32.001 -8.532 52.013 1.00 93.00 184 ASP A O 1
ATOM 1413 N N . HIS A 1 185 ? -31.657 -8.957 49.828 1.00 93.88 185 HIS A N 1
ATOM 1414 C CA . HIS A 1 185 ? -32.599 -7.996 49.251 1.00 93.88 185 HIS A CA 1
ATOM 1415 C C . HIS A 1 185 ? -32.259 -6.521 49.483 1.00 93.88 185 HIS A C 1
ATOM 1417 O O . HIS A 1 185 ? -33.087 -5.665 49.178 1.00 93.88 185 HIS A O 1
ATOM 1423 N N . THR A 1 186 ? -31.073 -6.194 49.994 1.00 94.06 186 THR A N 1
ATOM 1424 C CA . THR A 1 186 ? -30.565 -4.817 49.940 1.00 94.06 186 THR A CA 1
ATOM 1425 C C . THR A 1 186 ? -30.071 -4.489 48.531 1.00 94.06 186 THR A C 1
ATOM 1427 O O . THR A 1 186 ? -29.830 -5.394 47.731 1.00 94.06 186 THR A O 1
ATOM 1430 N N . CYS A 1 187 ? -29.933 -3.208 48.202 1.00 95.06 187 CYS A N 1
ATOM 1431 C CA . CYS A 1 187 ? -29.359 -2.778 46.929 1.00 95.06 187 CYS A CA 1
ATOM 1432 C C . CYS A 1 187 ? -27.955 -2.214 47.150 1.00 95.06 187 CYS A C 1
ATOM 1434 O O . CYS A 1 187 ? -27.761 -1.385 48.038 1.00 95.06 187 CYS A O 1
ATOM 1436 N N . SER A 1 188 ? -26.990 -2.663 46.352 1.00 93.69 188 SER A N 1
ATOM 1437 C CA . SER A 1 188 ? -25.641 -2.093 46.285 1.00 93.69 188 SER A CA 1
ATOM 1438 C C . SER A 1 188 ? -25.438 -1.394 44.947 1.00 93.69 188 SER A C 1
ATOM 1440 O O . SER A 1 188 ? -26.069 -1.761 43.955 1.00 93.69 188 SER A O 1
ATOM 1442 N N . GLU A 1 189 ? -24.605 -0.358 44.927 1.00 94.44 189 GLU A N 1
ATOM 1443 C CA . GLU A 1 189 ? -24.254 0.335 43.688 1.00 94.44 189 GLU A CA 1
ATOM 1444 C C . GLU A 1 189 ? -23.573 -0.639 42.729 1.00 94.44 189 GLU A C 1
ATOM 1446 O O . GLU A 1 189 ? -22.723 -1.437 43.130 1.00 94.44 189 GLU A O 1
ATOM 1451 N N . LEU A 1 190 ? -23.981 -0.583 41.463 1.00 94.06 190 LEU A N 1
ATOM 1452 C CA . LEU A 1 190 ? -23.205 -1.173 40.385 1.00 94.06 190 LEU A CA 1
ATOM 1453 C C . LEU A 1 190 ? -21.899 -0.398 40.293 1.00 94.06 190 LEU A C 1
ATOM 1455 O O . LEU A 1 190 ? -21.912 0.831 40.259 1.00 94.06 190 LEU A O 1
ATOM 1459 N N . THR A 1 191 ? -20.779 -1.101 40.293 1.00 93.38 191 THR A N 1
ATOM 1460 C CA . THR A 1 191 ? -19.467 -0.456 40.273 1.00 93.38 191 THR A CA 1
ATOM 1461 C C . THR A 1 191 ? -18.934 -0.413 38.856 1.00 93.38 191 THR A C 1
ATOM 1463 O O . THR A 1 191 ? -19.148 -1.339 38.081 1.00 93.38 191 THR A O 1
ATOM 1466 N N . CYS A 1 192 ? -18.224 0.657 38.522 1.00 93.25 192 CYS A N 1
ATOM 1467 C CA . CYS A 1 192 ? -17.418 0.734 37.316 1.00 93.25 192 CYS A CA 1
ATOM 1468 C C . CYS A 1 192 ? -16.022 1.193 37.731 1.00 93.25 192 CYS A C 1
ATOM 1470 O O . CYS A 1 192 ? -15.812 2.373 38.017 1.00 93.25 192 CYS A O 1
ATOM 1472 N N . ASP A 1 193 ? -15.104 0.236 37.852 1.00 92.50 193 ASP A N 1
ATOM 1473 C CA . ASP A 1 193 ? -13.724 0.500 38.245 1.00 92.50 193 ASP A CA 1
ATOM 1474 C C . ASP A 1 193 ? -12.820 0.439 37.011 1.00 92.50 193 ASP A C 1
ATOM 1476 O O . ASP A 1 193 ? -12.566 -0.629 36.453 1.00 92.50 193 ASP A O 1
ATOM 1480 N N . LEU A 1 194 ? -12.324 1.602 36.577 1.00 90.81 194 LEU A N 1
ATOM 1481 C CA . LEU A 1 194 ? -11.409 1.701 35.436 1.00 90.81 194 LEU A CA 1
ATOM 1482 C C . LEU A 1 194 ? -10.077 0.971 35.684 1.00 90.81 194 LEU A C 1
ATOM 1484 O O . LEU A 1 194 ? -9.362 0.692 34.730 1.00 90.81 194 LEU A O 1
ATOM 1488 N N . THR A 1 195 ? -9.727 0.651 36.936 1.00 90.19 195 THR A N 1
ATOM 1489 C CA . THR A 1 195 ? -8.511 -0.116 37.251 1.00 90.19 195 THR A CA 1
ATOM 1490 C C . THR A 1 195 ? -8.682 -1.622 37.058 1.00 90.19 195 THR A C 1
ATOM 1492 O O . THR A 1 195 ? -7.691 -2.317 36.847 1.00 90.19 195 THR A O 1
ATOM 1495 N N . GLU A 1 196 ? -9.921 -2.123 37.073 1.00 89.88 196 GLU A N 1
ATOM 1496 C CA . GLU A 1 196 ? -10.240 -3.534 36.820 1.00 89.88 196 GLU A CA 1
ATOM 1497 C C . GLU A 1 196 ? -10.607 -3.804 35.347 1.00 89.88 196 GLU A C 1
ATOM 1499 O O . GLU A 1 196 ? -10.789 -4.958 34.956 1.00 89.88 196 GLU A O 1
ATOM 1504 N N . MET A 1 197 ? -10.705 -2.760 34.514 1.00 89.31 197 MET A N 1
ATOM 1505 C CA . MET A 1 197 ? -11.111 -2.850 33.109 1.00 89.31 197 MET A CA 1
ATOM 1506 C C . MET A 1 197 ? -10.039 -2.300 32.163 1.00 89.31 197 MET A C 1
ATOM 1508 O O . MET A 1 197 ? -9.994 -1.102 31.893 1.00 89.31 197 MET A O 1
ATOM 1512 N N . GLU A 1 198 ? -9.228 -3.183 31.581 1.00 85.81 198 GLU A N 1
ATOM 1513 C CA . GLU A 1 198 ? -8.059 -2.795 30.768 1.00 85.81 198 GLU A CA 1
ATOM 1514 C C . GLU A 1 198 ? -8.383 -2.010 29.476 1.00 85.81 198 GLU A C 1
ATOM 1516 O O . GLU A 1 198 ? -7.487 -1.392 28.914 1.00 85.81 198 GLU A O 1
ATOM 1521 N N . ASN A 1 199 ? -9.648 -1.956 29.033 1.00 93.12 199 ASN A N 1
ATOM 1522 C CA . ASN A 1 199 ? -10.033 -1.387 27.726 1.00 93.12 199 ASN A CA 1
ATOM 1523 C C . ASN A 1 199 ? -11.121 -0.299 27.801 1.00 93.12 199 ASN A C 1
ATOM 1525 O O . ASN A 1 199 ? -11.689 0.109 26.784 1.00 93.12 199 ASN A O 1
ATOM 1529 N N . CYS A 1 200 ? -11.464 0.142 29.012 1.00 95.94 200 CYS A N 1
ATOM 1530 C CA . CYS A 1 200 ? -12.502 1.142 29.233 1.00 95.94 200 CYS A CA 1
ATOM 1531 C C . CYS A 1 200 ? -11.888 2.538 29.350 1.00 95.94 200 CYS A C 1
ATOM 1533 O O . CYS A 1 200 ? -11.094 2.787 30.255 1.00 95.94 200 CYS A O 1
ATOM 1535 N N . ALA A 1 201 ? -12.272 3.470 28.477 1.00 95.31 201 ALA A N 1
ATOM 1536 C CA . ALA A 1 201 ? -11.812 4.857 28.569 1.00 95.31 201 ALA A CA 1
ATOM 1537 C C . ALA A 1 201 ? -12.661 5.669 29.555 1.00 95.31 201 ALA A C 1
ATOM 1539 O O . ALA A 1 201 ? -12.142 6.504 30.298 1.00 95.31 201 ALA A O 1
ATOM 1540 N N . SER A 1 202 ? -13.974 5.423 29.579 1.00 96.00 202 SER A N 1
ATOM 1541 C CA . SER A 1 202 ? -14.885 6.069 30.519 1.00 96.00 202 SER A CA 1
ATOM 1542 C C . SER A 1 202 ? -16.035 5.157 30.932 1.00 96.00 202 SER A C 1
ATOM 1544 O O . SER A 1 202 ? -16.552 4.362 30.146 1.00 96.00 202 SER A O 1
ATOM 1546 N N . CYS A 1 203 ? -16.445 5.299 32.190 1.00 96.31 203 CYS A N 1
ATOM 1547 C CA . CYS A 1 203 ? -17.577 4.592 32.771 1.00 96.31 203 CYS A CA 1
ATOM 1548 C C . CYS A 1 203 ? -18.905 5.221 32.371 1.00 96.31 203 CYS A C 1
ATOM 1550 O O . CYS A 1 203 ? -19.056 6.447 32.392 1.00 96.31 203 CYS A O 1
ATOM 1552 N N . ARG A 1 204 ? -19.909 4.374 32.130 1.00 95.06 204 ARG A N 1
ATOM 1553 C CA . ARG A 1 204 ? -21.278 4.852 31.953 1.00 95.06 204 ARG A CA 1
ATOM 1554 C C . ARG A 1 204 ? -21.764 5.546 33.227 1.00 95.06 204 ARG A C 1
ATOM 1556 O O . ARG A 1 204 ? -21.384 5.177 34.337 1.00 95.06 204 ARG A O 1
ATOM 1563 N N . ALA A 1 205 ? -22.629 6.549 33.078 1.00 93.06 205 ALA A N 1
ATOM 1564 C CA . ALA A 1 205 ? -23.202 7.242 34.227 1.00 93.06 205 ALA A CA 1
ATOM 1565 C C . ALA A 1 205 ? -23.936 6.251 35.146 1.00 93.06 205 ALA A C 1
ATOM 1567 O O . ALA A 1 205 ? -24.674 5.400 34.655 1.00 93.06 205 ALA A O 1
ATOM 1568 N N . GLN A 1 206 ? -23.804 6.413 36.468 1.00 92.12 206 GLN A N 1
ATOM 1569 C CA . GLN A 1 206 ? -24.330 5.469 37.466 1.00 92.12 206 GLN A CA 1
ATOM 1570 C C . GLN A 1 206 ? -25.774 5.031 37.186 1.00 92.12 206 GLN A C 1
ATOM 1572 O O . GLN A 1 206 ? -26.076 3.848 37.137 1.00 92.12 206 GLN A O 1
ATOM 1577 N N . LYS A 1 207 ? -26.666 5.991 36.920 1.00 91.62 207 LYS A N 1
ATOM 1578 C CA . LYS A 1 207 ? -28.096 5.760 36.643 1.00 91.62 207 LYS A CA 1
ATOM 1579 C C . LYS A 1 207 ? -28.390 4.957 35.364 1.00 91.62 207 LYS A C 1
ATOM 1581 O O . LYS A 1 207 ? -29.538 4.601 35.130 1.00 91.62 207 LYS A O 1
ATOM 1586 N N . GLU A 1 208 ? -27.400 4.746 34.505 1.00 93.00 208 GLU A N 1
ATOM 1587 C CA . GLU A 1 208 ? -27.513 3.998 33.248 1.00 93.00 208 GLU A CA 1
ATOM 1588 C C . GLU A 1 208 ? -26.855 2.616 33.334 1.00 93.00 208 GLU A C 1
ATOM 1590 O O . GLU A 1 208 ? -26.972 1.828 32.392 1.00 93.00 208 GLU A O 1
ATOM 1595 N N . LEU A 1 209 ? -26.176 2.307 34.446 1.00 93.50 209 LEU A N 1
ATOM 1596 C CA . LEU A 1 209 ? -25.610 0.985 34.667 1.00 93.50 209 LEU A CA 1
ATOM 1597 C C . LEU A 1 209 ? -26.737 -0.036 34.872 1.00 93.50 209 LEU A C 1
ATOM 1599 O O . LEU A 1 209 ? -27.683 0.161 35.642 1.00 93.50 209 LEU A O 1
ATOM 1603 N N . THR A 1 210 ? -26.601 -1.149 34.167 1.00 92.25 210 THR A N 1
ATOM 1604 C CA . THR A 1 210 ? -27.465 -2.337 34.216 1.00 92.25 210 THR A CA 1
ATOM 1605 C C . THR A 1 210 ? -26.694 -3.582 34.666 1.00 92.25 210 THR A C 1
ATOM 1607 O O . THR A 1 210 ? -27.310 -4.557 35.091 1.00 92.25 210 THR A O 1
ATOM 1610 N N . ALA A 1 211 ? -25.360 -3.521 34.631 1.00 92.88 211 ALA A N 1
ATOM 1611 C CA . ALA A 1 211 ? -24.423 -4.489 35.189 1.00 92.88 211 ALA A CA 1
ATOM 1612 C C . ALA A 1 211 ? -23.176 -3.758 35.724 1.00 92.88 211 ALA A C 1
ATOM 1614 O O . ALA A 1 211 ? -22.997 -2.567 35.455 1.00 92.88 211 ALA A O 1
ATOM 1615 N N . ASP A 1 212 ? -22.335 -4.458 36.491 1.00 93.12 212 ASP A N 1
ATOM 1616 C CA . ASP A 1 212 ? -21.031 -3.924 36.897 1.00 93.12 212 ASP A CA 1
ATOM 1617 C C . ASP A 1 212 ? -20.142 -3.755 35.656 1.00 93.12 212 ASP A C 1
ATOM 1619 O O . ASP A 1 212 ? -20.286 -4.495 34.680 1.00 93.12 212 ASP A O 1
ATOM 1623 N N . ASN A 1 213 ? -19.199 -2.815 35.717 1.00 92.94 213 ASN A N 1
ATOM 1624 C CA . ASN A 1 213 ? -18.131 -2.655 34.733 1.00 92.94 213 ASN A CA 1
ATOM 1625 C C . ASN A 1 213 ? -18.642 -2.357 33.306 1.00 92.94 213 ASN A C 1
ATOM 1627 O O . ASN A 1 213 ? -18.129 -2.886 32.322 1.00 92.94 213 ASN A O 1
ATOM 1631 N N . GLN A 1 214 ? -19.663 -1.495 33.189 1.00 95.19 214 GLN A N 1
ATOM 1632 C CA . GLN A 1 214 ? -20.138 -0.994 31.893 1.00 95.19 214 GLN A CA 1
ATOM 1633 C C . GLN A 1 214 ? -19.497 0.347 31.515 1.00 95.19 214 GLN A C 1
ATOM 1635 O O . GLN A 1 214 ? -19.556 1.337 32.251 1.00 95.19 214 GLN A O 1
ATOM 1640 N N . CYS A 1 215 ? -18.959 0.388 30.305 1.00 96.19 215 CYS A N 1
ATOM 1641 C CA . CYS A 1 215 ? -18.306 1.534 29.697 1.00 96.19 215 CYS A CA 1
ATOM 1642 C C . CYS A 1 215 ? -19.294 2.416 28.928 1.00 96.19 215 CYS A C 1
ATOM 1644 O O . CYS A 1 215 ? -20.301 1.950 28.392 1.00 96.19 215 CYS A O 1
ATOM 1646 N N . SER A 1 216 ? -18.992 3.710 28.857 1.00 95.69 216 SER A N 1
ATOM 1647 C CA . SER A 1 216 ? -19.581 4.639 27.884 1.00 95.69 216 SER A CA 1
ATOM 1648 C C . SER A 1 216 ? -18.684 4.853 26.673 1.00 95.69 216 SER A C 1
ATOM 1650 O O . SER A 1 216 ? -19.183 5.183 25.602 1.00 95.69 216 SER A O 1
ATOM 1652 N N . GLU A 1 217 ? -17.377 4.670 26.842 1.00 95.31 217 GLU A N 1
ATOM 1653 C CA . GLU A 1 217 ? -16.379 4.831 25.792 1.00 95.31 217 GLU A CA 1
ATOM 1654 C C . GLU A 1 217 ? -15.241 3.841 26.028 1.00 95.31 217 GLU A C 1
ATOM 1656 O O . GLU A 1 217 ? -14.829 3.612 27.170 1.00 95.31 217 GLU A O 1
ATOM 1661 N N . CYS A 1 218 ? -14.742 3.256 24.946 1.00 96.00 218 CYS A N 1
ATOM 1662 C CA . CYS A 1 218 ? -13.626 2.321 24.969 1.00 96.00 218 CYS A CA 1
ATOM 1663 C C . CYS A 1 218 ? -12.320 3.033 24.620 1.00 96.00 218 CYS A C 1
ATOM 1665 O O . CYS A 1 218 ? -12.331 4.088 23.986 1.00 96.00 218 CYS A O 1
ATOM 1667 N N . THR A 1 219 ? -11.192 2.469 25.041 1.00 94.44 219 THR A N 1
ATOM 1668 C CA . THR A 1 219 ? -9.875 2.940 24.596 1.00 94.44 219 THR A CA 1
ATOM 1669 C C . THR A 1 219 ? -9.693 2.697 23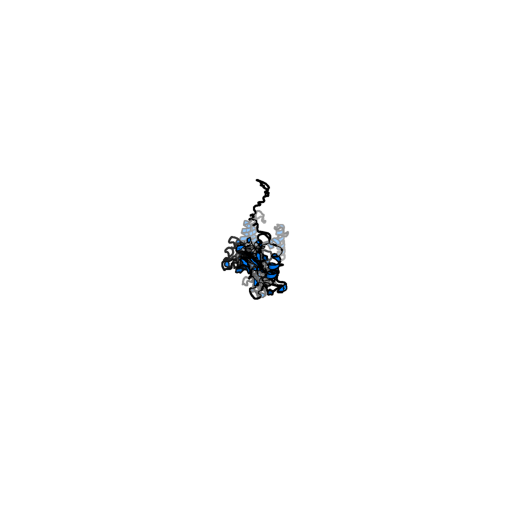.096 1.00 94.44 219 THR A C 1
ATOM 1671 O O . THR A 1 219 ? -10.386 1.865 22.503 1.00 94.44 219 THR A O 1
ATOM 1674 N N . GLU A 1 220 ? -8.745 3.405 22.469 1.00 92.00 220 GLU A N 1
ATOM 1675 C CA . GLU A 1 220 ? -8.359 3.119 21.081 1.00 92.00 220 GLU A CA 1
ATOM 1676 C C . GLU A 1 220 ? -8.044 1.624 20.924 1.00 92.00 220 GLU A C 1
ATOM 1678 O O . GLU A 1 220 ? -7.465 0.998 21.816 1.00 92.00 220 GLU A O 1
ATOM 1683 N N . GLY A 1 221 ? -8.512 1.035 19.825 1.00 91.25 221 GLY A N 1
ATOM 1684 C CA . GLY A 1 221 ? -8.442 -0.404 19.595 1.00 91.25 221 GLY A CA 1
ATOM 1685 C C . GLY A 1 221 ? -9.712 -1.196 19.859 1.00 91.25 221 GLY A C 1
ATOM 1686 O O . GLY A 1 221 ? -9.832 -2.326 19.379 1.00 91.25 221 GLY A O 1
ATOM 1687 N N . PHE A 1 222 ? -10.670 -0.611 20.576 1.00 94.75 222 PHE A N 1
ATOM 1688 C CA . PHE A 1 222 ? -11.836 -1.323 21.083 1.00 94.75 222 PHE A CA 1
ATOM 1689 C C . PHE A 1 222 ? -13.141 -0.629 20.696 1.00 94.75 222 PHE A C 1
ATOM 1691 O O . PHE A 1 222 ? -13.237 0.596 20.641 1.00 94.75 222 PHE A O 1
ATOM 1698 N N . GLN A 1 223 ? -14.168 -1.437 20.459 1.00 94.81 223 GLN A N 1
ATOM 1699 C CA . GLN A 1 223 ? -15.530 -1.009 20.193 1.00 94.81 223 GLN A CA 1
ATOM 1700 C C . GLN A 1 223 ? -16.452 -1.346 21.361 1.00 94.81 223 GLN A C 1
ATOM 1702 O O . GLN A 1 223 ? -16.303 -2.371 22.030 1.00 94.81 223 GLN A O 1
ATOM 1707 N N . LEU A 1 224 ? -17.422 -0.461 21.592 1.00 95.44 224 LEU A N 1
ATOM 1708 C CA . LEU A 1 224 ? -18.429 -0.633 22.627 1.00 95.44 224 LEU A CA 1
ATOM 1709 C C . LEU A 1 224 ? -19.517 -1.595 22.136 1.00 95.44 224 LEU A C 1
ATOM 1711 O O . LEU A 1 224 ? -20.199 -1.314 21.151 1.00 95.44 224 LEU A O 1
ATOM 1715 N N . THR A 1 225 ? -19.699 -2.710 22.836 1.00 94.44 225 THR A N 1
ATOM 1716 C CA . THR A 1 225 ? -20.769 -3.675 22.560 1.00 94.44 225 THR A CA 1
ATOM 1717 C C . THR A 1 225 ? -22.128 -3.162 23.041 1.00 94.44 225 THR A C 1
ATOM 1719 O O . THR A 1 225 ? -22.222 -2.240 23.856 1.00 94.44 225 THR A O 1
ATOM 1722 N N . GLU A 1 226 ? -23.214 -3.814 22.617 1.00 93.38 226 GLU A N 1
ATOM 1723 C CA . GLU A 1 226 ? -24.564 -3.507 23.115 1.00 93.38 226 GLU A CA 1
ATOM 1724 C C . GLU A 1 226 ? -24.700 -3.694 24.639 1.00 93.38 226 GLU A C 1
ATOM 1726 O O . GLU A 1 226 ? -25.476 -2.986 25.284 1.00 93.38 226 GLU A O 1
ATOM 1731 N N . SER A 1 227 ? -23.919 -4.603 25.237 1.00 92.19 227 SER A N 1
ATOM 1732 C CA . SER A 1 227 ? -23.873 -4.811 26.690 1.00 92.19 227 SER A CA 1
ATOM 1733 C C . SER A 1 227 ? -23.043 -3.771 27.446 1.00 92.19 227 SER A C 1
ATOM 1735 O O . SER A 1 227 ? -22.996 -3.822 28.675 1.00 92.19 227 SER A O 1
ATOM 1737 N N . GLY A 1 228 ? -22.401 -2.828 26.752 1.00 93.56 228 GLY A N 1
ATOM 1738 C CA . GLY A 1 228 ? -21.535 -1.821 27.364 1.00 93.56 228 GLY A CA 1
ATOM 1739 C C . GLY A 1 228 ? -20.163 -2.357 27.773 1.00 93.56 228 GLY A C 1
ATOM 1740 O O . GLY A 1 228 ? -19.532 -1.781 28.652 1.00 93.56 228 GLY A O 1
ATOM 1741 N N . THR A 1 229 ? -19.705 -3.458 27.177 1.00 94.06 229 THR A N 1
ATOM 1742 C CA . THR A 1 229 ? -18.330 -3.960 27.329 1.00 94.06 229 THR A CA 1
ATOM 1743 C C . THR A 1 229 ? -17.478 -3.495 26.149 1.00 94.06 229 THR A C 1
ATOM 1745 O O . THR A 1 229 ? -18.013 -3.166 25.092 1.00 94.06 229 THR A O 1
ATOM 1748 N N . CYS A 1 230 ? -16.159 -3.451 26.323 1.00 95.19 230 CYS A N 1
ATOM 1749 C CA . CYS A 1 230 ? -15.226 -3.066 25.267 1.00 95.19 230 CYS A CA 1
ATOM 1750 C C . CYS A 1 230 ? -14.548 -4.303 24.680 1.00 95.19 230 CYS A C 1
ATOM 1752 O O . CYS A 1 230 ? -13.818 -5.002 25.383 1.00 95.19 230 CYS A O 1
ATOM 1754 N N . GLU A 1 231 ? -14.784 -4.559 23.397 1.00 94.31 231 GLU A N 1
ATOM 1755 C CA . GLU A 1 231 ? -14.192 -5.672 22.649 1.00 94.31 231 GLU A CA 1
ATOM 1756 C C . GLU A 1 231 ? -13.270 -5.131 21.555 1.00 94.31 231 GLU A C 1
ATOM 1758 O O . GLU A 1 231 ? -13.550 -4.069 21.002 1.00 94.31 231 GLU A O 1
ATOM 1763 N N . PRO A 1 232 ? -12.143 -5.793 21.251 1.00 94.19 232 PRO A N 1
ATOM 1764 C CA . PRO A 1 232 ? -11.220 -5.294 20.240 1.00 94.19 232 PRO A CA 1
ATOM 1765 C C . PRO A 1 232 ? -11.906 -5.257 18.872 1.00 94.19 232 PRO A C 1
ATOM 1767 O O . PRO A 1 232 ? -12.687 -6.153 18.550 1.00 94.19 232 PRO A O 1
ATOM 1770 N N . PHE A 1 233 ? -11.586 -4.263 18.039 1.00 95.06 233 PHE A N 1
ATOM 1771 C CA . PHE A 1 233 ? -12.057 -4.257 16.651 1.00 95.06 233 PHE A CA 1
ATOM 1772 C C . PHE A 1 233 ? -11.649 -5.554 15.957 1.00 95.06 233 PHE A C 1
ATOM 1774 O O . PHE A 1 233 ? -10.467 -5.918 15.957 1.00 95.06 233 PHE A O 1
ATOM 1781 N N . GLU A 1 234 ? -12.609 -6.249 15.351 1.00 94.06 234 GLU A N 1
ATOM 1782 C CA . GLU A 1 234 ? -12.325 -7.500 14.659 1.00 94.06 234 GLU A CA 1
ATOM 1783 C C . GLU A 1 234 ? -11.426 -7.261 13.445 1.00 94.06 234 GLU A C 1
ATOM 1785 O O . GLU A 1 234 ? -11.481 -6.228 12.777 1.00 94.06 234 GLU A O 1
ATOM 1790 N N . CYS A 1 235 ? -10.561 -8.227 13.160 1.00 95.56 23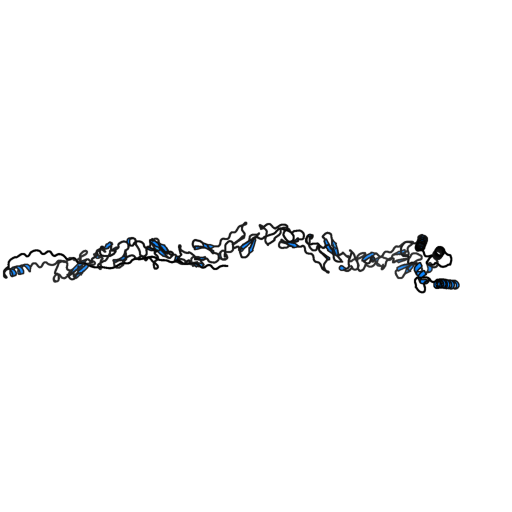5 CYS A N 1
ATOM 1791 C CA . CYS A 1 235 ? -9.760 -8.234 11.950 1.00 95.56 235 CYS A CA 1
ATOM 1792 C C . CYS A 1 235 ? -9.595 -9.676 11.483 1.00 95.56 235 CYS A C 1
ATOM 1794 O O . CYS A 1 235 ? -9.154 -10.542 12.244 1.00 95.56 235 CYS A O 1
ATOM 1796 N N . GLN A 1 236 ? -9.987 -9.926 10.239 1.00 95.88 236 GLN A N 1
ATOM 1797 C CA . GLN A 1 236 ? -9.951 -11.249 9.634 1.00 95.88 236 GLN A CA 1
ATOM 1798 C C . GLN A 1 236 ? -8.622 -11.450 8.906 1.00 95.88 236 GLN A C 1
ATOM 1800 O O . GLN A 1 236 ? -8.147 -10.574 8.186 1.00 95.88 236 GLN A O 1
ATOM 1805 N N . THR A 1 237 ? -8.007 -12.614 9.109 1.00 94.88 237 THR A N 1
ATOM 1806 C CA . THR A 1 237 ? -6.812 -13.040 8.368 1.00 94.88 237 THR A CA 1
ATOM 1807 C C . THR A 1 237 ? -7.078 -14.384 7.719 1.00 94.88 237 THR A C 1
ATOM 1809 O O . THR A 1 237 ? -7.826 -15.209 8.242 1.00 94.88 237 THR A O 1
ATOM 1812 N N . GLY A 1 238 ? -6.445 -14.613 6.579 1.00 91.75 238 GLY A N 1
ATOM 1813 C CA . GLY A 1 238 ? -6.595 -15.836 5.807 1.00 91.75 238 GLY A CA 1
ATOM 1814 C C . GLY A 1 238 ? -5.953 -15.682 4.433 1.00 91.75 238 GLY A C 1
ATOM 1815 O O . GLY A 1 238 ? -5.608 -14.566 4.054 1.00 91.75 238 GLY A O 1
ATOM 1816 N N . PRO A 1 239 ? -5.759 -16.777 3.682 1.00 90.38 239 PRO A N 1
ATOM 1817 C CA . PRO A 1 239 ? -5.229 -16.710 2.319 1.00 90.38 239 PRO A CA 1
ATOM 1818 C C . PRO A 1 239 ? -6.172 -15.977 1.351 1.00 90.38 239 PRO A C 1
ATOM 1820 O O . PRO A 1 239 ? -5.690 -15.352 0.412 1.00 90.38 239 PRO A O 1
ATOM 1823 N N . ASP A 1 240 ? -7.482 -16.020 1.618 1.00 90.56 240 ASP A N 1
ATOM 1824 C CA . ASP A 1 240 ? -8.527 -15.371 0.813 1.00 90.56 240 ASP A CA 1
ATOM 1825 C C . ASP A 1 240 ? -8.921 -13.977 1.345 1.00 90.56 240 ASP A C 1
ATOM 1827 O O . ASP A 1 240 ? -9.730 -13.284 0.730 1.00 90.56 240 ASP A O 1
ATOM 1831 N N . GLU A 1 241 ? -8.343 -13.551 2.473 1.00 95.75 241 GLU A N 1
ATOM 1832 C CA . GLU A 1 241 ? -8.603 -12.245 3.082 1.00 95.75 241 GLU A CA 1
ATOM 1833 C C . GLU A 1 241 ? -7.600 -11.188 2.609 1.00 95.75 241 GLU A C 1
ATOM 1835 O O . GLU A 1 241 ? -6.485 -11.490 2.178 1.00 95.75 241 GLU A O 1
ATOM 1840 N N . ALA A 1 242 ? -7.960 -9.911 2.733 1.00 95.81 242 ALA A N 1
ATOM 1841 C CA . ALA A 1 242 ? -7.062 -8.818 2.359 1.00 95.81 242 ALA A CA 1
ATOM 1842 C C . ALA A 1 242 ? -5.885 -8.667 3.348 1.00 95.81 242 ALA A C 1
ATOM 1844 O O . ALA A 1 242 ? -4.733 -8.469 2.934 1.00 95.81 242 ALA A O 1
ATOM 1845 N N . CYS A 1 243 ? -6.156 -8.784 4.656 1.00 97.50 243 CYS A N 1
ATOM 1846 C CA . CYS A 1 243 ? -5.122 -8.734 5.688 1.00 97.50 243 CYS A CA 1
ATOM 1847 C C . CYS A 1 243 ? -4.342 -10.053 5.739 1.00 97.50 243 CYS A C 1
ATOM 1849 O O . CYS A 1 243 ? -4.898 -11.123 5.995 1.00 97.50 243 CYS A O 1
ATOM 1851 N N . ARG A 1 244 ? -3.016 -9.954 5.618 1.00 96.88 244 ARG A N 1
ATOM 1852 C CA . ARG A 1 244 ? -2.111 -11.048 5.993 1.00 96.88 244 ARG A CA 1
ATOM 1853 C C . ARG A 1 244 ? -1.891 -11.078 7.498 1.00 96.88 244 ARG A C 1
ATOM 1855 O O . ARG A 1 244 ? -1.799 -12.141 8.099 1.00 96.88 244 ARG A O 1
ATOM 1862 N N . GLU A 1 245 ? -1.759 -9.893 8.077 1.00 97.19 245 GLU A N 1
ATOM 1863 C CA . GLU A 1 245 ? -1.512 -9.688 9.494 1.00 97.19 245 GLU A CA 1
ATOM 1864 C C . GLU A 1 245 ? -2.306 -8.467 9.950 1.00 97.19 245 GLU A C 1
ATOM 1866 O O . GLU A 1 245 ? -2.308 -7.425 9.286 1.00 97.19 245 GLU A O 1
ATOM 1871 N N . CYS A 1 246 ? -3.010 -8.609 11.066 1.00 97.31 246 CYS A N 1
ATOM 1872 C CA . CYS A 1 246 ? -3.776 -7.524 11.654 1.00 97.31 246 CYS A CA 1
ATOM 1873 C C . CYS A 1 246 ? -2.865 -6.543 12.392 1.00 97.31 246 CYS A C 1
ATOM 1875 O O . CYS A 1 246 ? -1.836 -6.933 12.945 1.00 97.31 246 CYS A O 1
ATOM 1877 N N . ALA A 1 247 ? -3.266 -5.274 12.457 1.00 95.75 247 ALA A N 1
ATOM 1878 C CA . ALA A 1 247 ? -2.667 -4.338 13.405 1.00 95.75 247 ALA A CA 1
ATOM 1879 C C . ALA A 1 247 ? -2.880 -4.843 14.846 1.00 95.75 247 ALA A C 1
ATOM 1881 O O . ALA A 1 247 ? -3.832 -5.590 15.092 1.00 95.75 247 ALA A O 1
ATOM 1882 N N . ALA A 1 248 ? -2.021 -4.469 15.798 1.00 93.50 248 ALA A N 1
ATOM 1883 C CA . ALA A 1 248 ? -2.258 -4.781 17.211 1.00 93.50 248 ALA A CA 1
ATOM 1884 C C . ALA A 1 248 ? -3.617 -4.197 17.650 1.00 93.50 248 ALA A C 1
ATOM 1886 O O . ALA A 1 248 ? -3.993 -3.158 17.105 1.00 93.50 248 ALA A O 1
ATOM 1887 N N . PRO A 1 249 ? -4.383 -4.848 18.548 1.00 92.69 249 PRO A N 1
ATOM 1888 C CA . PRO A 1 249 ? -5.693 -4.358 18.971 1.00 92.69 249 PRO A CA 1
ATOM 1889 C C . PRO A 1 249 ? -5.689 -2.870 19.311 1.00 92.69 249 PRO A C 1
ATOM 1891 O O . PRO A 1 249 ? -6.435 -2.140 18.684 1.00 92.69 249 PRO A O 1
ATOM 1894 N N . GLU A 1 250 ? -4.772 -2.413 20.161 1.00 90.69 250 GLU A N 1
ATOM 1895 C CA . GLU A 1 250 ? -4.581 -1.023 20.598 1.00 90.69 250 GLU A CA 1
ATOM 1896 C C . GLU A 1 250 ? -4.296 -0.016 19.468 1.00 90.69 250 GLU A C 1
ATOM 1898 O O . GLU A 1 250 ? -4.527 1.178 19.625 1.00 90.69 250 GLU A O 1
ATOM 1903 N N . ASP A 1 251 ? -3.833 -0.483 18.307 1.00 92.56 251 ASP A N 1
ATOM 1904 C CA . ASP A 1 251 ? -3.611 0.345 17.121 1.00 92.56 251 ASP A CA 1
ATOM 1905 C C . ASP A 1 251 ? -4.856 0.438 16.223 1.00 92.56 251 ASP A C 1
ATOM 1907 O O . ASP A 1 251 ? -4.851 1.174 15.236 1.00 92.56 251 ASP A O 1
ATOM 1911 N N . ARG A 1 252 ? -5.928 -0.315 16.479 1.00 94.12 252 ARG A N 1
ATOM 1912 C CA . ARG A 1 252 ? -7.087 -0.341 15.576 1.00 94.12 252 ARG A CA 1
ATOM 1913 C C . ARG A 1 252 ? -8.027 0.829 15.854 1.00 94.12 252 ARG A C 1
ATOM 1915 O O . ARG A 1 252 ? -8.475 1.046 16.969 1.00 94.12 252 ARG A O 1
ATOM 1922 N N . THR A 1 253 ? -8.412 1.562 14.820 1.00 92.88 253 THR A N 1
ATOM 1923 C CA . THR A 1 253 ? -9.485 2.574 14.911 1.00 92.88 253 THR A CA 1
ATOM 1924 C C . THR A 1 253 ? -10.767 2.147 14.194 1.00 92.88 253 THR A C 1
ATOM 1926 O O . THR A 1 253 ? -11.706 2.930 14.076 1.00 92.88 253 THR A O 1
ATOM 1929 N N . GLY A 1 254 ? -10.805 0.907 13.703 1.00 92.69 254 GLY A N 1
ATOM 1930 C CA . GLY A 1 254 ? -11.935 0.301 13.011 1.00 92.69 254 GLY A CA 1
ATOM 1931 C C . GLY A 1 254 ? -11.667 -1.167 12.676 1.00 92.69 254 GLY A C 1
ATOM 1932 O O . GLY A 1 254 ? -10.554 -1.667 12.868 1.00 92.69 254 GLY A O 1
ATOM 1933 N N . GLU A 1 255 ? -12.690 -1.849 12.166 1.00 93.56 255 GLU A N 1
ATOM 1934 C CA . GLU A 1 255 ? -12.602 -3.250 11.743 1.00 93.56 255 GLU A CA 1
ATOM 1935 C C . GLU A 1 255 ? -11.624 -3.449 10.573 1.00 93.56 255 GLU A C 1
ATOM 1937 O O . GLU A 1 255 ? -11.431 -2.563 9.738 1.00 93.56 255 GLU A O 1
ATOM 1942 N N . ASN A 1 256 ? -11.024 -4.640 10.502 1.00 93.69 256 ASN A N 1
ATOM 1943 C CA . ASN A 1 256 ? -10.132 -5.092 9.427 1.00 93.69 256 ASN A CA 1
ATOM 1944 C C . ASN A 1 256 ? -8.934 -4.170 9.149 1.00 93.69 256 ASN A C 1
ATOM 1946 O O . ASN A 1 256 ? -8.459 -4.065 8.017 1.00 93.69 256 ASN A O 1
ATOM 1950 N N . GLN A 1 257 ? -8.407 -3.525 10.192 1.00 96.25 257 GLN A N 1
ATOM 1951 C CA . GLN A 1 257 ? -7.150 -2.796 10.084 1.00 96.25 257 GLN A CA 1
ATOM 1952 C C . GLN A 1 257 ? -5.948 -3.744 10.119 1.00 96.25 257 GLN A C 1
ATOM 1954 O O . GLN A 1 257 ? -5.714 -4.468 11.092 1.00 96.25 257 GLN A O 1
ATOM 1959 N N . CYS A 1 258 ? -5.158 -3.710 9.051 1.00 97.19 258 CYS A N 1
ATOM 1960 C CA . CYS A 1 258 ? -4.029 -4.596 8.823 1.00 97.19 258 CYS A CA 1
ATOM 1961 C C . CYS A 1 258 ? -2.691 -3.893 9.117 1.00 97.19 258 CYS A C 1
ATOM 1963 O O . CYS A 1 258 ? -2.520 -2.700 8.859 1.00 97.19 258 CYS A O 1
ATOM 1965 N N . SER A 1 259 ? -1.706 -4.653 9.593 1.00 96.69 259 SER A N 1
ATOM 1966 C CA . SER A 1 259 ? -0.292 -4.251 9.630 1.00 96.69 259 SER A CA 1
ATOM 1967 C C . SER A 1 259 ? 0.447 -4.693 8.363 1.00 96.69 259 SER A C 1
ATOM 1969 O O . SER A 1 259 ? 1.411 -4.051 7.944 1.00 96.69 259 SER A O 1
ATOM 1971 N N . ALA A 1 260 ? -0.035 -5.756 7.710 1.00 96.44 260 ALA A N 1
ATOM 1972 C CA . ALA A 1 260 ? 0.471 -6.233 6.432 1.00 96.44 260 ALA A CA 1
ATOM 1973 C C . ALA A 1 260 ? -0.634 -6.856 5.567 1.00 96.44 260 ALA A C 1
ATOM 1975 O O . ALA A 1 260 ? -1.545 -7.517 6.067 1.00 96.44 260 ALA A O 1
ATOM 1976 N N . CYS A 1 261 ? -0.504 -6.702 4.248 1.00 97.88 261 CYS A N 1
ATOM 1977 C CA . CYS A 1 261 ? -1.450 -7.231 3.269 1.00 97.88 261 CYS A CA 1
ATOM 1978 C C . CYS A 1 261 ? -0.976 -8.533 2.628 1.00 97.88 261 CYS A C 1
ATOM 1980 O O . CYS A 1 261 ? 0.232 -8.779 2.492 1.00 97.88 261 CYS A O 1
ATOM 1982 N N . ASN A 1 262 ? -1.935 -9.355 2.206 1.00 96.12 262 ASN A N 1
ATOM 1983 C CA . ASN A 1 262 ? -1.648 -10.494 1.347 1.00 96.12 262 ASN A CA 1
ATOM 1984 C C . ASN A 1 262 ? -1.214 -10.026 -0.053 1.00 96.12 262 ASN A C 1
ATOM 1986 O O . ASN A 1 262 ? -1.542 -8.910 -0.470 1.00 96.12 262 ASN A O 1
ATOM 1990 N N . PRO A 1 263 ? -0.460 -10.852 -0.802 1.00 95.19 263 PRO A N 1
ATOM 1991 C CA . PRO A 1 263 ? -0.239 -10.617 -2.225 1.00 95.19 263 PRO A CA 1
ATOM 1992 C C . PRO A 1 263 ? -1.562 -10.371 -2.961 1.00 95.19 263 PRO A C 1
ATOM 1994 O O . PRO A 1 263 ? -2.566 -11.010 -2.664 1.00 95.19 263 PRO A O 1
ATOM 1997 N N . GLY A 1 264 ? -1.569 -9.440 -3.911 1.00 95.50 264 GLY A N 1
ATOM 1998 C CA . GLY A 1 264 ? -2.811 -8.950 -4.512 1.00 95.50 264 GLY A CA 1
ATOM 1999 C C . GLY A 1 264 ? -3.387 -7.708 -3.844 1.00 95.50 264 GLY A C 1
ATOM 2000 O O . GLY A 1 264 ? -4.281 -7.100 -4.420 1.00 95.50 264 GLY A O 1
ATOM 2001 N N . TYR A 1 265 ? -2.844 -7.264 -2.708 1.00 97.25 265 TYR A N 1
ATOM 2002 C CA . TYR A 1 265 ? -3.306 -6.076 -1.990 1.00 97.25 265 TYR A CA 1
ATOM 2003 C C . TYR A 1 265 ? -2.146 -5.143 -1.609 1.00 97.25 265 TYR A C 1
ATOM 2005 O O . TYR A 1 265 ? -1.004 -5.575 -1.439 1.00 97.25 265 TYR A O 1
ATOM 2013 N N . ALA A 1 266 ? -2.441 -3.853 -1.460 1.00 96.38 266 ALA A N 1
ATOM 2014 C CA . ALA A 1 266 ? -1.528 -2.834 -0.953 1.00 96.38 266 ALA A CA 1
ATOM 2015 C C . ALA A 1 266 ? -2.100 -2.169 0.299 1.00 96.38 266 ALA A C 1
ATOM 2017 O O . ALA A 1 266 ? -3.306 -1.969 0.415 1.00 96.38 266 ALA A O 1
ATOM 2018 N N . LEU A 1 267 ? -1.219 -1.829 1.239 1.00 96.38 267 LEU A N 1
ATOM 2019 C CA . LEU A 1 267 ? -1.611 -1.200 2.494 1.00 96.38 267 LEU A CA 1
ATOM 2020 C C . LEU A 1 267 ? -1.817 0.307 2.287 1.00 96.38 267 LEU A C 1
ATOM 2022 O O . LEU A 1 267 ? -0.845 1.053 2.166 1.00 96.38 267 LEU A O 1
ATOM 2026 N N . THR A 1 268 ? -3.071 0.754 2.302 1.00 95.69 268 THR A N 1
ATOM 2027 C CA . THR A 1 268 ? -3.479 2.161 2.223 1.00 95.69 268 THR A CA 1
ATOM 2028 C C . THR A 1 268 ? -4.176 2.539 3.529 1.00 95.69 268 THR A C 1
ATOM 2030 O O . THR A 1 268 ? -5.231 2.005 3.848 1.00 95.69 268 THR A O 1
ATOM 2033 N N . ALA A 1 269 ? -3.592 3.449 4.318 1.00 93.75 269 ALA A N 1
ATOM 2034 C CA . ALA A 1 269 ? -4.192 3.936 5.572 1.00 93.75 269 ALA A CA 1
ATOM 2035 C C . ALA A 1 269 ? -4.695 2.808 6.512 1.00 93.75 269 ALA A C 1
ATOM 2037 O O . ALA A 1 269 ? -5.824 2.847 6.993 1.00 93.75 269 ALA A O 1
ATOM 2038 N N . ARG A 1 270 ? -3.854 1.789 6.758 1.00 93.44 270 ARG A N 1
ATOM 2039 C CA . ARG A 1 270 ? -4.165 0.580 7.558 1.00 93.44 270 ARG A CA 1
ATOM 2040 C C . ARG A 1 270 ? -5.237 -0.348 6.969 1.00 93.44 270 ARG A C 1
ATOM 2042 O O . ARG A 1 270 ? -5.566 -1.342 7.599 1.00 93.44 270 ARG A O 1
ATOM 2049 N N . SER A 1 271 ? -5.730 -0.090 5.762 1.00 95.31 271 SER A N 1
ATOM 2050 C CA . SER A 1 271 ? -6.629 -0.989 5.030 1.00 95.31 271 SER A CA 1
ATOM 2051 C C . SER A 1 271 ? -5.907 -1.609 3.839 1.00 95.31 271 SER A C 1
ATOM 2053 O O . SER A 1 271 ? -5.096 -0.957 3.183 1.00 95.31 271 SER A O 1
ATOM 2055 N N . CYS A 1 272 ? -6.178 -2.878 3.556 1.00 96.88 272 CYS A N 1
ATOM 2056 C CA . CYS A 1 272 ? -5.612 -3.555 2.395 1.00 96.88 272 CYS A CA 1
ATOM 2057 C C . CYS A 1 272 ? -6.524 -3.377 1.181 1.00 96.88 272 CYS A C 1
ATOM 2059 O O . CYS A 1 272 ? -7.596 -3.970 1.098 1.00 96.88 272 CYS A O 1
ATOM 2061 N N . GLU A 1 273 ? -6.087 -2.561 0.227 1.00 96.31 273 GLU A N 1
ATOM 2062 C CA . GLU A 1 273 ? -6.807 -2.297 -1.017 1.00 96.31 273 GLU A CA 1
ATOM 2063 C C . GLU A 1 273 ? -6.304 -3.219 -2.127 1.00 96.31 273 GLU A C 1
ATOM 2065 O O . GLU A 1 273 ? -5.100 -3.432 -2.282 1.00 96.31 273 GLU A O 1
ATOM 2070 N N . ALA A 1 274 ? -7.224 -3.780 -2.911 1.00 96.31 274 ALA A N 1
ATOM 2071 C CA . ALA A 1 274 ? -6.880 -4.700 -3.987 1.00 96.31 274 ALA A CA 1
ATOM 2072 C C . ALA A 1 274 ? -6.033 -4.004 -5.068 1.00 96.31 274 ALA A C 1
ATOM 2074 O O . ALA A 1 274 ? -6.408 -2.968 -5.619 1.00 96.31 274 ALA A O 1
ATOM 2075 N N . LEU A 1 275 ? -4.907 -4.620 -5.422 1.00 96.88 275 LEU A N 1
ATOM 2076 C CA . LEU A 1 275 ? -4.042 -4.204 -6.516 1.00 96.88 275 LEU A CA 1
ATOM 2077 C C . LEU A 1 275 ? -4.732 -4.479 -7.849 1.00 96.88 275 LEU A C 1
ATOM 2079 O O . LEU A 1 275 ? -4.848 -5.620 -8.325 1.00 96.88 275 LEU A O 1
ATOM 2083 N N . THR A 1 276 ? -5.183 -3.400 -8.473 1.00 96.56 276 THR A N 1
ATOM 2084 C CA . THR A 1 276 ? -5.804 -3.446 -9.787 1.00 96.56 276 THR A CA 1
ATOM 2085 C C . THR A 1 276 ? -4.760 -3.657 -10.876 1.00 96.56 276 THR A C 1
ATOM 2087 O O . THR A 1 276 ? -3.580 -3.326 -10.746 1.00 96.56 276 THR A O 1
ATOM 2090 N N . CYS A 1 277 ? -5.213 -4.277 -11.957 1.00 97.56 277 CYS A N 1
ATOM 2091 C CA . CYS A 1 277 ? -4.473 -4.387 -13.197 1.00 97.56 277 CYS A CA 1
ATOM 2092 C C . CYS A 1 277 ? -5.485 -4.337 -14.336 1.00 97.56 277 CYS A C 1
ATOM 2094 O O . CYS A 1 277 ? -6.514 -5.017 -14.274 1.00 97.56 277 CYS A O 1
ATOM 2096 N N . LEU A 1 278 ? -5.203 -3.509 -15.338 1.00 97.44 278 LEU A N 1
ATOM 2097 C CA . LEU A 1 278 ? -6.071 -3.302 -16.488 1.00 97.44 278 LEU A CA 1
ATOM 2098 C C . LEU A 1 278 ? -5.426 -3.900 -17.741 1.00 97.44 278 LEU A C 1
ATOM 2100 O O . LEU A 1 278 ? -4.293 -3.567 -18.097 1.00 97.44 278 LEU A O 1
ATOM 2104 N N . GLU A 1 279 ? -6.175 -4.770 -18.415 1.00 97.81 279 GLU A N 1
ATOM 2105 C CA . GLU A 1 279 ? -5.827 -5.273 -19.743 1.00 97.81 279 GLU A CA 1
ATOM 2106 C C . GLU A 1 279 ? -6.410 -4.341 -20.811 1.00 97.81 279 GLU A C 1
ATOM 2108 O O . GLU A 1 279 ? -7.534 -3.851 -20.680 1.00 97.81 279 GLU A O 1
ATOM 2113 N N . GLY A 1 280 ? -5.647 -4.071 -21.866 1.00 96.12 280 GLY A N 1
ATOM 2114 C CA . GLY A 1 280 ? -6.071 -3.178 -22.942 1.00 96.12 280 GLY A CA 1
ATOM 2115 C C . GLY A 1 280 ? -4.952 -2.906 -23.939 1.00 96.12 280 GLY A C 1
ATOM 2116 O O . GLY A 1 280 ? -3.939 -3.595 -23.930 1.00 96.12 280 GLY A O 1
ATOM 2117 N N . GLU A 1 281 ? -5.123 -1.904 -24.801 1.00 95.88 281 GLU A N 1
ATOM 2118 C CA . GLU A 1 281 ? -4.118 -1.520 -25.802 1.00 95.88 281 GLU A CA 1
ATOM 2119 C C . GLU A 1 281 ? -3.072 -0.530 -25.258 1.00 95.88 281 GLU A C 1
ATOM 2121 O O . GLU A 1 281 ? -3.217 0.069 -24.188 1.00 95.88 281 GLU A O 1
ATOM 2126 N N . GLY A 1 282 ? -2.002 -0.323 -26.031 1.00 93.94 282 GLY A N 1
ATOM 2127 C CA . GLY A 1 282 ? -0.965 0.657 -25.719 1.00 93.94 282 GLY A CA 1
ATOM 2128 C C . GLY A 1 282 ? -0.176 0.287 -24.463 1.00 93.94 282 GLY A C 1
ATOM 2129 O O . GLY A 1 282 ? 0.353 -0.818 -24.364 1.00 93.94 282 GLY A O 1
ATOM 2130 N N . SER A 1 283 ? -0.080 1.226 -23.517 1.00 95.94 283 SER A N 1
ATOM 2131 C CA . SER A 1 283 ? 0.708 1.071 -22.286 1.00 95.94 283 SER A CA 1
ATOM 2132 C C . SER A 1 283 ? 0.052 0.199 -21.216 1.00 95.94 283 SER A C 1
ATOM 2134 O O . SER A 1 283 ? 0.670 -0.039 -20.181 1.00 95.94 283 SER A O 1
ATOM 2136 N N . LEU A 1 284 ? -1.190 -0.242 -21.429 1.00 97.19 284 LEU A N 1
ATOM 2137 C CA . LEU A 1 284 ? -1.854 -1.200 -20.546 1.00 97.19 284 LEU A CA 1
ATOM 2138 C C . LEU A 1 284 ? -1.241 -2.600 -20.702 1.00 97.19 284 LEU A C 1
ATOM 2140 O O . LEU A 1 284 ? -0.450 -2.859 -21.616 1.00 97.19 284 LEU A O 1
ATOM 2144 N N . CYS A 1 285 ? -1.587 -3.513 -19.796 1.00 98.06 285 CYS A N 1
ATOM 2145 C CA . CYS A 1 285 ? -1.086 -4.879 -19.862 1.00 98.06 285 CYS A CA 1
ATOM 2146 C C . CYS A 1 285 ? -1.707 -5.624 -21.053 1.00 98.06 285 CYS A C 1
ATOM 2148 O O . CYS A 1 285 ? -2.908 -5.520 -21.295 1.00 98.06 285 CYS A O 1
ATOM 2150 N N . ALA A 1 286 ? -0.913 -6.445 -21.748 1.00 97.38 286 ALA A N 1
ATOM 2151 C CA . ALA A 1 286 ? -1.478 -7.446 -22.660 1.00 97.38 286 ALA A CA 1
ATOM 2152 C C . ALA A 1 286 ? -2.110 -8.596 -21.869 1.00 97.38 286 ALA A C 1
ATOM 2154 O O . ALA A 1 286 ? -3.118 -9.167 -22.272 1.00 97.38 286 ALA A O 1
ATOM 2155 N N . LYS A 1 287 ? -1.485 -8.942 -20.740 1.00 98.12 287 LYS A N 1
ATOM 2156 C CA . LYS A 1 287 ? -2.018 -9.886 -19.766 1.00 98.12 287 LYS A CA 1
ATOM 2157 C C . LYS A 1 287 ? -1.609 -9.456 -18.373 1.00 98.12 287 LYS A C 1
ATOM 2159 O O . LYS A 1 287 ? -0.426 -9.196 -18.127 1.00 98.12 287 LYS A O 1
ATOM 2164 N N . CYS A 1 288 ? -2.573 -9.389 -17.472 1.00 98.31 288 CYS A N 1
ATOM 2165 C CA . CYS A 1 288 ? -2.324 -9.077 -16.078 1.00 98.31 288 CYS A CA 1
ATOM 2166 C C . CYS A 1 288 ? -1.636 -10.237 -15.359 1.00 98.31 288 CYS A C 1
ATOM 2168 O O . CYS A 1 288 ? -1.879 -11.410 -15.653 1.00 98.31 288 CYS A O 1
ATOM 2170 N N . GLU A 1 289 ? -0.795 -9.909 -14.380 1.00 98.00 289 GLU A N 1
ATOM 2171 C CA . GLU A 1 289 ? -0.316 -10.914 -13.434 1.00 98.00 289 GLU A CA 1
ATOM 2172 C C . GLU A 1 289 ? -1.500 -11.466 -12.626 1.00 98.00 289 GLU A C 1
ATOM 2174 O O . GLU A 1 289 ? -2.492 -10.759 -12.379 1.00 98.00 289 GLU A O 1
ATOM 2179 N N . VAL A 1 290 ? -1.423 -12.741 -12.234 1.00 96.00 290 VAL A N 1
ATOM 2180 C CA . VAL A 1 290 ? -2.474 -13.352 -11.405 1.00 96.00 290 VAL A CA 1
ATOM 2181 C C . VAL A 1 290 ? -2.576 -12.605 -10.078 1.00 96.00 290 VAL A C 1
ATOM 2183 O O . VAL A 1 290 ? -1.563 -12.177 -9.528 1.00 96.00 290 VAL A O 1
ATOM 2186 N N . PHE A 1 291 ? -3.799 -12.423 -9.579 1.00 94.50 291 PHE A N 1
ATOM 2187 C CA . PHE A 1 291 ? -4.089 -11.546 -8.441 1.00 94.50 291 PHE A CA 1
ATOM 2188 C C . PHE A 1 291 ? -3.173 -11.810 -7.231 1.00 94.50 291 PHE A C 1
ATOM 2190 O O . PHE A 1 291 ? -2.457 -10.908 -6.807 1.00 94.50 291 PHE A O 1
ATOM 2197 N N . GLU A 1 292 ? -3.058 -13.069 -6.804 1.00 94.00 292 GLU A N 1
ATOM 2198 C CA . GLU A 1 292 ? -2.214 -13.541 -5.688 1.00 94.00 292 GLU A CA 1
ATOM 2199 C C . GLU A 1 292 ? -0.693 -13.374 -5.895 1.00 94.00 292 GLU A C 1
ATOM 2201 O O . GLU A 1 292 ? 0.106 -13.706 -5.023 1.00 94.00 292 GLU A O 1
ATOM 2206 N N . LYS A 1 293 ? -0.235 -12.908 -7.059 1.00 95.38 293 LYS A N 1
ATOM 2207 C CA . LYS A 1 293 ? 1.186 -12.616 -7.313 1.00 95.38 293 LYS A CA 1
ATOM 2208 C C . LYS A 1 293 ? 1.466 -11.128 -7.476 1.00 95.38 293 LYS A C 1
ATOM 2210 O O . LYS A 1 293 ? 2.636 -10.751 -7.588 1.00 95.38 293 LYS A O 1
ATOM 2215 N N . ARG A 1 294 ? 0.430 -10.283 -7.457 1.00 97.00 294 ARG A N 1
ATOM 2216 C CA . ARG A 1 294 ? 0.594 -8.836 -7.595 1.00 97.00 294 ARG A CA 1
ATOM 2217 C C . ARG A 1 294 ? 1.203 -8.237 -6.331 1.00 97.00 294 ARG A C 1
ATOM 2219 O O . ARG A 1 294 ? 0.850 -8.599 -5.211 1.00 97.00 294 ARG A O 1
ATOM 2226 N N . ARG A 1 295 ? 2.127 -7.304 -6.530 1.00 95.12 295 ARG A N 1
ATOM 2227 C CA . ARG A 1 295 ? 2.853 -6.546 -5.502 1.00 95.12 295 ARG A CA 1
ATOM 2228 C C . ARG A 1 295 ? 2.762 -5.039 -5.718 1.00 95.12 295 ARG A C 1
ATOM 2230 O O . ARG A 1 295 ? 3.005 -4.283 -4.786 1.00 95.12 295 ARG A O 1
ATOM 2237 N N . VAL A 1 296 ? 2.421 -4.608 -6.933 1.00 95.12 296 VAL A N 1
ATOM 2238 C CA . VAL A 1 296 ? 2.217 -3.202 -7.301 1.00 95.12 296 VAL A CA 1
ATOM 2239 C C . VAL A 1 296 ? 0.981 -3.054 -8.193 1.00 95.12 296 VAL A C 1
ATOM 2241 O O . VAL A 1 296 ? 0.549 -4.014 -8.831 1.00 95.12 296 VAL A O 1
ATOM 2244 N N . VAL A 1 297 ? 0.412 -1.845 -8.237 1.00 95.81 297 VAL A N 1
ATOM 2245 C CA . VAL A 1 297 ? -0.701 -1.496 -9.139 1.00 95.81 297 VAL A CA 1
ATOM 2246 C C . VAL A 1 297 ? -0.221 -1.564 -10.589 1.00 95.81 297 VAL A C 1
ATOM 2248 O O . VAL A 1 297 ? 0.902 -1.139 -10.878 1.00 95.81 297 VAL A O 1
ATOM 2251 N N . ASP A 1 298 ? -1.069 -2.080 -11.479 1.00 96.38 298 ASP A N 1
ATOM 2252 C CA . ASP A 1 298 ? -0.791 -2.299 -12.906 1.00 96.38 298 ASP A CA 1
ATOM 2253 C C . ASP A 1 298 ? 0.382 -3.257 -13.169 1.00 96.38 298 ASP A C 1
ATOM 2255 O O . ASP A 1 298 ? 1.160 -3.082 -14.109 1.00 96.38 298 ASP A O 1
ATOM 2259 N N . GLN A 1 299 ? 0.528 -4.282 -12.324 1.00 97.75 299 GLN A N 1
ATOM 2260 C CA . GLN A 1 299 ? 1.515 -5.333 -12.543 1.00 97.75 299 GLN A CA 1
ATOM 2261 C C . GLN A 1 299 ? 1.092 -6.271 -13.682 1.00 97.75 299 GLN A C 1
ATOM 2263 O O . GLN A 1 299 ? 0.129 -7.038 -13.572 1.00 97.75 299 GLN A O 1
ATOM 2268 N N . CYS A 1 300 ? 1.866 -6.248 -14.761 1.00 98.06 300 CYS A N 1
ATOM 2269 C CA . CYS A 1 300 ? 1.633 -7.035 -15.960 1.00 98.06 300 CYS A CA 1
ATOM 2270 C C . CYS A 1 300 ? 2.455 -8.330 -15.952 1.00 98.06 300 CYS A C 1
ATOM 2272 O O . CYS A 1 300 ? 3.612 -8.344 -15.538 1.00 98.06 300 CYS A O 1
ATOM 2274 N N . LEU A 1 301 ? 1.880 -9.404 -16.497 1.00 97.88 301 LEU A N 1
ATOM 2275 C CA . LEU A 1 301 ? 2.604 -10.632 -16.837 1.00 97.88 301 LEU A CA 1
ATOM 2276 C C . LEU A 1 301 ? 3.280 -10.507 -18.209 1.00 97.88 301 LEU A C 1
ATOM 2278 O O . LEU A 1 301 ? 4.398 -10.974 -18.409 1.00 97.88 301 LEU A O 1
ATOM 2282 N N . THR A 1 302 ? 2.595 -9.877 -19.166 1.00 97.69 302 THR A N 1
ATOM 2283 C CA . THR A 1 302 ? 3.117 -9.594 -20.511 1.00 97.69 302 THR A CA 1
ATOM 2284 C C . THR A 1 302 ? 2.634 -8.236 -21.009 1.00 97.69 302 THR A C 1
ATOM 2286 O O . THR A 1 302 ? 1.525 -7.806 -20.681 1.00 97.69 302 THR A O 1
ATOM 2289 N N . CYS A 1 303 ? 3.442 -7.589 -21.849 1.00 98.25 303 CYS A N 1
ATOM 2290 C CA . CYS A 1 303 ? 3.135 -6.293 -22.452 1.00 98.25 303 CYS A CA 1
ATOM 2291 C C . CYS A 1 303 ? 2.688 -6.403 -23.905 1.00 98.25 303 CYS A C 1
ATOM 2293 O O . CYS A 1 303 ? 3.025 -7.363 -24.599 1.00 98.25 303 CYS A O 1
ATOM 2295 N N . ASN A 1 304 ? 1.940 -5.395 -24.354 1.00 96.69 304 ASN A N 1
ATOM 2296 C CA . ASN A 1 304 ? 1.566 -5.246 -25.755 1.00 96.69 304 ASN A CA 1
ATOM 2297 C C . ASN A 1 304 ? 2.791 -4.966 -26.635 1.00 96.69 304 ASN A C 1
ATOM 2299 O O . ASN A 1 304 ? 3.848 -4.547 -26.154 1.00 96.69 304 ASN A O 1
ATOM 2303 N N . GLN A 1 305 ? 2.636 -5.156 -27.946 1.00 96.31 305 GLN A N 1
ATOM 2304 C CA . GLN A 1 305 ? 3.674 -4.809 -28.914 1.00 96.31 305 GLN A CA 1
ATOM 2305 C C . GLN A 1 305 ? 4.072 -3.329 -28.782 1.00 96.31 305 GLN A C 1
ATOM 2307 O O . GLN A 1 305 ? 3.220 -2.457 -28.608 1.00 96.31 305 GLN A O 1
ATOM 2312 N N . GLY A 1 306 ? 5.375 -3.047 -28.839 1.00 96.31 306 GLY A N 1
ATOM 2313 C CA . GLY A 1 306 ? 5.917 -1.713 -28.584 1.00 96.31 306 GLY A CA 1
ATOM 2314 C C . GLY A 1 306 ? 6.275 -1.421 -27.126 1.00 96.31 306 GLY A C 1
ATOM 2315 O O . GLY A 1 306 ? 6.885 -0.384 -26.856 1.00 96.31 306 GLY A O 1
ATOM 2316 N N . PHE A 1 307 ? 5.967 -2.335 -26.201 1.00 97.75 307 PHE A N 1
ATOM 2317 C CA . PHE A 1 307 ? 6.223 -2.187 -24.770 1.00 97.75 307 PHE A CA 1
ATOM 2318 C C . PHE A 1 307 ? 7.006 -3.379 -24.206 1.00 97.75 307 PHE A C 1
ATOM 2320 O O . PHE A 1 307 ? 6.906 -4.508 -24.683 1.00 97.75 307 PHE A O 1
ATOM 2327 N N . LYS A 1 308 ? 7.771 -3.121 -23.147 1.00 97.19 308 LYS A N 1
ATOM 2328 C CA . LYS A 1 308 ? 8.520 -4.105 -22.359 1.00 97.19 308 LYS A CA 1
ATOM 2329 C C . LYS A 1 308 ? 8.149 -3.994 -20.885 1.00 97.19 308 LYS A C 1
ATOM 2331 O O . LYS A 1 308 ? 7.694 -2.942 -20.438 1.00 97.19 308 LYS A O 1
ATOM 2336 N N . LEU A 1 309 ? 8.388 -5.060 -20.127 1.00 97.44 309 LEU A N 1
ATOM 2337 C CA . LEU A 1 309 ? 8.269 -5.018 -18.672 1.00 97.44 309 LEU A CA 1
ATOM 2338 C C . LEU A 1 309 ? 9.430 -4.212 -18.078 1.00 97.44 309 LEU A C 1
ATOM 2340 O O . LEU A 1 309 ? 10.596 -4.454 -18.395 1.00 97.44 309 LEU A O 1
ATOM 2344 N N . SER A 1 310 ? 9.108 -3.253 -17.217 1.00 96.75 310 SER A N 1
ATOM 2345 C CA . SER A 1 310 ? 10.073 -2.588 -16.344 1.00 96.75 310 SER A CA 1
ATOM 2346 C C . SER A 1 310 ? 10.516 -3.517 -15.203 1.00 96.75 310 SER A C 1
ATOM 2348 O O . SER A 1 310 ? 9.993 -4.620 -15.043 1.00 96.75 310 SER A O 1
ATOM 2350 N N . ALA A 1 311 ? 11.455 -3.057 -14.369 1.00 96.12 311 ALA A N 1
ATOM 2351 C CA . ALA A 1 311 ? 11.863 -3.781 -13.161 1.00 96.12 311 ALA A CA 1
ATOM 2352 C C . ALA A 1 311 ? 10.682 -4.059 -12.205 1.00 96.12 311 ALA A C 1
ATOM 2354 O O . ALA A 1 311 ? 10.624 -5.124 -11.597 1.00 96.12 311 ALA A O 1
ATOM 2355 N N . ASP A 1 312 ? 9.701 -3.152 -12.152 1.00 95.19 312 ASP A N 1
ATOM 2356 C CA . ASP A 1 312 ? 8.476 -3.293 -11.352 1.00 95.19 312 ASP A CA 1
ATOM 2357 C C . ASP A 1 312 ? 7.357 -4.040 -12.096 1.00 95.19 312 ASP A C 1
ATOM 2359 O O . ASP A 1 312 ? 6.202 -4.015 -11.678 1.00 95.19 312 ASP A O 1
ATOM 2363 N N . SER A 1 313 ? 7.673 -4.689 -13.224 1.00 96.88 313 SER A N 1
ATOM 2364 C CA . SER A 1 313 ? 6.710 -5.423 -14.058 1.00 96.88 313 SER A CA 1
ATOM 2365 C C . SER A 1 313 ? 5.561 -4.556 -14.600 1.00 96.88 313 SER A C 1
ATOM 2367 O O . SER A 1 313 ? 4.453 -5.042 -14.815 1.00 96.88 313 SER A O 1
ATOM 2369 N N . LYS A 1 314 ? 5.822 -3.268 -14.857 1.00 97.12 314 LYS A N 1
ATOM 2370 C CA . LYS A 1 314 ? 4.896 -2.367 -15.564 1.00 97.12 314 LYS A CA 1
ATOM 2371 C C . LYS A 1 314 ? 5.270 -2.270 -17.035 1.00 97.12 314 LYS A C 1
ATOM 2373 O O . LYS A 1 314 ? 6.453 -2.314 -17.372 1.00 97.12 314 LYS A O 1
ATOM 2378 N N . CYS A 1 315 ? 4.288 -2.084 -17.910 1.00 97.81 315 CYS A N 1
ATOM 2379 C CA . CYS A 1 315 ? 4.561 -1.905 -19.330 1.00 97.81 315 CYS A CA 1
ATOM 2380 C C . CYS A 1 315 ? 5.067 -0.496 -19.631 1.00 97.81 315 CYS A C 1
ATOM 2382 O O . CYS A 1 315 ? 4.363 0.497 -19.466 1.00 97.81 315 CYS A O 1
ATOM 2384 N N . VAL A 1 316 ? 6.308 -0.420 -20.102 1.00 96.50 316 VAL A N 1
ATOM 2385 C CA . VAL A 1 316 ? 6.955 0.817 -20.546 1.00 96.50 316 VAL A CA 1
ATOM 2386 C C . VAL A 1 316 ? 7.330 0.691 -22.020 1.00 96.50 316 VAL A C 1
ATOM 2388 O O . VAL A 1 316 ? 7.686 -0.403 -22.460 1.00 96.50 316 VAL A O 1
ATOM 2391 N N . PRO A 1 317 ? 7.229 1.762 -22.821 1.00 96.94 317 PRO A N 1
ATOM 2392 C CA . PRO A 1 317 ? 7.549 1.680 -24.240 1.00 96.94 317 PRO A CA 1
ATOM 2393 C C . PRO A 1 317 ? 9.032 1.350 -24.442 1.00 96.94 317 PRO A C 1
ATOM 2395 O O . PRO A 1 317 ? 9.882 1.777 -23.655 1.00 96.94 317 PRO A O 1
ATOM 2398 N N . PHE A 1 318 ? 9.362 0.632 -25.517 1.00 97.44 318 PHE A N 1
ATOM 2399 C CA . PHE A 1 318 ? 10.759 0.478 -25.928 1.00 97.44 318 PHE A CA 1
ATOM 2400 C C . PHE A 1 318 ? 11.373 1.849 -26.223 1.00 97.44 318 PHE A C 1
ATOM 2402 O O . PHE A 1 318 ? 10.815 2.644 -26.992 1.00 97.44 318 PHE A O 1
ATOM 2409 N N . SER A 1 319 ? 12.525 2.133 -25.623 1.00 96.00 319 SER A N 1
ATOM 2410 C CA . SER A 1 319 ? 13.208 3.412 -25.782 1.00 96.00 319 SER A CA 1
ATOM 2411 C C . SER A 1 319 ? 13.889 3.498 -27.141 1.00 96.00 319 SER A C 1
ATOM 2413 O O . SER A 1 319 ? 14.295 2.496 -27.723 1.00 96.00 319 SER A O 1
ATOM 2415 N N . CYS A 1 320 ? 13.998 4.713 -27.662 1.00 96.69 320 CYS A N 1
ATOM 2416 C CA . CYS A 1 320 ? 14.851 5.015 -28.799 1.00 96.69 320 CYS A CA 1
ATOM 2417 C C . CYS A 1 320 ? 15.203 6.500 -28.741 1.00 96.69 320 CYS A C 1
ATOM 2419 O O . CYS A 1 320 ? 14.302 7.339 -28.649 1.00 96.69 320 CYS A O 1
ATOM 2421 N N . SER A 1 321 ? 16.498 6.797 -28.771 1.00 95.25 321 SER A N 1
ATOM 2422 C CA . SER A 1 321 ? 17.030 8.159 -28.735 1.00 95.25 321 SER A CA 1
ATOM 2423 C C . SER A 1 321 ? 17.345 8.644 -30.148 1.00 95.25 321 SER A C 1
ATOM 2425 O O . SER A 1 321 ? 17.838 7.878 -30.977 1.00 95.25 321 SER A O 1
ATOM 2427 N N . VAL A 1 322 ? 17.038 9.912 -30.427 1.00 93.75 322 VAL A N 1
ATOM 2428 C CA . VAL A 1 322 ? 17.427 10.599 -31.664 1.00 93.75 322 VAL A CA 1
ATOM 2429 C C . VAL A 1 322 ? 18.244 11.833 -31.320 1.00 93.75 322 VAL A C 1
ATOM 2431 O O . VAL A 1 322 ? 17.877 12.616 -30.445 1.00 93.75 322 VAL A O 1
ATOM 2434 N N . GLY A 1 323 ? 19.314 12.041 -32.073 1.00 89.00 323 GLY A N 1
ATOM 2435 C CA . GLY A 1 323 ? 20.255 13.126 -31.850 1.00 89.00 323 GLY A CA 1
ATOM 2436 C C . GLY A 1 323 ? 21.352 13.108 -32.903 1.00 89.00 323 GLY A C 1
ATOM 2437 O O . GLY A 1 323 ? 21.526 12.118 -33.613 1.00 89.00 323 GLY A O 1
ATOM 2438 N N . ALA A 1 324 ? 22.096 14.209 -33.022 1.00 87.31 324 ALA A N 1
ATOM 2439 C CA . ALA A 1 324 ? 23.244 14.280 -33.930 1.00 87.31 324 ALA A CA 1
ATOM 2440 C C . ALA A 1 324 ? 24.378 13.327 -33.507 1.00 87.31 324 ALA A C 1
ATOM 2442 O O . ALA A 1 324 ? 25.122 12.844 -34.356 1.00 87.31 324 ALA A O 1
ATOM 2443 N N . GLU A 1 325 ? 24.479 13.044 -32.205 1.00 86.62 325 GLU A N 1
ATOM 2444 C CA . GLU A 1 325 ? 25.471 12.133 -31.619 1.00 86.62 325 GLU A CA 1
ATOM 2445 C C . GLU A 1 325 ? 24.939 10.700 -31.434 1.00 86.62 325 GLU A C 1
ATOM 2447 O O . GLU A 1 325 ? 25.713 9.777 -31.182 1.00 86.62 325 GLU A O 1
ATOM 2452 N N . ASP A 1 326 ? 23.630 10.490 -31.604 1.00 93.56 326 ASP A N 1
ATOM 2453 C CA . ASP A 1 326 ? 23.014 9.167 -31.522 1.00 93.56 326 ASP A CA 1
ATOM 2454 C C . ASP A 1 326 ? 23.212 8.365 -32.815 1.00 93.56 326 ASP A C 1
ATOM 2456 O O . ASP A 1 326 ? 23.497 8.889 -33.893 1.00 93.56 326 ASP A O 1
ATOM 2460 N N . LYS A 1 327 ? 23.014 7.048 -32.730 1.00 94.94 327 LYS A N 1
ATOM 2461 C CA . LYS A 1 327 ? 23.109 6.150 -33.894 1.00 94.94 327 LYS A CA 1
ATOM 2462 C C . LYS A 1 327 ? 21.842 6.191 -34.756 1.00 94.94 327 LYS A C 1
ATOM 2464 O O . LYS A 1 327 ? 21.924 6.063 -35.981 1.00 94.94 327 LYS A O 1
ATOM 2469 N N . CYS A 1 328 ? 20.675 6.365 -34.128 1.00 97.25 328 CYS A N 1
ATOM 2470 C CA . CYS A 1 328 ? 19.397 6.488 -34.823 1.00 97.25 328 CYS A CA 1
ATOM 2471 C C . CYS A 1 328 ? 19.187 7.920 -35.330 1.00 97.25 328 CYS A C 1
ATOM 2473 O O . CYS A 1 328 ? 19.231 8.880 -34.563 1.00 97.25 328 CYS A O 1
ATOM 2475 N N . ARG A 1 329 ? 18.836 8.047 -36.611 1.00 96.06 329 ARG A N 1
ATOM 2476 C CA . ARG A 1 329 ? 18.320 9.293 -37.195 1.00 96.06 329 ARG A CA 1
ATOM 2477 C C . ARG A 1 329 ? 16.808 9.408 -37.023 1.00 96.06 329 ARG A C 1
ATOM 2479 O O . ARG A 1 329 ? 16.289 10.474 -36.719 1.00 96.06 329 ARG A O 1
ATOM 2486 N N . ILE A 1 330 ? 16.105 8.302 -37.264 1.00 96.62 330 ILE A N 1
ATOM 2487 C CA . ILE A 1 330 ? 14.652 8.181 -37.126 1.00 96.62 330 ILE A CA 1
ATOM 2488 C C . ILE A 1 330 ? 14.384 6.876 -36.393 1.00 96.62 330 ILE A C 1
ATOM 2490 O O . ILE A 1 330 ? 14.839 5.821 -36.833 1.00 96.62 330 ILE A O 1
ATOM 2494 N N . CYS A 1 331 ? 13.640 6.934 -35.295 1.00 97.62 331 CYS A N 1
ATOM 2495 C CA . CYS A 1 331 ? 13.222 5.743 -34.567 1.00 97.62 331 CYS A CA 1
ATOM 2496 C C . CYS A 1 331 ? 12.100 4.993 -35.286 1.00 97.62 331 CYS A C 1
ATOM 2498 O O . CYS A 1 331 ? 11.238 5.606 -35.917 1.00 97.62 331 CYS A O 1
ATOM 2500 N N . THR A 1 332 ? 12.047 3.673 -35.114 1.00 96.56 332 THR A N 1
ATOM 2501 C CA . THR A 1 332 ? 10.882 2.872 -35.519 1.00 96.56 332 THR A CA 1
ATOM 2502 C C . THR A 1 332 ? 9.632 3.363 -34.777 1.00 96.56 332 THR A C 1
ATOM 2504 O O . THR A 1 332 ? 9.739 3.855 -33.650 1.00 96.56 332 THR A O 1
ATOM 2507 N N . GLN A 1 333 ? 8.441 3.267 -35.377 1.00 94.56 333 GLN A N 1
ATOM 2508 C CA . GLN A 1 333 ? 7.198 3.649 -34.692 1.00 94.56 333 GLN A CA 1
ATOM 2509 C C . GLN A 1 333 ? 7.037 2.850 -33.387 1.00 94.56 333 GLN A C 1
ATOM 2511 O O . GLN A 1 333 ? 7.272 1.642 -33.422 1.00 94.56 333 GLN A O 1
ATOM 2516 N N . PRO A 1 334 ? 6.631 3.469 -32.258 1.00 93.31 334 PRO A N 1
ATOM 2517 C CA . PRO A 1 334 ? 6.575 2.792 -30.961 1.00 93.31 334 PRO A CA 1
ATOM 2518 C C . PRO A 1 334 ? 5.843 1.447 -30.992 1.00 93.31 334 PRO A C 1
ATOM 2520 O O . PRO A 1 334 ? 6.405 0.461 -30.537 1.00 93.31 334 PRO A O 1
ATOM 2523 N N . ALA A 1 335 ? 4.668 1.375 -31.627 1.00 92.31 335 ALA A N 1
ATOM 2524 C CA . ALA A 1 335 ? 3.856 0.156 -31.720 1.00 92.31 335 ALA A CA 1
ATOM 2525 C C . ALA A 1 335 ? 4.508 -0.997 -32.509 1.00 92.31 335 ALA A C 1
ATOM 2527 O O . ALA A 1 335 ? 4.088 -2.139 -32.375 1.00 92.31 335 ALA A O 1
ATOM 2528 N N . LEU A 1 336 ? 5.527 -0.718 -33.329 1.00 94.56 336 LEU A N 1
ATOM 2529 C CA . LEU A 1 336 ? 6.244 -1.728 -34.114 1.00 94.56 336 LEU A CA 1
ATOM 2530 C C . LEU A 1 336 ? 7.563 -2.162 -33.464 1.00 94.56 336 LEU A C 1
ATOM 2532 O O . LEU A 1 336 ? 8.223 -3.058 -33.986 1.00 94.56 336 LEU A O 1
ATOM 2536 N N . ARG A 1 337 ? 7.965 -1.543 -32.346 1.00 96.69 337 ARG A N 1
ATOM 2537 C CA . ARG A 1 337 ? 9.217 -1.893 -31.668 1.00 96.69 337 ARG A CA 1
ATOM 2538 C C . ARG A 1 337 ? 9.086 -3.213 -30.913 1.00 96.69 337 ARG A C 1
ATOM 2540 O O . ARG A 1 337 ? 8.090 -3.474 -30.240 1.00 96.69 337 ARG A O 1
ATOM 2547 N N . THR A 1 338 ? 10.134 -4.017 -30.992 1.00 96.19 338 THR A N 1
ATOM 2548 C CA . THR A 1 338 ? 10.320 -5.276 -30.261 1.00 96.19 338 THR A CA 1
ATOM 2549 C C . THR A 1 338 ? 11.560 -5.253 -29.365 1.00 96.19 338 THR A C 1
ATOM 2551 O O . THR A 1 338 ? 11.769 -6.186 -28.594 1.00 96.19 338 THR A O 1
ATOM 2554 N N . ALA A 1 339 ? 12.391 -4.211 -29.468 1.00 96.56 339 ALA A N 1
ATOM 2555 C CA . ALA A 1 339 ? 13.571 -3.990 -28.642 1.00 96.56 339 ALA A CA 1
ATOM 2556 C C . ALA A 1 339 ? 13.877 -2.488 -28.518 1.00 96.56 339 ALA A C 1
ATOM 2558 O O . ALA A 1 339 ? 13.418 -1.678 -29.328 1.00 96.56 339 ALA A O 1
ATOM 2559 N N . ASP A 1 340 ? 14.681 -2.124 -27.517 1.00 96.75 340 ASP A N 1
ATOM 2560 C CA . ASP A 1 340 ? 15.216 -0.767 -27.406 1.00 96.75 340 ASP A CA 1
ATOM 2561 C C . ASP A 1 340 ? 16.172 -0.451 -28.560 1.00 96.75 340 ASP A C 1
ATOM 2563 O O . ASP A 1 340 ? 16.808 -1.343 -29.137 1.00 96.75 340 ASP A O 1
ATOM 2567 N N . ASP A 1 341 ? 16.274 0.841 -28.863 1.00 95.81 341 ASP A N 1
ATOM 2568 C CA . ASP A 1 341 ? 17.169 1.425 -29.863 1.00 95.81 341 ASP A CA 1
ATOM 2569 C C . ASP A 1 341 ? 16.925 0.906 -31.287 1.00 95.81 341 ASP A C 1
ATOM 2571 O O . ASP A 1 341 ? 17.827 0.886 -32.127 1.00 95.81 341 ASP A O 1
ATOM 2575 N N . GLN A 1 342 ? 15.686 0.492 -31.571 1.00 97.50 342 GLN A N 1
ATOM 2576 C CA . GLN A 1 342 ? 15.260 0.164 -32.924 1.00 97.50 342 GLN A CA 1
ATOM 2577 C C . GLN A 1 342 ? 14.994 1.429 -33.740 1.00 97.50 342 GLN A C 1
ATOM 2579 O O . GLN A 1 342 ? 14.089 2.225 -33.455 1.00 97.50 342 GLN A O 1
ATOM 2584 N N . CYS A 1 343 ? 15.777 1.583 -34.798 1.00 97.75 343 CYS A N 1
ATOM 2585 C CA . CYS A 1 343 ? 15.738 2.703 -35.712 1.00 97.75 343 CYS A CA 1
ATOM 2586 C C . CYS A 1 343 ? 15.051 2.300 -37.025 1.00 97.75 343 CYS A C 1
ATOM 2588 O O . CYS A 1 343 ? 15.227 1.200 -37.538 1.00 97.75 343 CYS A O 1
ATOM 2590 N N . TYR A 1 344 ? 14.329 3.238 -37.625 1.00 97.19 344 TYR A N 1
ATOM 2591 C CA . TYR A 1 344 ? 13.892 3.145 -39.014 1.00 97.19 344 TYR A CA 1
ATOM 2592 C C . TYR A 1 344 ? 15.006 3.593 -39.972 1.00 97.19 344 TYR A C 1
ATOM 2594 O O . TYR A 1 344 ? 15.173 3.043 -41.058 1.00 97.19 344 TYR A O 1
ATOM 2602 N N . GLN A 1 345 ? 15.797 4.589 -39.557 1.00 96.75 345 GLN A N 1
ATOM 2603 C CA . GLN A 1 345 ? 16.920 5.116 -40.328 1.00 96.75 345 GLN A CA 1
ATOM 2604 C C . GLN A 1 345 ? 18.098 5.459 -39.412 1.00 96.75 345 GLN A C 1
ATOM 2606 O O . GLN A 1 345 ? 17.904 6.031 -38.337 1.00 96.75 345 GLN A O 1
ATOM 2611 N N . CYS A 1 346 ? 19.316 5.157 -39.862 1.00 97.88 346 CYS A N 1
ATOM 2612 C CA . CYS A 1 346 ? 20.556 5.458 -39.149 1.00 97.88 346 CYS A CA 1
ATOM 2613 C C . CYS A 1 346 ? 21.154 6.812 -39.538 1.00 97.88 346 CYS A C 1
ATOM 2615 O O . CYS A 1 346 ? 20.954 7.295 -40.658 1.00 97.88 346 CYS A O 1
ATOM 2617 N N . ASN A 1 347 ? 21.910 7.410 -38.618 1.00 96.00 347 ASN A N 1
ATOM 2618 C CA . ASN A 1 347 ? 22.758 8.557 -38.927 1.00 96.00 347 ASN A CA 1
ATOM 2619 C C . ASN A 1 347 ? 23.944 8.141 -39.823 1.00 96.00 347 ASN A C 1
ATOM 2621 O O . ASN A 1 347 ? 24.310 6.960 -39.854 1.00 96.00 347 ASN A O 1
ATOM 2625 N N . PRO A 1 348 ? 24.560 9.087 -40.563 1.00 94.81 348 PRO A N 1
ATOM 2626 C CA . PRO A 1 348 ? 25.805 8.838 -41.286 1.00 94.81 348 PRO A CA 1
ATOM 2627 C C . PRO A 1 348 ? 26.855 8.169 -40.395 1.00 94.81 348 PRO A C 1
ATOM 2629 O O . PRO A 1 348 ? 26.968 8.472 -39.209 1.00 94.81 348 PRO A O 1
ATOM 2632 N N . GLY A 1 349 ? 27.605 7.229 -40.960 1.00 95.25 349 GLY A N 1
ATOM 2633 C CA . GLY A 1 349 ? 28.519 6.386 -40.198 1.00 95.25 349 GLY A CA 1
ATOM 2634 C C . GLY A 1 349 ? 27.944 5.071 -39.703 1.00 95.25 349 GLY A C 1
ATOM 2635 O O . GLY A 1 349 ? 28.717 4.202 -39.307 1.00 95.25 349 GLY A O 1
ATOM 2636 N N . TYR A 1 350 ? 26.629 4.884 -39.784 1.00 97.38 350 TYR A N 1
ATOM 2637 C CA . TYR A 1 350 ? 25.951 3.687 -39.305 1.00 97.38 350 TYR A CA 1
ATOM 2638 C C . TYR A 1 350 ? 25.110 3.030 -40.403 1.00 97.38 350 TYR A C 1
ATOM 2640 O O . TYR A 1 350 ? 24.634 3.682 -41.334 1.00 97.38 350 TYR A O 1
ATOM 2648 N N . ARG A 1 351 ? 24.889 1.722 -40.266 1.00 96.38 351 ARG A N 1
ATOM 2649 C CA . ARG A 1 351 ? 23.986 0.918 -41.097 1.00 96.38 351 ARG A CA 1
ATOM 2650 C C . ARG A 1 351 ? 22.963 0.198 -40.236 1.00 96.38 351 ARG A C 1
ATOM 2652 O O . ARG A 1 351 ? 23.251 -0.152 -39.095 1.00 96.38 351 ARG A O 1
ATOM 2659 N N . LEU A 1 352 ? 21.794 -0.049 -40.813 1.00 97.25 352 LEU A N 1
ATOM 2660 C CA . LEU A 1 352 ? 20.735 -0.810 -40.165 1.00 97.25 352 LEU A CA 1
ATOM 2661 C C . LEU A 1 352 ? 21.029 -2.312 -40.283 1.00 97.25 352 LEU A C 1
ATOM 2663 O O . LEU A 1 352 ? 21.311 -2.792 -41.383 1.00 97.25 352 LEU A O 1
ATOM 2667 N N . ASN A 1 353 ? 20.996 -3.039 -39.168 1.00 96.44 353 ASN A N 1
ATOM 2668 C CA . ASN A 1 353 ? 21.126 -4.498 -39.144 1.00 96.44 353 ASN A CA 1
ATOM 2669 C C . ASN A 1 353 ? 19.745 -5.194 -39.240 1.00 96.44 353 ASN A C 1
ATOM 2671 O O . ASN A 1 353 ? 18.718 -4.533 -39.401 1.00 96.44 353 ASN A O 1
ATOM 2675 N N . MET A 1 354 ? 19.707 -6.530 -39.149 1.00 95.94 354 MET A N 1
ATOM 2676 C CA . MET A 1 354 ? 18.449 -7.297 -39.235 1.00 95.94 354 MET A CA 1
ATOM 2677 C C . MET A 1 354 ? 17.493 -7.045 -38.057 1.00 95.94 354 MET A C 1
ATOM 2679 O O . MET A 1 354 ? 16.284 -7.152 -38.231 1.00 95.94 354 MET A O 1
ATOM 2683 N N . ASP A 1 355 ? 18.016 -6.652 -36.894 1.00 95.62 355 ASP A N 1
ATOM 2684 C CA . ASP A 1 355 ? 17.235 -6.346 -35.687 1.00 95.62 355 ASP A CA 1
ATOM 2685 C C . ASP A 1 355 ? 16.731 -4.895 -35.651 1.00 95.62 355 ASP A C 1
ATOM 2687 O O . ASP A 1 355 ? 16.209 -4.439 -34.630 1.00 95.62 355 ASP A O 1
ATOM 2691 N N . LEU A 1 356 ? 16.903 -4.158 -36.755 1.00 97.19 356 LEU A N 1
ATOM 2692 C CA . LEU A 1 356 ? 16.618 -2.729 -36.877 1.00 97.19 356 LEU A CA 1
ATOM 2693 C C . LEU A 1 356 ? 17.470 -1.855 -35.942 1.00 97.19 356 LEU A C 1
ATOM 2695 O O . LEU A 1 356 ? 17.058 -0.760 -35.571 1.00 97.19 356 LEU A O 1
ATOM 2699 N N . LYS A 1 357 ? 18.669 -2.302 -35.564 1.00 96.75 357 LYS A N 1
ATOM 2700 C CA . LYS A 1 357 ? 19.629 -1.505 -34.789 1.00 96.75 357 LYS A CA 1
ATOM 2701 C C . LYS A 1 357 ? 20.679 -0.887 -35.700 1.00 96.75 357 LYS A C 1
ATOM 2703 O O . LYS A 1 357 ? 21.100 -1.484 -36.692 1.00 96.75 357 LYS A O 1
ATOM 2708 N N . CYS A 1 358 ? 21.116 0.318 -35.349 1.00 97.56 358 CYS A N 1
ATOM 2709 C CA . CYS A 1 358 ? 22.179 1.006 -36.069 1.00 97.56 358 CYS A CA 1
ATOM 2710 C C . CYS A 1 358 ? 23.556 0.591 -35.551 1.00 97.56 358 CYS A C 1
ATOM 2712 O O . CYS A 1 358 ? 23.928 0.869 -34.409 1.00 97.56 358 CYS A O 1
ATOM 2714 N N . GLU A 1 359 ? 24.335 -0.037 -36.424 1.00 96.62 359 GLU A N 1
ATOM 2715 C CA . GLU A 1 359 ? 25.709 -0.459 -36.164 1.00 96.62 359 GLU A CA 1
ATOM 2716 C C . GLU A 1 359 ? 26.691 0.400 -36.959 1.00 96.62 359 GLU A C 1
ATOM 2718 O O . GLU A 1 359 ? 26.397 0.758 -38.102 1.00 96.62 359 GLU A O 1
ATOM 2723 N N . PRO A 1 360 ? 27.856 0.752 -36.389 1.00 96.75 360 PRO A N 1
ATOM 2724 C CA . PRO A 1 360 ? 28.834 1.563 -37.096 1.00 96.75 360 PRO A CA 1
ATOM 2725 C C . PRO A 1 360 ? 29.354 0.816 -38.326 1.00 96.75 360 PRO A C 1
ATOM 2727 O O . PRO A 1 360 ? 29.559 -0.400 -38.294 1.00 96.75 360 PRO A O 1
ATOM 2730 N N . PHE A 1 361 ? 29.624 1.540 -39.411 1.00 97.00 361 PHE A N 1
ATOM 2731 C CA . PHE A 1 361 ? 30.353 0.974 -40.537 1.00 97.00 361 PHE A CA 1
ATOM 2732 C C . PHE A 1 361 ? 31.748 0.553 -40.064 1.00 97.00 361 PHE A C 1
ATOM 2734 O O . PHE A 1 361 ? 32.529 1.414 -39.627 1.00 97.00 361 PHE A O 1
ATOM 2741 N N . PRO A 1 362 ? 32.077 -0.750 -40.136 1.00 95.88 362 PRO A N 1
ATOM 2742 C CA . PRO A 1 362 ? 33.346 -1.232 -39.630 1.00 95.88 362 PRO A CA 1
ATOM 2743 C C . PRO A 1 362 ? 34.473 -0.661 -40.481 1.00 95.88 362 PRO A C 1
ATOM 2745 O O . PRO A 1 362 ? 34.326 -0.452 -41.687 1.00 95.88 362 PRO A O 1
ATOM 2748 N N . CYS A 1 363 ? 35.599 -0.397 -39.839 1.00 96.44 363 CYS A N 1
ATOM 2749 C CA . CYS A 1 363 ? 36.824 -0.021 -40.507 1.00 96.44 363 CYS A CA 1
ATOM 2750 C C . CYS A 1 363 ? 37.978 -0.611 -39.712 1.00 96.44 363 CYS A C 1
ATOM 2752 O O . CYS A 1 363 ? 38.083 -0.370 -38.511 1.00 96.44 363 CYS A O 1
ATOM 2754 N N . ASP A 1 364 ? 38.798 -1.402 -40.394 1.00 95.44 364 ASP A N 1
ATOM 2755 C CA . ASP A 1 364 ? 39.901 -2.120 -39.779 1.00 95.44 364 ASP A CA 1
ATOM 2756 C C . ASP A 1 364 ? 41.203 -1.416 -40.135 1.00 95.44 364 ASP A C 1
ATOM 2758 O O . ASP A 1 364 ? 41.565 -1.317 -41.313 1.00 95.44 364 ASP A O 1
ATOM 2762 N N . GLU A 1 365 ? 41.916 -0.959 -39.112 1.00 96.56 365 GLU A N 1
ATOM 2763 C CA . GLU A 1 365 ? 43.302 -0.532 -39.249 1.00 96.56 365 GLU A CA 1
ATOM 2764 C C . GLU A 1 365 ? 44.224 -1.751 -39.143 1.00 96.56 365 GLU A C 1
ATOM 2766 O O . GLU A 1 365 ? 43.967 -2.702 -38.397 1.00 96.56 365 GLU A O 1
ATOM 2771 N N . GLY A 1 366 ? 45.288 -1.775 -39.938 1.00 94.31 366 GLY A N 1
ATOM 2772 C CA . GLY A 1 366 ? 46.246 -2.877 -39.938 1.00 94.31 366 GLY A CA 1
ATOM 2773 C C . GLY A 1 366 ? 47.136 -2.857 -41.168 1.00 94.31 366 GLY A C 1
ATOM 2774 O O . GLY A 1 366 ? 47.146 -1.879 -41.901 1.00 94.31 366 GLY A O 1
ATOM 2775 N N . GLU A 1 367 ? 47.881 -3.934 -41.413 1.00 94.56 367 GLU A N 1
ATOM 2776 C CA . GLU A 1 367 ? 48.768 -4.027 -42.577 1.00 94.56 367 GLU A CA 1
ATOM 2777 C C . GLU A 1 367 ? 48.042 -4.410 -43.879 1.00 94.56 367 GLU A C 1
ATOM 2779 O O . GLU A 1 367 ? 46.927 -4.942 -43.888 1.00 94.56 367 GLU A O 1
ATOM 2784 N N . GLY A 1 368 ? 48.727 -4.191 -45.004 1.00 93.06 368 GLY A N 1
ATOM 2785 C CA . GLY A 1 368 ? 48.263 -4.607 -46.322 1.00 93.06 368 GLY A CA 1
ATOM 2786 C C . GLY A 1 368 ? 47.073 -3.779 -46.806 1.00 93.06 368 GLY A C 1
ATOM 2787 O O . GLY A 1 368 ? 47.118 -2.552 -46.772 1.00 93.06 368 GLY A O 1
ATOM 2788 N N . ALA A 1 369 ? 46.021 -4.468 -47.261 1.00 93.88 369 ALA A N 1
ATOM 2789 C CA . ALA A 1 369 ? 44.811 -3.860 -47.824 1.00 93.88 369 ALA A CA 1
ATOM 2790 C C . ALA A 1 369 ? 43.898 -3.193 -46.783 1.00 93.88 369 ALA A C 1
ATOM 2792 O O . ALA A 1 369 ? 42.942 -2.514 -47.153 1.00 93.88 369 ALA A O 1
ATOM 2793 N N . LYS A 1 370 ? 44.176 -3.388 -45.490 1.00 96.38 370 LYS A N 1
ATOM 2794 C CA . LYS A 1 370 ? 43.494 -2.672 -44.410 1.00 96.38 370 LYS A CA 1
ATOM 2795 C C . LYS A 1 370 ? 43.849 -1.184 -44.443 1.00 96.38 370 LYS A C 1
ATOM 2797 O O . LYS A 1 370 ? 44.831 -0.776 -45.069 1.00 96.38 370 LYS A O 1
ATOM 2802 N N . CYS A 1 371 ? 43.045 -0.369 -43.768 1.00 96.69 371 CYS A N 1
ATOM 2803 C CA . CYS A 1 371 ? 43.303 1.062 -43.697 1.00 96.69 371 CYS A CA 1
ATOM 2804 C C . CYS A 1 371 ? 44.581 1.333 -42.895 1.00 96.69 371 CYS A C 1
ATOM 2806 O O . CYS A 1 371 ? 44.873 0.636 -41.922 1.00 96.69 371 CYS A O 1
ATOM 2808 N N . LYS A 1 372 ? 45.324 2.376 -43.278 1.00 96.25 372 LYS A N 1
ATOM 2809 C CA . LYS A 1 372 ? 46.358 2.938 -42.400 1.00 96.25 372 LYS A CA 1
ATOM 2810 C C . LYS A 1 372 ? 45.715 3.816 -41.334 1.00 96.25 372 LYS A C 1
ATOM 2812 O O . LYS A 1 372 ? 46.052 3.699 -40.166 1.00 96.25 372 LYS A O 1
ATOM 2817 N N . THR A 1 373 ? 44.791 4.677 -41.758 1.00 96.88 373 THR A N 1
ATOM 2818 C CA . THR A 1 373 ? 43.876 5.388 -40.864 1.00 96.88 373 THR A CA 1
ATOM 2819 C C . THR A 1 373 ? 42.463 5.286 -41.401 1.00 96.88 373 THR A C 1
ATOM 2821 O O . THR A 1 373 ? 42.215 5.462 -42.601 1.00 96.88 373 THR A O 1
ATOM 2824 N N . CYS A 1 374 ? 41.525 4.992 -40.516 1.00 97.56 374 CYS A N 1
ATOM 2825 C CA . CYS A 1 374 ? 40.116 4.956 -40.853 1.00 97.56 374 CYS A CA 1
ATOM 2826 C C . CYS A 1 374 ? 39.545 6.361 -41.063 1.00 97.56 374 CYS A C 1
ATOM 2828 O O . CYS A 1 374 ? 39.983 7.333 -40.452 1.00 97.56 374 CYS A O 1
ATOM 2830 N N . ARG A 1 375 ? 38.538 6.486 -41.933 1.00 96.25 375 ARG A N 1
ATOM 2831 C CA . ARG A 1 375 ? 37.778 7.738 -42.057 1.00 96.25 375 ARG A CA 1
ATOM 2832 C C . ARG A 1 375 ? 36.968 7.989 -40.781 1.00 96.25 375 ARG A C 1
ATOM 2834 O O . ARG A 1 375 ? 36.538 7.026 -40.146 1.00 96.25 375 ARG A O 1
ATOM 2841 N N . GLU A 1 376 ? 36.720 9.247 -40.425 1.00 95.00 376 GLU A N 1
ATOM 2842 C CA . GLU A 1 376 ? 35.842 9.605 -39.299 1.00 95.00 376 GLU A CA 1
ATOM 2843 C C . GLU A 1 376 ? 34.476 8.925 -39.410 1.00 95.00 376 GLU A C 1
ATOM 2845 O O . GLU A 1 376 ? 33.897 8.893 -40.500 1.00 95.00 376 GLU A O 1
ATOM 2850 N N . LEU A 1 377 ? 33.961 8.389 -38.295 1.00 94.50 377 LEU A N 1
ATOM 2851 C CA . LEU A 1 377 ? 32.757 7.550 -38.295 1.00 94.50 377 LEU A CA 1
ATOM 2852 C C . LEU A 1 377 ? 31.579 8.266 -38.960 1.00 94.50 377 LEU A C 1
ATOM 2854 O O . LEU A 1 377 ? 31.022 7.728 -39.908 1.00 94.50 377 LEU A O 1
ATOM 2858 N N . ALA A 1 378 ? 31.286 9.508 -38.565 1.00 93.81 378 ALA A N 1
ATOM 2859 C CA . ALA A 1 378 ? 30.187 10.309 -39.114 1.00 93.81 378 ALA A CA 1
ATOM 2860 C C . ALA A 1 378 ? 30.292 10.582 -40.630 1.00 93.81 378 ALA A C 1
ATOM 2862 O O . ALA A 1 378 ? 29.309 10.939 -41.271 1.00 93.81 378 ALA A O 1
ATOM 2863 N N . SER A 1 379 ? 31.473 10.413 -41.231 1.00 94.50 379 SER A N 1
ATOM 2864 C CA . SER A 1 379 ? 31.683 10.574 -42.674 1.00 94.50 379 SER A CA 1
ATOM 2865 C C . SER A 1 379 ? 31.622 9.255 -43.450 1.00 94.50 379 SER A C 1
ATOM 2867 O O . SER A 1 379 ? 31.794 9.270 -44.673 1.00 94.50 379 SER A O 1
ATOM 2869 N N . ARG A 1 380 ? 31.421 8.111 -42.779 1.00 95.62 380 ARG A N 1
ATOM 2870 C CA . ARG A 1 380 ? 31.379 6.807 -43.450 1.00 95.62 380 ARG A CA 1
ATOM 2871 C C . ARG A 1 380 ? 30.011 6.537 -44.073 1.00 95.62 380 ARG A C 1
ATOM 2873 O O . ARG A 1 380 ? 28.976 6.712 -43.435 1.00 95.62 380 ARG A O 1
ATOM 2880 N N . THR A 1 381 ? 30.010 6.049 -45.307 1.00 94.44 381 THR A N 1
ATOM 2881 C CA . THR A 1 381 ? 28.805 5.629 -46.049 1.00 94.44 381 THR A CA 1
ATOM 2882 C C . THR A 1 381 ? 28.802 4.140 -46.400 1.00 94.44 381 THR A C 1
ATOM 2884 O O . THR A 1 381 ? 27.792 3.627 -46.876 1.00 94.44 381 THR A O 1
ATOM 2887 N N . ALA A 1 382 ? 29.917 3.444 -46.168 1.00 94.19 382 ALA A N 1
ATOM 2888 C CA . ALA A 1 382 ? 30.085 2.016 -46.405 1.00 94.19 382 ALA A CA 1
ATOM 2889 C C . ALA A 1 382 ? 31.175 1.433 -45.477 1.00 94.19 382 ALA A C 1
ATOM 2891 O O . ALA A 1 382 ? 31.955 2.193 -44.892 1.00 94.19 382 ALA A O 1
ATOM 2892 N N . PRO A 1 383 ? 31.257 0.096 -45.333 1.00 94.81 383 PRO A N 1
ATOM 2893 C CA . PRO A 1 383 ? 32.353 -0.577 -44.632 1.00 94.81 383 PRO A CA 1
ATOM 2894 C C . PRO A 1 383 ? 33.729 -0.301 -45.256 1.00 94.81 383 PRO A C 1
ATOM 2896 O O . PRO A 1 383 ? 33.834 -0.065 -46.457 1.00 94.81 383 PRO A O 1
ATOM 2899 N N . HIS A 1 384 ? 34.783 -0.405 -44.443 1.00 94.56 384 HIS A N 1
ATOM 2900 C CA . HIS A 1 384 ? 36.196 -0.344 -44.845 1.00 94.56 384 HIS A CA 1
ATOM 2901 C C . HIS A 1 384 ? 36.611 0.956 -45.556 1.00 94.56 384 HIS A C 1
ATOM 2903 O O . HIS A 1 384 ? 37.498 0.951 -46.407 1.00 94.56 384 HIS A O 1
ATOM 2909 N N . GLN A 1 385 ? 35.976 2.078 -45.203 1.00 96.81 385 GLN A N 1
ATOM 2910 C CA . GLN A 1 385 ? 36.338 3.386 -45.743 1.00 96.81 385 GLN A CA 1
ATOM 2911 C C . GLN A 1 385 ? 37.546 3.981 -45.014 1.00 96.81 385 GLN A C 1
ATOM 2913 O O . GLN A 1 385 ? 37.485 4.325 -43.828 1.00 96.81 385 GLN A O 1
ATOM 2918 N N . CYS A 1 386 ? 38.637 4.134 -45.752 1.00 97.12 386 CYS A N 1
ATOM 2919 C CA . CYS A 1 386 ? 39.914 4.621 -45.262 1.00 97.12 386 CYS A CA 1
ATOM 2920 C C . CYS A 1 386 ? 40.071 6.124 -45.520 1.00 97.12 386 CYS A C 1
ATOM 2922 O O . CYS A 1 386 ? 39.613 6.646 -46.535 1.00 97.12 386 CYS A O 1
ATOM 2924 N N . SER A 1 387 ? 40.751 6.814 -44.606 1.00 96.62 387 SER A N 1
ATOM 2925 C CA . SER A 1 387 ? 41.263 8.172 -44.824 1.00 96.62 387 SER A CA 1
ATOM 2926 C C . SER A 1 387 ? 42.636 8.121 -45.498 1.00 96.62 387 SER A C 1
ATOM 2928 O O . SER A 1 387 ? 42.923 8.890 -46.410 1.00 96.62 387 SER A O 1
ATOM 2930 N N . THR A 1 388 ? 43.476 7.159 -45.095 1.00 96.06 388 THR A N 1
ATOM 2931 C CA . THR A 1 388 ? 44.781 6.907 -45.719 1.00 96.06 388 THR A CA 1
ATOM 2932 C C . THR A 1 388 ? 45.074 5.411 -45.851 1.00 96.06 388 THR A C 1
ATOM 2934 O O . THR A 1 388 ? 44.548 4.588 -45.093 1.00 96.06 388 THR A O 1
ATOM 2937 N N . CYS A 1 389 ? 45.939 5.059 -46.807 1.00 97.25 389 CYS A N 1
ATOM 2938 C CA . CYS A 1 389 ? 46.355 3.684 -47.089 1.00 97.25 389 CYS A CA 1
ATOM 2939 C C . CYS A 1 389 ? 47.790 3.391 -46.648 1.00 97.25 389 CYS A C 1
ATOM 2941 O O . CYS A 1 389 ? 48.619 4.292 -46.496 1.00 97.25 389 CYS A O 1
ATOM 2943 N N . ASN A 1 390 ? 48.079 2.107 -46.432 1.00 95.81 390 ASN A N 1
ATOM 2944 C CA . ASN A 1 390 ? 49.428 1.635 -46.141 1.00 95.81 390 ASN A CA 1
ATOM 2945 C C . ASN A 1 390 ? 50.342 1.747 -47.366 1.00 95.81 390 ASN A C 1
ATOM 2947 O O . ASN A 1 390 ? 49.878 1.838 -48.500 1.00 95.81 390 ASN A O 1
ATOM 2951 N N . ALA A 1 391 ? 51.657 1.702 -47.143 1.00 94.38 391 ALA A N 1
ATOM 2952 C CA . ALA A 1 391 ? 52.631 1.712 -48.231 1.00 94.38 391 ALA A CA 1
ATOM 2953 C C . ALA A 1 391 ? 52.367 0.560 -49.216 1.00 94.38 391 ALA A C 1
ATOM 2955 O O . ALA A 1 391 ? 52.162 -0.588 -48.808 1.00 94.38 391 ALA A O 1
ATOM 2956 N N . GLY A 1 392 ? 52.360 0.879 -50.509 1.00 94.25 392 GLY A N 1
ATOM 2957 C CA . GLY A 1 392 ? 51.944 -0.048 -51.553 1.00 94.25 392 GLY A CA 1
ATOM 2958 C C . GLY A 1 392 ? 50.447 -0.094 -51.843 1.00 94.25 392 GLY A C 1
ATOM 2959 O O . GLY A 1 392 ? 50.043 -0.875 -52.696 1.00 94.25 392 GLY A O 1
ATOM 2960 N N . TYR A 1 393 ? 49.614 0.707 -51.183 1.00 96.75 393 TYR A N 1
ATOM 2961 C CA . TYR A 1 393 ? 48.171 0.742 -51.413 1.00 96.75 393 TYR A CA 1
ATOM 2962 C C . TYR A 1 393 ? 47.709 2.173 -51.691 1.00 96.75 393 TYR A C 1
ATOM 2964 O O . TYR A 1 393 ? 48.178 3.121 -51.062 1.00 96.75 393 TYR A O 1
ATOM 2972 N N . GLY A 1 394 ? 46.769 2.319 -52.621 1.00 93.62 394 GLY A N 1
ATOM 2973 C CA . GLY A 1 394 ? 46.143 3.586 -52.989 1.00 93.62 394 GLY A CA 1
ATOM 2974 C C . GLY A 1 394 ? 44.643 3.573 -52.724 1.00 93.62 394 GLY A C 1
ATOM 2975 O O . GLY A 1 394 ? 44.010 2.516 -52.756 1.00 93.62 394 GLY A O 1
ATOM 2976 N N . LEU A 1 395 ? 44.070 4.753 -52.477 1.00 94.62 395 LEU A N 1
ATOM 2977 C CA . LEU A 1 395 ? 42.620 4.918 -52.401 1.00 94.62 395 LEU A CA 1
ATOM 2978 C C . LEU A 1 395 ? 42.021 4.778 -53.804 1.00 94.62 395 LEU A C 1
ATOM 2980 O O . LEU A 1 395 ? 42.351 5.545 -54.706 1.00 94.62 395 LEU A O 1
ATOM 2984 N N . VAL A 1 396 ? 41.120 3.818 -53.971 1.00 91.31 396 VAL A N 1
ATOM 2985 C CA . VAL A 1 396 ? 40.284 3.649 -55.162 1.00 91.31 396 VAL A CA 1
ATOM 2986 C C . VAL A 1 396 ? 38.866 4.076 -54.814 1.00 91.31 396 VAL A C 1
ATOM 2988 O O . VAL A 1 396 ? 38.410 3.868 -53.686 1.00 91.31 396 VAL A O 1
ATOM 2991 N N . ASP A 1 397 ? 38.206 4.747 -55.759 1.00 88.94 397 ASP A N 1
ATOM 2992 C CA . ASP A 1 397 ? 36.913 5.409 -55.544 1.00 88.94 397 ASP A CA 1
ATOM 2993 C C . ASP A 1 397 ? 36.956 6.362 -54.330 1.00 88.94 397 ASP A C 1
ATOM 2995 O O . ASP A 1 397 ? 36.001 6.493 -53.566 1.00 88.94 397 ASP A O 1
ATOM 2999 N N . ALA A 1 398 ? 38.131 6.976 -54.128 1.00 86.00 398 ALA A N 1
ATOM 3000 C CA . ALA A 1 398 ? 38.514 7.865 -53.030 1.00 86.00 398 ALA A CA 1
ATOM 3001 C C . ALA A 1 398 ? 38.445 7.286 -51.601 1.00 86.00 398 ALA A C 1
ATOM 3003 O O . ALA A 1 398 ? 38.819 7.991 -50.668 1.00 86.00 398 ALA A O 1
ATOM 3004 N N . LEU A 1 399 ? 37.988 6.043 -51.394 1.00 92.88 399 LEU A N 1
ATOM 3005 C CA . LEU A 1 399 ? 37.610 5.568 -50.054 1.00 92.88 399 LEU A CA 1
ATOM 3006 C C . LEU A 1 399 ? 38.109 4.167 -49.690 1.00 92.88 399 LEU A C 1
ATOM 3008 O O . LEU A 1 399 ? 38.133 3.847 -48.506 1.00 92.88 399 LEU A O 1
ATOM 3012 N N . VAL A 1 400 ? 38.509 3.327 -50.649 1.00 94.94 400 VAL A N 1
ATOM 3013 C CA . VAL A 1 400 ? 38.910 1.936 -50.368 1.00 94.94 400 VAL A CA 1
ATOM 3014 C C . VAL A 1 400 ? 40.371 1.724 -50.732 1.00 94.94 400 VAL A C 1
ATOM 3016 O O . VAL A 1 400 ? 40.767 1.970 -51.869 1.00 94.94 400 VAL A O 1
ATOM 3019 N N . CYS A 1 401 ? 41.173 1.221 -49.794 1.00 96.62 401 CYS A N 1
ATOM 3020 C CA . CYS A 1 401 ? 42.560 0.873 -50.079 1.00 96.62 401 CYS A CA 1
ATOM 3021 C C . CYS A 1 401 ? 42.640 -0.375 -50.956 1.00 96.62 401 CYS A C 1
ATOM 3023 O O . CYS A 1 401 ? 42.241 -1.468 -50.556 1.00 96.62 401 CYS A O 1
ATOM 3025 N N . LYS A 1 402 ? 43.198 -0.219 -52.155 1.00 94.94 402 LYS A N 1
ATOM 3026 C CA . LYS A 1 402 ? 43.545 -1.329 -53.048 1.00 94.94 402 LYS A CA 1
ATOM 3027 C C . LYS A 1 402 ? 45.049 -1.305 -53.314 1.00 94.94 402 LYS A C 1
ATOM 3029 O O . LYS A 1 402 ? 45.649 -0.229 -53.269 1.00 94.94 402 LYS A O 1
ATOM 3034 N N . PRO A 1 403 ? 45.687 -2.465 -53.537 1.00 95.75 403 PRO A N 1
ATOM 3035 C CA . PRO A 1 403 ? 47.105 -2.488 -53.868 1.00 95.75 403 PRO A CA 1
ATOM 3036 C C . PRO A 1 403 ? 47.332 -1.667 -55.136 1.00 95.75 403 PRO A C 1
ATOM 3038 O O . PRO A 1 403 ? 46.538 -1.753 -56.075 1.00 95.75 403 PRO A O 1
ATOM 3041 N N . PHE A 1 404 ? 48.404 -0.876 -55.172 1.00 94.75 404 PHE A N 1
ATOM 3042 C CA . PHE A 1 404 ? 48.844 -0.282 -56.428 1.00 94.75 404 PHE A CA 1
ATOM 3043 C C . PHE A 1 404 ? 49.096 -1.399 -57.432 1.00 94.75 404 PHE A C 1
ATOM 3045 O O . PHE A 1 404 ? 49.853 -2.332 -57.161 1.00 94.75 404 PHE A O 1
ATOM 3052 N N . LEU A 1 405 ? 48.415 -1.319 -58.565 1.00 91.94 405 LEU A N 1
ATOM 3053 C CA . LEU A 1 405 ? 48.568 -2.269 -59.651 1.00 91.94 405 LEU A CA 1
ATOM 3054 C C . LEU A 1 405 ? 49.648 -1.771 -60.602 1.00 91.94 405 LEU A C 1
ATOM 3056 O O . LEU A 1 405 ? 49.821 -0.571 -60.799 1.00 91.94 405 LEU A O 1
ATOM 3060 N N . CYS A 1 406 ? 50.370 -2.721 -61.173 1.00 92.38 406 CYS A N 1
ATOM 3061 C CA . CYS A 1 406 ? 51.282 -2.520 -62.279 1.00 92.38 406 CYS A CA 1
ATOM 3062 C C . CYS A 1 406 ? 51.167 -3.765 -63.163 1.00 92.38 406 CYS A C 1
ATOM 3064 O O . CYS A 1 406 ? 51.154 -4.889 -62.654 1.00 92.38 406 CYS A O 1
ATOM 3066 N N . SER A 1 407 ? 51.027 -3.564 -64.472 1.00 90.75 407 SER A N 1
ATOM 3067 C CA . SER A 1 407 ? 50.798 -4.649 -65.431 1.00 90.75 407 SER A CA 1
ATOM 3068 C C . SER A 1 407 ? 52.052 -4.875 -66.279 1.00 90.75 407 SER A C 1
ATOM 3070 O O . SER A 1 407 ? 52.249 -4.161 -67.266 1.00 90.75 407 SER A O 1
ATOM 3072 N N . PRO A 1 408 ? 52.926 -5.837 -65.927 1.00 87.81 408 PRO A N 1
ATOM 3073 C CA . PRO A 1 408 ? 54.064 -6.172 -66.764 1.00 87.81 408 PRO A CA 1
ATOM 3074 C C . PRO A 1 408 ? 53.578 -6.967 -67.979 1.00 87.81 408 PRO A C 1
ATOM 3076 O O . PRO A 1 408 ? 52.767 -7.886 -67.858 1.00 87.81 408 PRO A O 1
ATOM 3079 N N . GLY A 1 409 ? 54.077 -6.636 -69.164 1.00 86.50 409 GLY A N 1
ATOM 3080 C CA . GLY A 1 409 ? 53.716 -7.359 -70.379 1.00 86.50 409 GLY A CA 1
ATOM 3081 C C . GLY A 1 409 ? 54.598 -6.971 -71.559 1.00 86.50 409 GLY A C 1
ATOM 3082 O O . GLY A 1 409 ? 55.111 -5.856 -71.572 1.00 86.50 409 GLY A O 1
ATOM 3083 N N . PRO A 1 410 ? 54.763 -7.848 -72.565 1.00 81.12 410 PRO A N 1
ATOM 3084 C CA . PRO A 1 410 ? 55.666 -7.610 -73.697 1.00 81.12 410 PRO A CA 1
ATOM 3085 C C . PRO A 1 410 ? 55.285 -6.380 -74.536 1.00 81.12 410 PRO A C 1
ATOM 3087 O O . PRO A 1 410 ? 56.143 -5.814 -75.201 1.00 81.12 410 PRO A O 1
ATOM 3090 N N . ASN A 1 411 ? 54.018 -5.953 -74.470 1.00 78.25 411 ASN A N 1
ATOM 3091 C CA . ASN A 1 411 ? 53.487 -4.793 -75.193 1.00 78.25 411 ASN A CA 1
ATOM 3092 C C . ASN A 1 411 ? 53.169 -3.593 -74.277 1.00 78.25 411 ASN A C 1
ATOM 3094 O O . ASN A 1 411 ? 52.647 -2.588 -74.751 1.00 78.25 411 ASN A O 1
ATOM 3098 N N . GLY A 1 412 ? 53.414 -3.702 -72.966 1.00 83.50 412 GLY A N 1
ATOM 3099 C CA . GLY A 1 412 ? 53.243 -2.596 -72.020 1.00 83.50 412 GLY A CA 1
ATOM 3100 C C . GLY A 1 412 ? 54.534 -1.793 -71.856 1.00 83.50 412 GLY A C 1
ATOM 3101 O O . GLY A 1 412 ? 55.610 -2.270 -72.207 1.00 83.50 412 GLY A O 1
ATOM 3102 N N . GLY A 1 413 ? 54.468 -0.597 -71.265 1.00 85.69 413 GLY A N 1
ATOM 3103 C CA . GLY A 1 413 ? 55.686 0.160 -70.932 1.00 85.69 413 GLY A CA 1
ATOM 3104 C C . GLY A 1 413 ? 56.541 -0.525 -69.854 1.00 85.69 413 GLY A C 1
ATOM 3105 O O . GLY A 1 413 ? 57.764 -0.392 -69.844 1.00 85.69 413 GLY A O 1
ATOM 3106 N N . CYS A 1 414 ? 55.909 -1.304 -68.971 1.00 93.62 414 CYS A N 1
ATOM 3107 C CA . CYS A 1 414 ? 56.545 -1.920 -67.812 1.00 93.62 414 CYS A CA 1
ATOM 3108 C C . CYS A 1 414 ? 57.092 -3.328 -68.094 1.00 93.62 414 CYS A C 1
ATOM 3110 O O . CYS A 1 414 ? 56.333 -4.236 -68.441 1.00 93.62 414 CYS A O 1
ATOM 3112 N N . LYS A 1 415 ? 58.391 -3.539 -67.853 1.00 93.69 415 LYS A N 1
ATOM 3113 C CA . LYS A 1 415 ? 59.042 -4.861 -67.914 1.00 93.69 415 LYS A CA 1
ATOM 3114 C C . LYS A 1 415 ? 58.930 -5.616 -66.596 1.00 93.69 415 LYS A C 1
ATOM 3116 O O . LYS A 1 415 ? 58.681 -6.817 -66.578 1.00 93.69 415 LYS A O 1
ATOM 3121 N N . ALA A 1 416 ? 59.124 -4.907 -65.489 1.00 93.69 416 ALA A N 1
ATOM 3122 C CA . ALA A 1 416 ? 59.001 -5.445 -64.142 1.00 93.69 416 ALA A CA 1
ATOM 3123 C C . ALA A 1 416 ? 58.414 -4.379 -63.221 1.00 93.69 416 ALA A C 1
ATOM 3125 O O . ALA A 1 416 ? 58.836 -3.223 -63.267 1.00 93.69 416 ALA A O 1
ATOM 3126 N N . CYS A 1 417 ? 57.474 -4.771 -62.367 1.00 95.00 417 CYS A N 1
ATOM 3127 C CA . CYS A 1 417 ? 56.856 -3.874 -61.399 1.00 95.00 417 CYS A CA 1
ATOM 3128 C C . CYS A 1 417 ? 57.765 -3.626 -60.200 1.00 95.00 417 CYS A C 1
ATOM 3130 O O . CYS A 1 417 ? 58.552 -4.489 -59.801 1.00 95.00 417 CYS A O 1
ATOM 3132 N N . LYS A 1 418 ? 57.637 -2.443 -59.599 1.00 93.88 418 LYS A N 1
ATOM 3133 C CA . LYS A 1 418 ? 58.277 -2.155 -58.317 1.00 93.88 418 LYS A CA 1
ATOM 3134 C C . LYS A 1 418 ? 57.668 -3.051 -57.228 1.00 93.88 418 LYS A C 1
ATOM 3136 O O . LYS A 1 418 ? 56.497 -3.411 -57.296 1.00 93.88 418 LYS A O 1
ATOM 3141 N N . ALA A 1 419 ? 58.457 -3.433 -56.220 1.00 92.44 419 ALA A N 1
ATOM 3142 C CA . ALA A 1 419 ? 57.943 -4.226 -55.102 1.00 92.44 419 ALA A CA 1
ATOM 3143 C C . ALA A 1 419 ? 56.792 -3.483 -54.400 1.00 92.44 419 ALA A C 1
ATOM 3145 O O . ALA A 1 419 ? 56.933 -2.293 -54.118 1.00 92.44 419 ALA A O 1
ATOM 3146 N N . GLN A 1 420 ? 55.702 -4.186 -54.063 1.00 93.56 420 GLN A N 1
ATOM 3147 C CA . GLN A 1 420 ? 54.453 -3.577 -53.579 1.00 93.56 420 GLN A CA 1
ATOM 3148 C C . GLN A 1 420 ? 54.679 -2.537 -52.476 1.00 93.56 420 GLN A C 1
ATOM 3150 O O . GLN A 1 420 ? 54.262 -1.397 -52.614 1.00 93.56 420 GLN A O 1
ATOM 3155 N N . LYS A 1 421 ? 55.408 -2.890 -51.407 1.00 91.81 421 LYS A N 1
ATOM 3156 C CA . LYS A 1 421 ? 55.665 -1.994 -50.261 1.00 91.81 421 LYS A CA 1
ATOM 3157 C C . LYS A 1 421 ? 56.438 -0.717 -50.624 1.00 91.81 421 LYS A C 1
ATOM 3159 O O . LYS A 1 421 ? 56.418 0.232 -49.850 1.00 91.81 421 LYS A O 1
ATOM 3164 N N . ALA A 1 422 ? 57.126 -0.694 -51.764 1.00 93.56 422 ALA A N 1
ATOM 3165 C CA . ALA A 1 422 ? 57.883 0.455 -52.252 1.00 93.56 422 ALA A CA 1
ATOM 3166 C C . ALA A 1 422 ? 57.113 1.287 -53.297 1.00 93.56 422 ALA A C 1
ATOM 3168 O O . ALA A 1 422 ? 57.647 2.292 -53.778 1.00 93.56 422 ALA A O 1
ATOM 3169 N N . MET A 1 423 ? 55.892 0.878 -53.668 1.00 94.50 423 MET A N 1
ATOM 3170 C CA . MET A 1 423 ? 55.033 1.629 -54.582 1.00 94.50 423 MET A CA 1
ATOM 3171 C C . MET A 1 423 ? 54.309 2.769 -53.854 1.00 94.50 423 MET A C 1
ATOM 3173 O O . MET A 1 423 ? 53.770 2.587 -52.760 1.00 94.50 423 MET A O 1
ATOM 3177 N N . THR A 1 424 ? 54.280 3.939 -54.488 1.00 93.00 424 THR A N 1
ATOM 3178 C CA . THR A 1 424 ? 53.577 5.150 -54.035 1.00 93.00 424 THR A CA 1
ATOM 3179 C C . THR A 1 424 ? 52.485 5.612 -55.006 1.00 93.00 424 THR A C 1
ATOM 3181 O O . THR A 1 424 ? 51.737 6.523 -54.664 1.00 93.00 424 THR A O 1
ATOM 3184 N N . ALA A 1 425 ? 52.377 4.996 -56.189 1.00 92.75 425 ALA A N 1
ATOM 3185 C CA . ALA A 1 425 ? 51.350 5.262 -57.198 1.00 92.75 425 ALA A CA 1
ATOM 3186 C C . ALA A 1 425 ? 51.078 4.008 -58.056 1.00 92.75 425 ALA A C 1
ATOM 3188 O O . ALA A 1 425 ? 51.869 3.058 -58.037 1.00 92.75 425 ALA A O 1
ATOM 3189 N N . PHE A 1 426 ? 49.968 4.011 -58.805 1.00 91.94 426 PHE A N 1
ATOM 3190 C CA . PHE A 1 426 ? 49.684 3.002 -59.833 1.00 91.94 426 PHE A CA 1
ATOM 3191 C C . PHE A 1 426 ? 50.736 3.053 -60.952 1.00 91.94 426 PHE A C 1
ATOM 3193 O O . PHE A 1 426 ? 51.348 4.093 -61.189 1.00 91.94 426 PHE A O 1
ATOM 3200 N N . ASP A 1 427 ? 50.969 1.909 -61.596 1.00 91.56 427 ASP A N 1
ATOM 3201 C CA . ASP A 1 427 ? 51.853 1.750 -62.758 1.00 91.56 427 ASP A CA 1
ATOM 3202 C C . ASP A 1 427 ? 53.338 2.083 -62.517 1.00 91.56 427 ASP A C 1
ATOM 3204 O O . ASP A 1 427 ? 54.092 2.370 -63.448 1.00 91.56 427 ASP A O 1
ATOM 3208 N N . GLN A 1 428 ? 53.795 1.978 -61.263 1.00 94.75 428 GLN A N 1
ATOM 3209 C CA . GLN A 1 428 ? 55.213 2.108 -60.932 1.00 94.75 428 GLN A CA 1
ATOM 3210 C C . GLN A 1 428 ? 56.024 0.847 -61.268 1.00 94.75 428 GLN A C 1
ATOM 3212 O O . GLN A 1 428 ? 55.803 -0.252 -60.748 1.00 94.75 428 GLN A O 1
ATOM 3217 N N . CYS A 1 429 ? 57.047 1.048 -62.085 1.00 94.69 429 CYS A N 1
ATOM 3218 C CA . CYS A 1 429 ? 57.937 0.046 -62.639 1.00 94.69 429 CYS A CA 1
ATOM 3219 C C . CYS A 1 429 ? 59.302 0.044 -61.946 1.00 94.69 429 CYS A C 1
ATOM 3221 O O . CYS A 1 429 ? 59.851 1.078 -61.579 1.00 94.69 429 CYS A O 1
ATOM 3223 N N . ALA A 1 430 ? 59.879 -1.144 -61.794 1.00 95.06 430 ALA A N 1
ATOM 3224 C CA . ALA A 1 430 ? 61.293 -1.323 -61.480 1.00 95.06 430 ALA A CA 1
ATOM 3225 C C . ALA A 1 430 ? 62.163 -1.267 -62.748 1.00 95.06 430 ALA A C 1
ATOM 3227 O O . ALA A 1 430 ? 63.322 -0.871 -62.679 1.00 95.06 430 ALA A O 1
ATOM 3228 N N . ALA A 1 431 ? 61.608 -1.671 -63.896 1.00 93.75 431 ALA A N 1
ATOM 3229 C CA . ALA A 1 431 ? 62.275 -1.630 -65.193 1.00 93.75 431 ALA A CA 1
ATOM 3230 C C . ALA A 1 431 ? 61.257 -1.465 -66.327 1.00 93.75 431 ALA A C 1
ATOM 3232 O O . ALA A 1 431 ? 60.136 -1.976 -66.236 1.00 93.75 431 ALA A O 1
ATOM 3233 N N . CYS A 1 432 ? 61.673 -0.809 -67.411 1.00 93.94 432 CYS A N 1
ATOM 3234 C CA . CYS A 1 432 ? 60.867 -0.614 -68.615 1.00 93.94 432 CYS A CA 1
ATOM 3235 C C . CYS A 1 432 ? 61.238 -1.604 -69.720 1.00 93.94 432 CYS A C 1
ATOM 3237 O O . CYS A 1 432 ? 62.343 -2.153 -69.727 1.00 93.94 432 CYS A O 1
ATOM 3239 N N . ASN A 1 433 ? 60.293 -1.865 -70.624 1.00 90.44 433 ASN A N 1
ATOM 3240 C CA . ASN A 1 433 ? 60.568 -2.626 -71.843 1.00 90.44 433 ASN A CA 1
ATOM 3241 C C . ASN A 1 433 ? 61.377 -1.781 -72.836 1.00 90.44 433 ASN A C 1
ATOM 3243 O O . ASN A 1 433 ? 61.448 -0.556 -72.717 1.00 90.44 433 ASN A O 1
ATOM 3247 N N . ASP A 1 434 ? 61.984 -2.438 -73.822 1.00 88.38 434 ASP A N 1
ATOM 3248 C CA . ASP A 1 434 ? 62.808 -1.765 -74.824 1.00 88.38 434 ASP A CA 1
ATOM 3249 C C . ASP A 1 434 ? 61.999 -0.687 -75.570 1.00 88.38 434 ASP A C 1
ATOM 3251 O O . ASP A 1 434 ? 60.848 -0.896 -75.954 1.00 88.38 434 ASP A O 1
ATOM 3255 N N . GLY A 1 435 ? 62.600 0.492 -75.759 1.00 84.31 435 GLY A N 1
ATOM 3256 C CA . GLY A 1 435 ? 61.939 1.660 -76.358 1.00 84.31 435 GLY A CA 1
ATOM 3257 C C . GLY A 1 435 ? 61.240 2.596 -75.361 1.00 84.31 435 GLY A C 1
ATOM 3258 O O . GLY A 1 435 ? 60.805 3.679 -75.761 1.00 84.31 435 GLY A O 1
ATOM 3259 N N . TYR A 1 436 ? 61.193 2.227 -74.079 1.00 87.75 436 TYR A N 1
ATOM 3260 C CA . TYR A 1 436 ? 60.707 3.058 -72.978 1.00 87.75 436 TYR A CA 1
ATOM 3261 C C . TYR A 1 436 ? 61.850 3.397 -72.014 1.00 87.75 436 TYR A C 1
ATOM 3263 O O . TYR A 1 436 ? 62.767 2.600 -71.818 1.00 87.75 436 TYR A O 1
ATOM 3271 N N . PHE A 1 437 ? 61.786 4.563 -71.375 1.00 89.25 437 PHE A N 1
ATOM 3272 C CA . PHE A 1 437 ? 62.697 4.950 -70.298 1.00 89.25 437 PHE A CA 1
ATOM 3273 C C . PHE A 1 437 ? 61.929 5.123 -68.986 1.00 89.25 437 PHE A C 1
ATOM 3275 O O . PHE A 1 437 ? 60.754 5.497 -68.975 1.00 89.25 437 PHE A O 1
ATOM 3282 N N . LEU A 1 438 ? 62.598 4.809 -67.877 1.00 92.62 438 LEU A N 1
ATOM 3283 C CA . LEU A 1 438 ? 62.036 4.938 -66.536 1.00 92.62 438 LEU A CA 1
ATOM 3284 C C . LEU A 1 438 ? 62.163 6.394 -66.074 1.00 92.62 438 LEU A C 1
ATOM 3286 O O . LEU A 1 438 ? 63.269 6.935 -66.063 1.00 92.62 438 LEU A O 1
ATOM 3290 N N . THR A 1 439 ? 61.053 7.020 -65.692 1.00 91.94 439 THR A N 1
ATOM 3291 C CA . THR A 1 439 ? 61.044 8.392 -65.163 1.00 91.94 439 THR A CA 1
ATOM 3292 C C . THR A 1 439 ? 61.441 8.441 -63.686 1.00 91.94 439 THR A C 1
ATOM 3294 O O . THR A 1 439 ? 61.509 7.411 -63.007 1.00 91.94 439 THR A O 1
ATOM 3297 N N . SER A 1 440 ? 61.660 9.648 -63.152 1.00 89.69 440 SER A N 1
ATOM 3298 C CA . SER A 1 440 ? 61.889 9.889 -61.718 1.00 89.69 440 SER A CA 1
ATOM 3299 C C . SER A 1 440 ? 60.733 9.420 -60.827 1.00 89.69 440 SER A C 1
ATOM 3301 O O . SER A 1 440 ? 60.946 9.061 -59.671 1.00 89.69 440 SER A O 1
ATOM 3303 N N . GLU A 1 441 ? 59.515 9.365 -61.364 1.00 90.75 441 GLU A N 1
ATOM 3304 C CA . GLU A 1 441 ? 58.300 8.890 -60.690 1.00 90.75 441 GLU A CA 1
ATOM 3305 C C . GLU A 1 441 ? 58.129 7.367 -60.801 1.00 90.75 441 GLU A C 1
ATOM 3307 O O . GLU A 1 441 ? 57.131 6.818 -60.327 1.00 90.75 441 GLU A O 1
ATOM 3312 N N . PHE A 1 442 ? 59.115 6.680 -61.392 1.00 93.81 442 PHE A N 1
ATOM 3313 C CA . PHE A 1 442 ? 59.122 5.246 -61.670 1.00 93.81 442 PHE A CA 1
ATOM 3314 C C . PHE A 1 442 ? 58.052 4.807 -62.678 1.00 93.81 442 PHE A C 1
ATOM 3316 O O . PHE A 1 442 ? 57.625 3.661 -62.643 1.00 93.81 442 PHE A O 1
ATOM 3323 N N . THR A 1 443 ? 57.620 5.679 -63.589 1.00 91.69 443 THR A N 1
ATOM 3324 C CA . THR A 1 443 ? 56.728 5.296 -64.699 1.00 91.69 443 THR A CA 1
ATOM 3325 C C . THR A 1 443 ? 57.538 5.044 -65.967 1.00 91.69 443 THR A C 1
ATOM 3327 O O . THR A 1 443 ? 58.636 5.577 -66.114 1.00 91.69 443 THR A O 1
ATOM 3330 N N . CYS A 1 444 ? 57.036 4.215 -66.881 1.00 91.56 444 CYS A N 1
ATOM 3331 C CA . CYS A 1 444 ? 57.704 3.961 -68.156 1.00 91.56 444 CYS A CA 1
ATOM 3332 C C . CYS A 1 444 ? 57.087 4.818 -69.255 1.00 91.56 444 CYS A C 1
ATOM 3334 O O . CYS A 1 444 ? 55.944 4.590 -69.649 1.00 91.56 444 CYS A O 1
ATOM 3336 N N . GLN A 1 445 ? 57.854 5.775 -69.767 1.00 89.44 445 GLN A N 1
ATOM 3337 C CA . GLN A 1 445 ? 57.439 6.640 -70.868 1.00 89.44 445 GLN A CA 1
ATOM 3338 C C . GLN A 1 445 ? 58.173 6.256 -72.150 1.00 89.44 445 GLN A C 1
ATOM 3340 O O . GLN A 1 445 ? 59.320 5.810 -72.117 1.00 89.44 445 GLN A O 1
ATOM 3345 N N . LEU A 1 446 ? 57.503 6.402 -73.292 1.00 84.00 446 LEU A N 1
ATOM 3346 C CA . LEU A 1 446 ? 58.139 6.233 -74.597 1.00 84.00 446 LEU A CA 1
ATOM 3347 C C . LEU A 1 446 ? 59.226 7.295 -74.757 1.00 84.00 446 LEU A C 1
ATOM 3349 O O . LEU A 1 446 ? 58.948 8.477 -74.570 1.00 84.00 446 LEU A O 1
ATOM 3353 N N . GLY A 1 447 ? 60.439 6.878 -75.132 1.00 75.62 447 GLY A N 1
ATOM 3354 C CA . GLY A 1 447 ? 61.538 7.793 -75.460 1.00 75.62 447 GLY A CA 1
ATOM 3355 C C . GLY A 1 447 ? 61.078 8.908 -76.393 1.00 75.62 447 GLY A C 1
ATOM 3356 O O . GLY A 1 447 ? 60.558 8.617 -77.470 1.00 75.62 447 GLY A O 1
ATOM 3357 N N . SER A 1 448 ? 61.301 10.172 -76.016 1.00 58.66 448 SER A N 1
ATOM 3358 C CA . SER A 1 448 ? 61.061 11.332 -76.891 1.00 58.66 448 SER A CA 1
ATOM 3359 C C . SER A 1 448 ? 61.794 11.200 -78.230 1.00 58.66 448 SER A C 1
ATOM 3361 O O . SER A 1 448 ? 61.303 11.653 -79.263 1.00 58.66 448 SER A O 1
ATOM 3363 N N . ASP A 1 449 ? 62.912 10.474 -78.235 1.00 54.66 449 ASP A N 1
ATOM 3364 C CA . ASP A 1 449 ? 63.731 10.210 -79.419 1.00 54.66 449 ASP A CA 1
ATOM 3365 C C . ASP A 1 449 ? 63.114 9.152 -80.357 1.00 54.66 449 ASP A C 1
ATOM 3367 O O . ASP A 1 449 ? 63.585 8.959 -81.476 1.00 54.66 449 ASP A O 1
ATOM 3371 N N . ASN A 1 450 ? 62.019 8.500 -79.941 1.00 49.53 450 ASN A N 1
ATOM 3372 C CA . ASN A 1 450 ? 61.301 7.487 -80.718 1.00 49.53 450 ASN A CA 1
ATOM 3373 C C . ASN A 1 450 ? 59.979 7.975 -81.336 1.00 49.53 450 ASN A C 1
ATOM 3375 O O . ASN A 1 450 ? 59.410 7.285 -82.185 1.00 49.53 450 ASN A O 1
ATOM 3379 N N . TRP A 1 451 ? 59.486 9.171 -80.982 1.00 46.72 451 TRP A N 1
ATOM 3380 C CA . TRP A 1 451 ? 58.336 9.752 -81.693 1.00 46.72 451 TRP A CA 1
ATOM 3381 C C . TRP A 1 451 ? 58.730 10.149 -83.123 1.00 46.72 451 TRP A C 1
ATOM 3383 O O . TRP A 1 451 ? 57.969 9.949 -84.072 1.00 46.72 451 TRP A O 1
ATOM 3393 N N . ALA A 1 452 ? 59.951 10.663 -83.304 1.00 46.44 452 ALA A N 1
ATOM 3394 C CA . ALA A 1 452 ? 60.443 11.128 -84.600 1.00 46.44 452 ALA A CA 1
ATOM 3395 C C . ALA A 1 452 ? 60.781 9.988 -85.583 1.00 46.44 452 ALA A C 1
ATOM 3397 O O . ALA A 1 452 ? 60.741 10.192 -86.797 1.00 46.44 452 ALA A O 1
ATOM 3398 N N . SER A 1 453 ? 61.073 8.780 -85.094 1.00 50.16 453 SER A N 1
ATOM 3399 C CA . SER A 1 453 ? 61.414 7.623 -85.934 1.00 50.16 453 SER A CA 1
ATOM 3400 C C . SER A 1 453 ? 60.187 6.834 -86.407 1.00 50.16 453 SER A C 1
ATOM 3402 O O . SER A 1 453 ? 60.274 6.116 -87.408 1.00 50.16 453 SER A O 1
ATOM 3404 N N . ASN A 1 454 ? 59.004 7.032 -85.810 1.00 48.22 454 ASN A N 1
ATOM 3405 C CA . ASN A 1 454 ? 57.774 6.396 -86.284 1.00 48.22 454 ASN A CA 1
ATOM 3406 C C . ASN A 1 454 ? 57.096 7.210 -87.404 1.00 48.22 454 ASN A C 1
ATOM 3408 O O . ASN A 1 454 ? 55.931 7.606 -87.336 1.00 48.22 454 ASN A O 1
ATOM 3412 N N . SER A 1 455 ? 57.847 7.426 -88.490 1.00 53.44 455 SER A N 1
ATOM 3413 C CA . SER A 1 455 ? 57.414 8.090 -89.733 1.00 53.44 455 SER A CA 1
ATOM 3414 C C . SER A 1 455 ? 56.117 7.526 -90.341 1.00 53.44 455 SER A C 1
ATOM 3416 O O . SER A 1 455 ? 55.488 8.180 -91.175 1.00 53.44 455 SER A O 1
ATOM 3418 N N . LYS A 1 456 ? 55.682 6.334 -89.912 1.00 54.50 456 LYS A N 1
ATOM 3419 C CA . LYS A 1 456 ? 54.403 5.729 -90.297 1.00 54.50 456 LYS A CA 1
ATOM 3420 C C . LYS A 1 456 ? 53.200 6.410 -89.641 1.00 54.50 456 LYS A C 1
ATOM 3422 O O . LYS A 1 456 ? 52.216 6.631 -90.336 1.00 54.50 456 LYS A O 1
ATOM 3427 N N . VAL A 1 457 ? 53.277 6.803 -88.366 1.00 54.00 457 VAL A N 1
ATOM 3428 C CA . VAL A 1 457 ? 52.139 7.409 -87.643 1.00 54.00 457 VAL A CA 1
ATOM 3429 C C . VAL A 1 457 ? 51.872 8.830 -88.141 1.00 54.00 457 VAL A C 1
ATOM 3431 O O . VAL A 1 457 ? 50.731 9.182 -88.425 1.00 54.00 457 VAL A O 1
ATOM 3434 N N . VAL A 1 458 ? 52.931 9.617 -88.364 1.00 55.34 458 VAL A N 1
ATOM 3435 C CA . VAL A 1 458 ? 52.816 10.982 -88.907 1.00 55.34 458 VAL A CA 1
ATOM 3436 C C . VAL A 1 458 ? 52.308 10.970 -90.354 1.00 55.34 458 VAL A C 1
ATOM 3438 O O . VAL A 1 458 ? 51.485 11.807 -90.715 1.00 55.34 458 VAL A O 1
ATOM 3441 N N . ARG A 1 459 ? 52.718 9.998 -91.188 1.00 58.84 459 ARG A N 1
ATOM 3442 C CA . ARG A 1 459 ? 52.139 9.835 -92.537 1.00 58.84 459 ARG A CA 1
ATOM 3443 C C . ARG A 1 459 ? 50.669 9.437 -92.489 1.00 58.84 459 ARG A C 1
ATOM 3445 O O . ARG A 1 459 ? 49.889 9.991 -93.255 1.00 58.84 459 ARG A O 1
ATOM 3452 N N . TYR A 1 460 ? 50.294 8.523 -91.594 1.00 58.84 460 TYR A N 1
ATOM 3453 C CA . TYR A 1 460 ? 48.916 8.046 -91.489 1.00 58.84 460 TYR A CA 1
ATOM 3454 C C . TYR A 1 460 ? 47.971 9.152 -91.005 1.00 58.84 460 TYR A C 1
ATOM 3456 O O . TYR A 1 460 ? 46.927 9.369 -91.609 1.00 58.84 460 TYR A O 1
ATOM 3464 N N . ALA A 1 461 ? 48.378 9.926 -89.993 1.00 59.00 461 ALA A N 1
ATOM 3465 C CA . ALA A 1 461 ? 47.612 11.076 -89.515 1.00 59.00 461 ALA A CA 1
ATOM 3466 C C . ALA A 1 461 ? 47.484 12.170 -90.590 1.00 59.00 461 ALA A C 1
ATOM 3468 O O . ALA A 1 461 ? 46.403 12.717 -90.789 1.00 59.00 461 ALA A O 1
ATOM 3469 N N . LYS A 1 462 ? 48.558 12.448 -91.345 1.00 67.06 462 LYS A N 1
ATOM 3470 C CA . LYS A 1 462 ? 48.544 13.444 -92.430 1.00 67.06 462 LYS A CA 1
ATOM 3471 C C . LYS A 1 462 ? 47.668 13.011 -93.612 1.00 67.06 462 LYS A C 1
ATOM 3473 O O . LYS A 1 462 ? 47.021 13.854 -94.227 1.00 67.06 462 LYS A O 1
ATOM 3478 N N . GLN A 1 463 ? 47.626 11.714 -93.920 1.00 71.44 463 GLN A N 1
ATOM 3479 C CA . GLN A 1 463 ? 46.766 11.168 -94.969 1.00 71.44 463 GLN A CA 1
ATOM 3480 C C . GLN A 1 463 ? 45.295 11.128 -94.538 1.00 71.44 463 GLN A C 1
ATOM 3482 O O . GLN A 1 463 ? 44.445 11.589 -95.292 1.00 71.44 463 GLN A O 1
ATOM 3487 N N . ALA A 1 464 ? 45.005 10.700 -93.307 1.00 69.06 464 ALA A N 1
ATOM 3488 C CA . ALA A 1 464 ? 43.650 10.721 -92.757 1.00 69.06 464 ALA A CA 1
ATOM 3489 C C . ALA A 1 464 ? 43.085 12.149 -92.657 1.00 69.06 464 ALA A C 1
ATOM 3491 O O . ALA A 1 464 ? 41.929 12.375 -92.998 1.00 69.06 464 ALA A O 1
ATOM 3492 N N . MET A 1 465 ? 43.908 13.129 -92.262 1.00 72.25 465 MET A N 1
ATOM 3493 C CA . MET A 1 465 ? 43.514 14.545 -92.241 1.00 72.25 465 MET A CA 1
ATOM 3494 C C . MET A 1 465 ? 43.241 15.087 -93.649 1.00 72.25 465 MET A C 1
ATOM 3496 O O . MET A 1 465 ? 42.266 15.802 -93.836 1.00 72.25 465 MET A O 1
ATOM 3500 N N . ARG A 1 466 ? 44.036 14.712 -94.664 1.00 75.75 466 ARG A N 1
ATOM 3501 C CA . ARG A 1 466 ? 43.753 15.091 -96.063 1.00 75.75 466 ARG A CA 1
ATOM 3502 C C . ARG A 1 466 ? 42.463 14.475 -96.587 1.00 75.75 466 ARG A C 1
ATOM 3504 O O . ARG A 1 466 ? 41.691 15.163 -97.238 1.00 75.75 466 ARG A O 1
ATOM 3511 N N . GLU A 1 467 ? 42.233 13.194 -96.319 1.00 75.31 467 GLU A N 1
ATOM 3512 C CA . GLU A 1 467 ? 40.999 12.517 -96.729 1.00 75.31 467 GLU A CA 1
ATOM 3513 C C . GLU A 1 467 ? 39.772 13.119 -96.040 1.00 75.31 467 GLU A C 1
ATOM 3515 O O . GLU A 1 467 ? 38.724 13.245 -96.667 1.00 75.31 467 GLU A O 1
ATOM 3520 N N . LEU A 1 468 ? 39.911 13.537 -94.779 1.00 75.75 468 LEU A N 1
ATOM 3521 C CA . LEU A 1 468 ? 38.852 14.220 -94.049 1.00 75.75 468 LEU A CA 1
ATOM 3522 C C . LEU A 1 468 ? 38.552 15.603 -94.632 1.00 75.75 468 LEU A C 1
ATOM 3524 O O . LEU A 1 468 ? 37.392 15.896 -94.912 1.00 75.75 468 LEU A O 1
ATOM 3528 N N . VAL A 1 469 ? 39.584 16.419 -94.860 1.00 77.31 469 VAL A N 1
ATOM 3529 C CA . VAL A 1 469 ? 39.429 17.760 -95.441 1.00 77.31 469 VAL A CA 1
ATOM 3530 C C . VAL A 1 469 ? 38.801 17.672 -96.831 1.00 77.31 469 VAL A C 1
ATOM 3532 O O . VAL A 1 469 ? 37.787 18.313 -97.060 1.00 77.31 469 VAL A O 1
ATOM 3535 N N . ASN A 1 470 ? 39.281 16.778 -97.701 1.00 78.69 470 ASN A N 1
ATOM 3536 C CA . ASN A 1 470 ? 38.710 16.579 -99.041 1.00 78.69 470 ASN A CA 1
ATOM 3537 C C . ASN A 1 470 ? 37.248 16.101 -99.034 1.00 78.69 470 ASN A C 1
ATOM 3539 O O . ASN A 1 470 ? 36.563 16.196 -100.048 1.00 78.69 470 ASN A O 1
ATOM 3543 N N . LYS A 1 471 ? 36.785 15.491 -97.939 1.00 77.56 471 LYS A N 1
ATOM 3544 C CA . LYS A 1 471 ? 35.415 14.976 -97.822 1.00 77.56 471 LYS A CA 1
ATOM 3545 C C . LYS A 1 471 ? 34.461 16.011 -97.223 1.00 77.56 471 LYS A C 1
ATOM 3547 O O . LYS A 1 471 ? 33.262 15.946 -97.493 1.00 77.56 471 LYS A O 1
ATOM 3552 N N . LEU A 1 472 ? 34.983 16.906 -96.387 1.00 76.19 472 LEU A N 1
ATOM 3553 C CA . LEU A 1 472 ? 34.223 17.996 -95.784 1.00 76.19 472 LEU A CA 1
ATOM 3554 C C . LEU A 1 472 ? 34.139 19.207 -96.720 1.00 76.19 472 LEU A C 1
ATOM 3556 O O . LEU A 1 472 ? 33.062 19.771 -96.820 1.00 76.19 472 LEU A O 1
ATOM 3560 N N . ASP A 1 473 ? 35.202 19.520 -97.461 1.00 80.88 473 ASP A N 1
ATOM 3561 C CA . ASP A 1 473 ? 35.247 20.573 -98.488 1.00 80.88 473 ASP A CA 1
ATOM 3562 C C . ASP A 1 473 ? 34.502 20.116 -99.762 1.00 80.88 473 ASP A C 1
ATOM 3564 O O . ASP A 1 473 ? 35.086 19.644 -100.746 1.00 80.88 473 ASP A O 1
ATOM 3568 N N . ARG A 1 474 ? 33.163 20.145 -99.706 1.00 80.69 474 ARG A N 1
ATOM 3569 C CA . ARG A 1 474 ? 32.281 19.639 -100.772 1.00 80.69 474 ARG A CA 1
ATOM 3570 C C . ARG A 1 474 ? 32.303 20.550 -101.989 1.00 80.69 474 ARG A C 1
ATOM 3572 O O . ARG A 1 474 ? 32.047 20.068 -103.095 1.00 80.69 474 ARG A O 1
ATOM 3579 N N . ASN A 1 475 ? 32.552 21.841 -101.794 1.00 80.12 475 ASN A N 1
ATOM 3580 C CA . ASN A 1 475 ? 32.622 22.810 -102.880 1.00 80.12 475 ASN A CA 1
ATOM 3581 C C . ASN A 1 475 ? 34.048 22.947 -103.474 1.00 80.12 475 ASN A C 1
ATOM 3583 O O . ASN A 1 475 ? 34.192 23.538 -104.547 1.00 80.12 475 ASN A O 1
ATOM 3587 N N . SER A 1 476 ? 35.056 22.313 -102.852 1.00 80.44 476 SER A N 1
ATOM 3588 C CA . SER A 1 476 ? 36.470 22.311 -103.257 1.00 80.44 476 SER A CA 1
ATOM 3589 C C . SER A 1 476 ? 37.094 23.707 -103.318 1.00 80.44 476 SER A C 1
ATOM 3591 O O . SER A 1 476 ? 37.977 23.956 -104.145 1.00 80.44 476 SER A O 1
ATOM 3593 N N . ASP A 1 477 ? 36.626 24.629 -102.478 1.00 81.12 477 ASP A N 1
ATOM 3594 C CA . ASP A 1 477 ? 37.152 25.991 -102.407 1.00 81.12 477 ASP A CA 1
ATOM 3595 C C . ASP A 1 477 ? 38.379 26.119 -101.483 1.00 81.12 477 ASP A C 1
ATOM 3597 O O . ASP A 1 477 ? 39.032 27.169 -101.453 1.00 81.12 477 ASP A O 1
ATOM 3601 N N . GLY A 1 478 ? 38.758 25.026 -100.810 1.00 76.38 478 GLY A N 1
ATOM 3602 C CA . GLY A 1 478 ? 39.899 24.952 -99.904 1.00 76.38 478 GLY A CA 1
ATOM 3603 C C . GLY A 1 478 ? 39.593 25.420 -98.480 1.00 76.38 478 GLY A C 1
ATOM 3604 O O . GLY A 1 478 ? 40.512 25.492 -97.661 1.00 76.38 478 GLY A O 1
ATOM 3605 N N . SER A 1 479 ? 38.336 25.732 -98.170 1.00 72.12 479 SER A N 1
ATOM 3606 C CA . SER A 1 479 ? 37.847 26.091 -96.842 1.00 72.12 479 SER A CA 1
ATOM 3607 C C . SER A 1 479 ? 36.635 25.243 -96.471 1.00 72.12 479 SER A C 1
ATOM 3609 O O . SER A 1 479 ? 35.796 24.959 -97.302 1.00 72.12 479 SER A O 1
ATOM 3611 N N . ILE A 1 480 ? 36.541 24.838 -95.201 1.00 73.19 480 ILE A N 1
ATOM 3612 C CA . ILE A 1 480 ? 35.360 24.130 -94.696 1.00 73.19 480 ILE A CA 1
ATOM 3613 C C . ILE A 1 480 ? 34.465 25.160 -94.016 1.00 73.19 480 ILE A C 1
ATOM 3615 O O . ILE A 1 480 ? 34.822 25.678 -92.953 1.00 73.19 480 ILE A O 1
ATOM 3619 N N . ASP A 1 481 ? 33.319 25.470 -94.614 1.00 79.69 481 ASP A N 1
ATOM 3620 C CA . ASP A 1 481 ? 32.375 26.426 -94.034 1.00 79.69 481 ASP A CA 1
ATOM 3621 C C . ASP A 1 481 ? 31.332 25.767 -93.104 1.00 79.69 481 ASP A C 1
ATOM 3623 O O . ASP A 1 481 ? 31.229 24.545 -92.954 1.00 79.69 481 ASP A O 1
ATOM 3627 N N . LYS A 1 482 ? 30.538 26.594 -92.412 1.00 74.19 482 LYS A N 1
ATOM 3628 C CA . LYS A 1 482 ? 29.518 26.121 -91.458 1.00 74.19 482 LYS A CA 1
ATOM 3629 C C . LYS A 1 482 ? 28.395 25.310 -92.127 1.00 74.19 482 LYS A C 1
ATOM 3631 O O . LYS A 1 482 ? 27.717 24.549 -91.442 1.00 74.19 482 LYS A O 1
ATOM 3636 N N . GLY A 1 483 ? 28.171 25.484 -93.429 1.00 75.06 483 GLY A N 1
ATOM 3637 C CA . GLY A 1 483 ? 27.233 24.690 -94.223 1.00 75.06 483 GLY A CA 1
ATOM 3638 C C . GLY A 1 483 ? 27.771 23.303 -94.586 1.00 75.06 483 GLY A C 1
ATOM 3639 O O . GLY A 1 483 ? 26.983 22.395 -94.854 1.00 75.06 483 GLY A O 1
ATOM 3640 N N . GLU A 1 484 ? 29.089 23.118 -94.542 1.00 75.06 484 GLU A N 1
ATOM 3641 C CA . GLU A 1 484 ? 29.776 21.859 -94.841 1.00 75.06 484 GLU A CA 1
ATOM 3642 C C . GLU A 1 484 ? 30.042 20.989 -93.598 1.00 75.06 484 GLU A C 1
ATOM 3644 O O . GLU A 1 484 ? 30.143 19.760 -93.693 1.00 75.06 484 GLU A O 1
ATOM 3649 N N . LEU A 1 485 ? 30.066 21.603 -92.412 1.00 71.00 485 LEU A N 1
ATOM 3650 C CA . LEU A 1 485 ? 30.169 20.938 -91.108 1.00 71.00 485 LEU A CA 1
ATOM 3651 C C . LEU A 1 485 ? 28.816 20.374 -90.647 1.00 71.00 485 LEU A C 1
ATOM 3653 O O . LEU A 1 485 ? 28.200 20.859 -89.698 1.00 71.00 485 LEU A O 1
ATOM 3657 N N . ASP A 1 486 ? 28.349 19.312 -91.303 1.00 73.81 486 ASP A N 1
ATOM 3658 C CA . ASP A 1 486 ? 27.234 18.516 -90.785 1.00 73.81 486 ASP A CA 1
ATOM 3659 C C . ASP A 1 486 ? 27.732 17.576 -89.665 1.00 73.81 486 ASP A C 1
ATOM 3661 O O . ASP A 1 486 ? 28.686 16.810 -89.832 1.00 73.81 486 ASP A O 1
ATOM 3665 N N . GLU A 1 487 ? 27.083 17.641 -88.502 1.00 66.88 487 GLU A N 1
ATOM 3666 C CA . GLU A 1 487 ? 27.456 16.907 -87.285 1.00 66.88 487 GLU A CA 1
ATOM 3667 C C 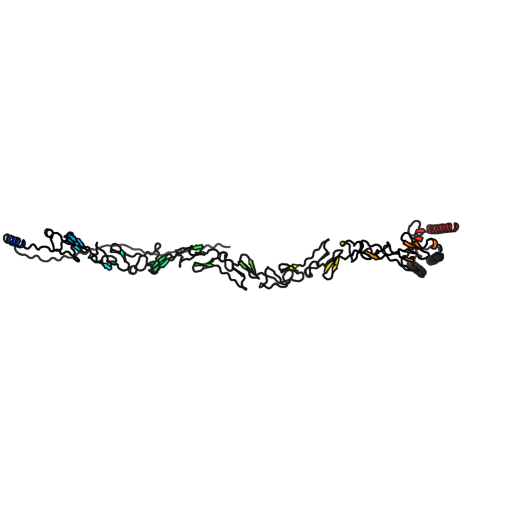. GLU A 1 487 ? 27.482 15.376 -87.485 1.00 66.88 487 GLU A C 1
ATOM 3669 O O . GLU A 1 487 ? 28.256 14.669 -86.834 1.00 66.88 487 GLU A O 1
ATOM 3674 N N . SER A 1 488 ? 26.700 14.841 -88.429 1.00 69.19 488 SER A N 1
ATOM 3675 C CA . SER A 1 488 ? 26.734 13.421 -88.799 1.00 69.19 488 SER A CA 1
ATOM 3676 C C . SER A 1 488 ? 27.975 13.068 -89.627 1.00 69.19 488 SER A C 1
ATOM 3678 O O . SER A 1 488 ? 28.572 12.016 -89.395 1.00 69.19 488 SER A O 1
ATOM 3680 N N . SER A 1 489 ? 28.431 13.961 -90.513 1.00 67.19 489 SER A N 1
ATOM 3681 C CA . SER A 1 489 ? 29.665 13.791 -91.296 1.00 67.19 489 SER A CA 1
ATOM 3682 C C . SER A 1 489 ? 30.916 13.855 -90.415 1.00 67.19 489 SER A C 1
ATOM 3684 O O . SER A 1 489 ? 31.850 13.077 -90.621 1.00 67.19 489 SER A O 1
ATOM 3686 N N . ILE A 1 490 ? 30.915 14.719 -89.395 1.00 63.62 490 ILE A N 1
ATOM 3687 C CA . ILE A 1 490 ? 31.998 14.821 -88.403 1.00 63.62 490 ILE A CA 1
ATOM 3688 C C . ILE A 1 490 ? 32.058 13.551 -87.549 1.00 63.62 490 ILE A C 1
ATOM 3690 O O . ILE A 1 490 ? 33.120 12.945 -87.410 1.00 63.62 490 ILE A O 1
ATOM 3694 N N . ASN A 1 491 ? 30.918 13.095 -87.024 1.00 66.38 491 ASN A N 1
ATOM 3695 C CA . ASN A 1 491 ? 30.865 11.878 -86.214 1.00 66.38 491 ASN A CA 1
ATOM 3696 C C . ASN A 1 491 ? 31.245 10.626 -87.021 1.00 66.38 491 ASN A C 1
ATOM 3698 O O . ASN A 1 491 ? 31.992 9.782 -86.528 1.00 66.38 491 ASN A O 1
ATOM 3702 N N . ASP A 1 492 ? 30.805 10.514 -88.274 1.00 69.25 492 ASP A N 1
ATOM 3703 C CA . ASP A 1 492 ? 31.166 9.410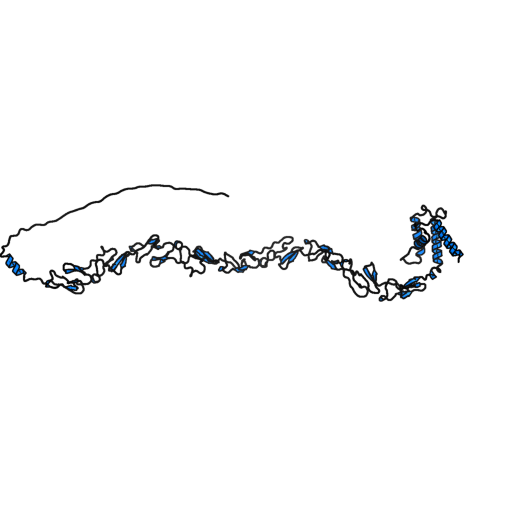 -89.169 1.00 69.25 492 ASP A CA 1
ATOM 3704 C C . ASP A 1 492 ? 32.663 9.420 -89.541 1.00 69.25 492 ASP A C 1
ATOM 3706 O O . ASP A 1 492 ? 33.325 8.379 -89.529 1.00 69.25 492 ASP A O 1
ATOM 3710 N N . ALA A 1 493 ? 33.239 10.596 -89.794 1.00 62.59 493 ALA A N 1
ATOM 3711 C CA . ALA A 1 493 ? 34.674 10.757 -90.007 1.00 62.59 493 ALA A CA 1
ATOM 3712 C C . ALA A 1 493 ? 35.511 10.389 -88.773 1.00 62.59 493 ALA A C 1
ATOM 3714 O O . ALA A 1 493 ? 36.507 9.671 -88.894 1.00 62.59 493 ALA A O 1
ATOM 3715 N N . ILE A 1 494 ? 35.086 10.829 -87.586 1.00 61.69 494 ILE A N 1
ATOM 3716 C CA . ILE A 1 494 ? 35.733 10.498 -86.312 1.00 61.69 494 ILE A CA 1
ATOM 3717 C C . ILE A 1 494 ? 35.658 8.987 -86.063 1.00 61.69 494 ILE A C 1
ATOM 3719 O O . ILE A 1 494 ? 36.673 8.369 -85.747 1.00 61.69 494 ILE A O 1
ATOM 3723 N N . GLN A 1 495 ? 34.500 8.354 -86.278 1.00 63.00 495 GLN A N 1
ATOM 3724 C CA . GLN A 1 495 ? 34.347 6.907 -86.090 1.00 63.00 495 GLN A CA 1
ATOM 3725 C C . GLN A 1 495 ? 35.206 6.092 -87.068 1.00 63.00 495 GLN A C 1
ATOM 3727 O O . GLN A 1 495 ? 35.787 5.081 -86.667 1.00 63.00 495 GLN A O 1
ATOM 3732 N N . ARG A 1 496 ? 35.368 6.534 -88.323 1.00 60.62 496 ARG A N 1
ATOM 3733 C CA . ARG A 1 496 ? 36.257 5.868 -89.297 1.00 60.62 496 ARG A CA 1
ATOM 3734 C C . ARG A 1 496 ? 37.740 6.104 -89.011 1.00 60.62 496 ARG A C 1
ATOM 3736 O O . ARG A 1 496 ? 38.522 5.161 -89.115 1.00 60.62 496 ARG A O 1
ATOM 3743 N N . GLY A 1 497 ? 38.127 7.311 -88.595 1.00 57.56 497 GLY A N 1
ATOM 3744 C CA . GLY A 1 497 ? 39.491 7.606 -88.143 1.00 57.56 497 GLY A CA 1
ATOM 3745 C C . GLY A 1 497 ? 39.878 6.763 -86.924 1.00 57.56 497 GLY A C 1
ATOM 3746 O O . GLY A 1 497 ? 40.958 6.172 -86.885 1.00 57.56 497 GLY A O 1
ATOM 3747 N N . ILE A 1 498 ? 38.948 6.602 -85.979 1.00 53.72 498 ILE A N 1
ATOM 3748 C CA . ILE A 1 498 ? 39.098 5.714 -84.821 1.00 53.72 498 ILE A CA 1
ATOM 3749 C C . ILE A 1 498 ? 39.143 4.239 -85.257 1.00 53.72 498 ILE A C 1
ATOM 3751 O O . ILE A 1 498 ? 39.958 3.484 -84.733 1.00 53.72 498 ILE A O 1
ATOM 3755 N N . ALA A 1 499 ? 38.338 3.804 -86.233 1.00 48.69 499 ALA A N 1
ATOM 3756 C CA . ALA A 1 499 ? 38.373 2.430 -86.748 1.00 48.69 499 ALA A CA 1
ATOM 3757 C C . ALA A 1 499 ? 39.692 2.088 -87.470 1.00 48.69 499 ALA A C 1
ATOM 3759 O O . ALA A 1 499 ? 40.205 0.983 -87.300 1.00 48.69 499 ALA A O 1
ATOM 3760 N N . GLY A 1 500 ? 40.283 3.038 -88.205 1.00 49.09 500 GLY A N 1
ATOM 3761 C CA . GLY A 1 500 ? 41.600 2.881 -88.834 1.00 49.09 500 GLY A CA 1
ATOM 3762 C C . GLY A 1 500 ? 42.761 2.820 -87.832 1.00 49.09 500 GLY A C 1
ATOM 3763 O O . GLY A 1 500 ? 43.759 2.154 -88.092 1.00 49.09 500 GLY A O 1
ATOM 3764 N N . LEU A 1 501 ? 42.618 3.458 -86.665 1.00 45.47 501 LEU A N 1
ATOM 3765 C CA . LEU A 1 501 ? 43.603 3.431 -85.573 1.00 45.47 501 LEU A CA 1
ATOM 3766 C C . LEU A 1 501 ? 43.391 2.262 -84.586 1.00 45.47 501 LEU A C 1
ATOM 3768 O O . LEU A 1 501 ? 44.325 1.854 -83.894 1.00 45.47 501 LEU A O 1
ATOM 3772 N N . ARG A 1 502 ? 42.197 1.654 -84.562 1.00 44.00 502 ARG A N 1
ATOM 3773 C CA . ARG A 1 502 ? 41.854 0.475 -83.737 1.00 44.00 502 ARG A CA 1
ATOM 3774 C C . ARG A 1 502 ? 42.547 -0.826 -84.160 1.00 44.00 502 ARG A C 1
ATOM 3776 O O . ARG A 1 502 ? 42.459 -1.810 -83.433 1.00 44.00 502 ARG A O 1
ATOM 3783 N N . GLY A 1 503 ? 43.287 -0.833 -85.269 1.00 42.47 503 GLY A N 1
ATOM 3784 C CA . GLY A 1 503 ? 44.138 -1.958 -85.670 1.00 42.47 503 GLY A CA 1
ATOM 3785 C C . GLY A 1 503 ? 45.388 -2.176 -84.803 1.00 42.47 503 GLY A C 1
ATOM 3786 O O . GLY A 1 503 ? 46.130 -3.116 -85.076 1.00 42.47 503 GLY A O 1
ATOM 3787 N N . GLY A 1 504 ? 45.653 -1.349 -83.779 1.00 44.94 504 GLY A N 1
ATOM 3788 C CA . GLY A 1 504 ? 46.871 -1.522 -82.978 1.00 44.94 504 GLY A CA 1
ATOM 3789 C C . GLY A 1 504 ? 46.982 -0.852 -81.607 1.00 44.94 504 GLY A C 1
ATOM 3790 O O . GLY A 1 504 ? 48.073 -0.915 -81.051 1.00 44.94 504 GLY A O 1
ATOM 3791 N N . ILE A 1 505 ? 45.949 -0.221 -81.029 1.00 37.50 505 ILE A N 1
ATOM 3792 C CA . ILE A 1 505 ? 46.079 0.436 -79.708 1.00 37.50 505 ILE A CA 1
ATOM 3793 C C . ILE A 1 505 ? 44.836 0.186 -78.828 1.00 37.50 505 ILE A C 1
ATOM 3795 O O . ILE A 1 505 ? 43.699 0.315 -79.280 1.00 37.50 505 ILE A O 1
ATOM 3799 N N . ILE A 1 506 ? 45.092 -0.225 -77.578 1.00 40.19 506 ILE A N 1
ATOM 3800 C CA . ILE A 1 506 ? 44.144 -0.665 -76.537 1.00 40.19 506 ILE A CA 1
ATOM 3801 C C . ILE A 1 506 ? 43.323 0.518 -75.988 1.00 40.19 506 ILE A C 1
ATOM 3803 O O . ILE A 1 506 ? 43.808 1.641 -75.900 1.00 40.19 506 ILE A O 1
ATOM 3807 N N . GLN A 1 507 ? 42.069 0.247 -75.608 1.00 45.59 507 GLN A N 1
ATOM 3808 C CA . GLN A 1 507 ? 41.158 1.173 -74.927 1.00 45.59 507 GLN A CA 1
ATOM 3809 C C . GLN A 1 507 ? 41.741 1.698 -73.605 1.00 45.59 507 GLN A C 1
ATOM 3811 O O . GLN A 1 507 ? 41.981 0.919 -72.686 1.00 45.59 507 GLN A O 1
ATOM 3816 N N . GLY A 1 508 ? 41.858 3.020 -73.482 1.00 45.28 508 GLY A N 1
ATOM 3817 C CA . GLY A 1 508 ? 42.117 3.702 -72.212 1.00 45.28 508 GLY A CA 1
ATOM 3818 C C . GLY A 1 508 ? 43.055 4.889 -72.394 1.00 45.28 508 GLY A C 1
ATOM 3819 O O . GLY A 1 508 ? 44.217 4.695 -72.711 1.00 45.28 508 GLY A O 1
ATOM 3820 N N . GLN A 1 509 ? 42.526 6.098 -72.187 1.00 43.84 509 GLN A N 1
ATOM 3821 C CA . GLN A 1 509 ? 43.207 7.398 -72.294 1.00 43.84 509 GLN A CA 1
ATOM 3822 C C . GLN A 1 509 ? 43.753 7.749 -73.685 1.00 43.84 509 GLN A C 1
ATOM 3824 O O . GLN A 1 509 ? 44.907 7.508 -74.023 1.00 43.84 509 GLN A O 1
ATOM 3829 N N . VAL A 1 510 ? 42.909 8.416 -74.473 1.00 38.50 510 VAL A N 1
ATOM 3830 C CA . VAL A 1 510 ? 43.368 9.259 -75.578 1.00 38.50 510 VAL A CA 1
ATOM 3831 C C . VAL A 1 510 ? 43.203 10.693 -75.091 1.00 38.50 510 VAL A C 1
ATOM 3833 O O . VAL A 1 510 ? 42.084 11.204 -75.083 1.00 38.50 510 VAL A O 1
ATOM 3836 N N . ASP A 1 511 ? 44.285 11.336 -74.653 1.00 44.88 511 ASP A N 1
ATOM 3837 C CA . ASP A 1 511 ? 44.297 12.798 -74.680 1.00 44.88 511 ASP A CA 1
ATOM 3838 C C . ASP A 1 511 ? 44.111 13.200 -76.148 1.00 44.88 511 ASP A C 1
ATOM 3840 O O . ASP A 1 511 ? 44.794 12.647 -77.022 1.00 44.88 511 ASP A O 1
ATOM 3844 N N . PRO A 1 512 ? 43.150 14.077 -76.478 1.00 49.34 512 PRO A N 1
ATOM 3845 C CA . PRO A 1 512 ? 42.840 14.361 -77.862 1.00 49.34 512 PRO A CA 1
ATOM 3846 C C . PRO A 1 512 ? 44.017 15.113 -78.486 1.00 49.34 512 PRO A C 1
ATOM 3848 O O . PRO A 1 512 ? 44.133 16.329 -78.379 1.00 49.34 512 PRO A O 1
ATOM 3851 N N . VAL A 1 513 ? 44.861 14.379 -79.213 1.00 53.66 513 VAL A N 1
ATOM 3852 C CA . VAL A 1 513 ? 45.843 14.922 -80.163 1.00 53.66 513 VAL A CA 1
ATOM 3853 C C . VAL A 1 513 ? 45.226 16.024 -81.048 1.00 53.66 513 VAL A C 1
ATOM 3855 O O . VAL A 1 513 ? 45.915 17.016 -81.284 1.00 53.66 513 VAL A O 1
ATOM 3858 N N . PRO A 1 514 ? 43.938 15.956 -81.465 1.00 57.97 514 PRO A N 1
ATOM 3859 C CA . PRO A 1 514 ? 43.287 17.077 -82.138 1.00 57.97 514 PRO A CA 1
ATOM 3860 C C . PRO A 1 514 ? 43.253 18.372 -81.318 1.00 57.97 514 PRO A C 1
ATOM 3862 O O . PRO A 1 514 ? 43.502 19.419 -81.892 1.00 57.97 514 PRO A O 1
ATOM 3865 N N . ALA A 1 515 ? 43.027 18.331 -80.001 1.00 55.06 515 ALA A N 1
ATOM 3866 C CA . ALA A 1 515 ? 42.949 19.536 -79.167 1.00 55.06 515 ALA A CA 1
ATOM 3867 C C . ALA A 1 515 ? 44.316 20.208 -78.972 1.00 55.06 515 ALA A C 1
ATOM 3869 O O . ALA A 1 515 ? 44.397 21.430 -78.938 1.00 55.06 515 ALA A O 1
ATOM 3870 N N . VAL A 1 516 ? 45.398 19.423 -78.895 1.00 60.06 516 VAL A N 1
ATOM 3871 C CA . VAL A 1 516 ? 46.768 19.961 -78.798 1.00 60.06 516 VAL A CA 1
ATOM 3872 C C . VAL A 1 516 ? 47.188 20.626 -80.109 1.00 60.06 516 VAL A C 1
ATOM 3874 O O . VAL A 1 516 ? 47.821 21.676 -80.091 1.00 60.06 516 VAL A O 1
ATOM 3877 N N . VAL A 1 517 ? 46.824 20.035 -81.252 1.00 65.38 517 VAL A N 1
ATOM 3878 C CA . VAL A 1 517 ? 47.096 20.627 -82.571 1.00 65.38 517 VAL A CA 1
ATOM 3879 C C . VAL A 1 517 ? 46.210 21.848 -82.815 1.00 65.38 517 VAL A C 1
ATOM 3881 O O . VAL A 1 517 ? 46.707 22.846 -83.324 1.00 65.38 517 VAL A O 1
ATOM 3884 N N . PHE A 1 518 ? 44.937 21.796 -82.410 1.00 72.25 518 PHE A N 1
ATOM 3885 C CA . PHE A 1 518 ? 44.013 22.922 -82.533 1.00 72.25 518 PHE A CA 1
ATOM 3886 C C . PHE A 1 518 ? 44.461 24.093 -81.660 1.00 72.25 518 PHE A C 1
ATOM 3888 O O . PHE A 1 518 ? 44.652 25.173 -82.187 1.00 72.25 518 PHE A O 1
ATOM 3895 N N . GLY A 1 519 ? 44.784 23.874 -80.381 1.00 69.81 519 GLY A N 1
ATOM 3896 C CA . GLY A 1 519 ? 45.296 24.934 -79.501 1.00 69.81 519 GLY A CA 1
ATOM 3897 C C . GLY A 1 519 ? 46.693 25.456 -79.867 1.00 69.81 519 GLY A C 1
ATOM 3898 O O . GLY A 1 519 ? 47.089 26.521 -79.413 1.00 69.81 519 GLY A O 1
ATOM 3899 N N . ALA A 1 520 ? 47.466 24.726 -80.679 1.00 71.00 520 ALA A N 1
ATOM 3900 C CA . ALA A 1 520 ? 48.720 25.237 -81.239 1.00 71.00 520 ALA A CA 1
ATOM 3901 C C . ALA A 1 520 ? 48.507 26.102 -82.495 1.00 71.00 520 ALA A C 1
ATOM 3903 O O . ALA A 1 520 ? 49.416 26.841 -82.886 1.00 71.00 520 ALA A O 1
ATOM 3904 N N . ALA A 1 521 ? 47.350 25.963 -83.141 1.00 74.50 521 ALA A N 1
ATOM 3905 C CA . ALA A 1 521 ? 46.997 26.641 -84.377 1.00 74.50 521 ALA A CA 1
ATOM 3906 C C . ALA A 1 521 ? 46.029 27.815 -84.146 1.00 74.50 521 ALA A C 1
ATOM 3908 O O . ALA A 1 521 ? 46.181 28.816 -84.826 1.00 74.50 521 ALA A O 1
ATOM 3909 N N . ASP A 1 522 ? 45.128 27.719 -83.171 1.00 82.38 522 ASP A N 1
AT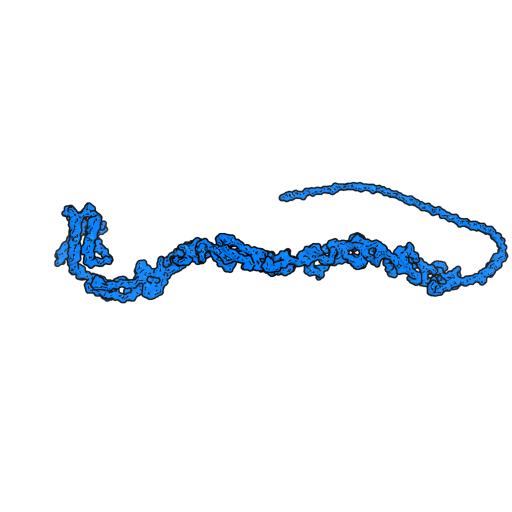OM 3910 C CA . ASP A 1 522 ? 44.267 28.784 -82.644 1.00 82.38 522 ASP A CA 1
ATOM 3911 C C . ASP A 1 522 ? 45.110 29.673 -81.713 1.00 82.38 522 ASP A C 1
ATOM 3913 O O . ASP A 1 522 ? 45.359 29.350 -80.548 1.00 82.38 522 ASP A O 1
ATOM 3917 N N . VAL A 1 523 ? 45.695 30.725 -82.283 1.00 81.75 523 VAL A N 1
ATOM 3918 C CA . VAL A 1 523 ? 46.666 31.589 -81.603 1.00 81.75 523 VAL A CA 1
ATOM 3919 C C . VAL A 1 523 ? 45.956 32.599 -80.709 1.00 81.75 523 VAL A C 1
ATOM 3921 O O . VAL A 1 523 ? 46.538 33.010 -79.699 1.00 81.75 523 VAL A O 1
ATOM 3924 N N . ASP A 1 524 ? 44.744 33.020 -81.070 1.00 79.19 524 ASP A N 1
ATOM 3925 C CA . ASP A 1 524 ? 43.965 33.967 -80.273 1.00 79.19 524 ASP A CA 1
ATOM 3926 C C . ASP A 1 524 ? 43.056 33.303 -79.220 1.00 79.19 524 ASP A C 1
ATOM 3928 O O . ASP A 1 524 ? 42.641 33.970 -78.265 1.00 79.19 524 ASP A O 1
ATOM 3932 N N . GLY A 1 525 ? 42.884 31.981 -79.296 1.00 80.75 525 GLY A N 1
ATOM 3933 C CA . GLY A 1 525 ? 42.194 31.162 -78.307 1.00 80.75 525 GLY A CA 1
ATOM 3934 C C . GLY A 1 525 ? 40.677 31.317 -78.355 1.00 80.75 525 GLY A C 1
ATOM 3935 O O . GLY A 1 525 ? 40.018 31.088 -77.333 1.00 80.75 525 GLY A O 1
ATOM 3936 N N . ASP A 1 526 ? 40.121 31.749 -79.490 1.00 80.94 526 ASP A N 1
ATOM 3937 C CA . ASP A 1 526 ? 38.684 31.964 -79.658 1.00 80.94 526 ASP A CA 1
ATOM 3938 C C . ASP A 1 526 ? 37.893 30.661 -79.898 1.00 80.94 526 ASP A C 1
ATOM 3940 O O . ASP A 1 526 ? 36.655 30.659 -79.875 1.00 80.94 526 ASP A O 1
ATOM 3944 N N . GLY A 1 527 ? 38.595 29.530 -80.026 1.00 77.00 527 GLY A N 1
ATOM 3945 C CA . GLY A 1 527 ? 38.020 28.210 -80.250 1.00 77.00 527 GLY A CA 1
ATOM 3946 C C . GLY A 1 527 ? 37.666 27.935 -81.712 1.00 77.00 527 GLY A C 1
ATOM 3947 O O . GLY A 1 527 ? 37.058 26.899 -82.001 1.00 77.00 527 GLY A O 1
ATOM 3948 N N . ALA A 1 528 ? 38.034 28.825 -82.631 1.00 76.81 528 ALA A N 1
ATOM 3949 C CA . ALA A 1 528 ? 37.967 28.650 -84.070 1.00 76.81 528 ALA A CA 1
ATOM 3950 C C . ALA A 1 528 ? 39.378 28.721 -84.677 1.00 76.81 528 ALA A C 1
ATOM 3952 O O . ALA A 1 528 ? 40.348 29.090 -84.034 1.00 76.81 528 ALA A O 1
ATOM 3953 N N . LEU A 1 529 ? 39.512 28.284 -85.930 1.00 71.19 529 LEU A N 1
ATOM 3954 C CA . LEU A 1 529 ? 40.754 28.459 -86.676 1.00 71.19 529 LEU A CA 1
ATOM 3955 C C . LEU A 1 529 ? 40.491 29.437 -87.809 1.00 71.19 529 LEU A C 1
ATOM 3957 O O . LEU A 1 529 ? 39.795 29.104 -88.774 1.00 71.19 529 LEU A O 1
ATOM 3961 N N . SER A 1 530 ? 41.035 30.642 -87.711 1.00 80.94 530 SER A N 1
ATOM 3962 C CA . SER A 1 530 ? 40.966 31.592 -88.811 1.00 80.94 530 SER A CA 1
ATOM 3963 C C . SER A 1 530 ? 41.926 31.194 -89.939 1.00 80.94 530 SER A C 1
ATOM 3965 O O . SER A 1 530 ? 42.936 30.509 -89.754 1.00 80.94 530 SER A O 1
ATOM 3967 N N . ARG A 1 531 ? 41.643 31.668 -91.157 1.00 75.69 531 ARG A N 1
ATOM 3968 C CA . ARG A 1 531 ? 42.543 31.472 -92.304 1.00 75.69 531 ARG A CA 1
ATOM 3969 C C . ARG A 1 531 ? 43.938 32.049 -92.047 1.00 75.69 531 ARG A C 1
ATOM 3971 O O . ARG A 1 531 ? 44.927 31.442 -92.440 1.00 75.69 531 ARG A O 1
ATOM 3978 N N . ALA A 1 532 ? 44.013 33.190 -91.362 1.00 79.06 532 ALA A N 1
ATOM 3979 C CA . ALA A 1 532 ? 45.279 33.830 -91.015 1.00 79.06 532 ALA A CA 1
ATOM 3980 C C . ALA A 1 532 ? 46.119 32.958 -90.069 1.00 79.06 532 ALA A C 1
ATOM 3982 O O . ALA A 1 532 ? 47.334 32.859 -90.226 1.00 79.06 532 ALA A O 1
ATOM 3983 N N . GLU A 1 533 ? 45.474 32.292 -89.118 1.00 84.00 533 GLU A N 1
ATOM 3984 C CA . GLU A 1 533 ? 46.119 31.368 -88.188 1.00 84.00 533 GLU A CA 1
ATOM 3985 C C . GLU A 1 533 ? 46.596 30.088 -88.868 1.00 84.00 533 GLU A C 1
ATOM 3987 O O . GLU A 1 533 ? 47.725 29.644 -88.639 1.00 84.00 533 GLU A O 1
ATOM 3992 N N . PHE A 1 534 ? 45.786 29.540 -89.776 1.00 79.75 534 PHE A N 1
ATOM 3993 C CA . PHE A 1 534 ? 46.178 28.382 -90.572 1.00 79.75 534 PHE A CA 1
ATOM 3994 C C . PHE A 1 534 ? 47.372 28.692 -91.489 1.00 79.75 534 PHE A C 1
ATOM 3996 O O . PHE A 1 534 ? 48.362 27.959 -91.490 1.00 79.75 534 PHE A O 1
ATOM 4003 N N . GLU A 1 535 ? 47.332 29.815 -92.213 1.00 83.06 535 GLU A N 1
ATOM 4004 C CA . GLU A 1 535 ? 48.436 30.265 -93.073 1.00 83.06 535 GLU A CA 1
ATOM 4005 C C . GLU A 1 535 ? 49.705 30.561 -92.251 1.00 83.06 535 GLU A C 1
ATOM 4007 O O . GLU A 1 535 ? 50.816 30.235 -92.676 1.00 83.06 535 GLU A O 1
ATOM 4012 N N . ALA A 1 536 ? 49.569 31.107 -91.037 1.00 78.38 536 ALA A N 1
ATOM 4013 C CA . ALA A 1 536 ? 50.692 31.313 -90.123 1.00 78.38 536 ALA A CA 1
ATOM 4014 C C . ALA A 1 536 ? 51.302 29.989 -89.630 1.00 78.38 536 ALA A C 1
ATOM 4016 O O . ALA A 1 536 ? 52.527 29.885 -89.495 1.00 78.38 536 ALA A O 1
ATOM 4017 N N . LEU A 1 537 ? 50.479 28.966 -89.383 1.00 80.88 537 LEU A N 1
ATOM 4018 C CA . LEU A 1 537 ? 50.939 27.625 -89.030 1.00 80.88 537 LEU A CA 1
ATOM 4019 C C . LEU A 1 537 ? 51.707 26.979 -90.196 1.00 80.88 537 LEU A C 1
ATOM 4021 O O . LEU A 1 537 ? 52.812 26.464 -89.996 1.00 80.88 537 LEU A O 1
ATOM 4025 N N . GLU A 1 538 ? 51.175 27.061 -91.419 1.00 79.88 538 GLU A N 1
ATOM 4026 C CA . GLU A 1 538 ? 51.847 26.564 -92.626 1.00 79.88 538 GLU A CA 1
ATOM 4027 C C . GLU A 1 538 ? 53.154 27.310 -92.919 1.00 79.88 538 GLU A C 1
ATOM 4029 O O . GLU A 1 538 ? 54.157 26.684 -93.281 1.00 79.88 538 GLU A O 1
ATOM 4034 N N . ALA A 1 539 ? 53.186 28.630 -92.715 1.00 78.44 539 ALA A N 1
ATOM 4035 C CA . ALA A 1 539 ? 54.390 29.437 -92.875 1.00 78.44 539 ALA A CA 1
ATOM 4036 C C . ALA A 1 539 ? 55.474 29.042 -91.860 1.00 78.44 539 ALA A C 1
ATOM 4038 O O . ALA A 1 539 ? 56.632 28.874 -92.247 1.00 78.44 539 ALA A O 1
ATOM 4039 N N . ARG A 1 540 ? 55.113 28.821 -90.585 1.00 80.31 540 ARG A N 1
ATOM 4040 C CA . ARG A 1 540 ? 56.040 28.350 -89.534 1.00 80.31 540 ARG A CA 1
ATOM 4041 C C . ARG A 1 540 ? 56.619 26.974 -89.855 1.00 80.31 540 ARG A C 1
ATOM 4043 O O . ARG A 1 540 ? 57.818 26.756 -89.672 1.00 80.31 540 ARG A O 1
ATOM 4050 N N . GLU A 1 541 ? 55.798 26.054 -90.355 1.00 74.50 541 GLU A N 1
ATOM 4051 C CA . GLU A 1 541 ? 56.267 24.729 -90.775 1.00 74.50 541 GLU A CA 1
ATOM 4052 C C . GLU A 1 541 ? 57.131 24.793 -92.041 1.00 74.50 541 GLU A C 1
ATOM 4054 O O . GLU A 1 541 ? 58.163 24.125 -92.110 1.00 74.50 541 GLU A O 1
ATOM 4059 N N . SER A 1 542 ? 56.795 25.654 -93.004 1.00 75.00 542 SER A N 1
ATOM 4060 C CA . SER A 1 542 ? 57.622 25.889 -94.196 1.00 75.00 542 SER A CA 1
ATOM 4061 C C . SER A 1 542 ? 58.985 26.490 -93.830 1.00 75.00 542 SER A C 1
ATOM 4063 O O . SER A 1 542 ? 60.017 26.048 -94.335 1.00 75.00 542 SER A O 1
ATOM 4065 N N . GLN A 1 543 ? 59.021 27.432 -92.879 1.00 74.81 543 GLN A N 1
ATOM 4066 C CA . GLN A 1 543 ? 60.261 27.994 -92.337 1.00 74.81 543 GLN A CA 1
ATOM 4067 C C . GLN A 1 543 ? 61.104 26.920 -91.638 1.00 74.81 543 GLN A C 1
ATOM 4069 O O . GLN A 1 543 ? 62.301 26.810 -91.909 1.00 74.81 543 GLN A O 1
ATOM 4074 N N . ARG A 1 544 ? 60.481 26.072 -90.806 1.00 74.56 544 ARG A N 1
ATOM 4075 C CA . ARG A 1 544 ? 61.143 24.930 -90.151 1.00 74.56 544 ARG A CA 1
ATOM 4076 C C . ARG A 1 544 ? 61.698 23.914 -91.144 1.00 74.56 544 ARG A C 1
ATOM 4078 O O . ARG A 1 544 ? 62.745 23.335 -90.876 1.00 74.56 544 ARG A O 1
ATOM 4085 N N . GLN A 1 545 ? 61.017 23.690 -92.266 1.00 69.88 545 GLN A N 1
ATOM 4086 C CA . GLN A 1 545 ? 61.487 22.794 -93.324 1.00 69.88 545 GLN A CA 1
ATOM 4087 C C . GLN A 1 545 ? 62.636 23.397 -94.134 1.00 69.88 545 GLN A C 1
ATOM 4089 O O . GLN A 1 545 ? 63.531 22.659 -94.509 1.00 69.88 545 GLN A O 1
ATOM 4094 N N . SER A 1 546 ? 62.662 24.716 -94.353 1.00 72.31 546 SER A N 1
ATOM 4095 C CA . SER A 1 546 ? 63.782 25.391 -95.034 1.00 72.31 546 SER A CA 1
ATOM 4096 C C . SER A 1 546 ? 65.059 25.514 -94.187 1.00 72.31 546 SER A C 1
ATOM 4098 O O . SER A 1 546 ? 66.128 25.793 -94.721 1.00 72.31 546 SER A O 1
ATOM 4100 N N . GLN A 1 547 ? 64.945 25.331 -92.867 1.00 66.75 547 GLN A N 1
ATOM 4101 C CA . GLN A 1 547 ? 66.060 25.347 -91.910 1.00 66.75 547 GLN A CA 1
ATOM 4102 C C . GLN A 1 547 ? 66.608 23.941 -91.598 1.00 66.75 547 GLN A C 1
ATOM 4104 O O . GLN A 1 547 ? 67.505 23.810 -90.763 1.00 66.75 547 GLN A O 1
ATOM 4109 N N . ARG A 1 548 ? 66.065 22.899 -92.237 1.00 54.41 548 ARG A N 1
ATOM 4110 C CA . ARG A 1 548 ? 66.523 21.505 -92.169 1.00 54.41 548 ARG A CA 1
ATOM 4111 C C . ARG A 1 548 ? 67.114 21.097 -93.507 1.00 54.41 548 ARG A C 1
ATOM 4113 O O . ARG A 1 548 ? 68.062 20.285 -93.472 1.00 54.41 548 ARG A O 1
#

pLDDT: mean 82.85, std 19.07, range [29.11, 98.31]

=== Feature glossary ===
Each block in this record encodes a different view of the same protein. In brief:

Predicted aligned error. PAE(i, j) answers: if I align the predicted and true structures on residue i, how far off (in Å) do I expect residue j to be? A block-diagonal PAE matrix with low values on the blocks and high values off-diagonal is the signature of a multi-domain protein with confidently predicted domains but uncertain inter-domain orientation.

Contact-map, Ramachandran, and PAE plots. Plot images: a contact map (which residues are close in 3D, as an N×N binary image), a Ramachandran scatter (backbone torsion angles, revealing secondary-structure composition at a glance), and — for AlphaFold structures — a PAE heatmap (pairwise prediction confidence).

Backbone torsions (φ/ψ). φ (phi) and ψ (psi) are the two rotatable backbone dihedrals per residue: φ is the C(i-1)–N–Cα–C torsion, ψ is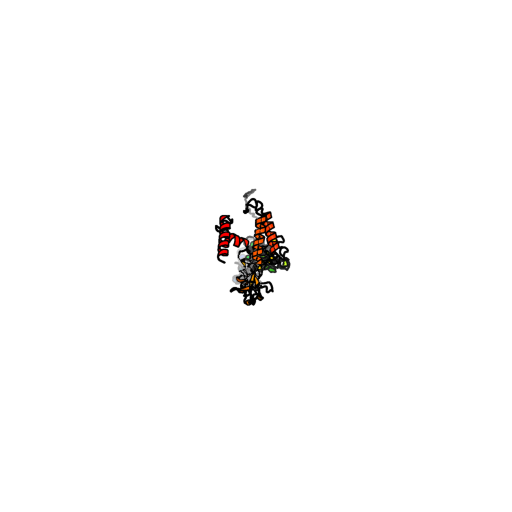 the N–Cα–C–N(i+1) torsion, both in degrees on (−180°, 180°]. α-helical residues cluster near (−60°, −45°); β-strand residues near (−120°, +130°). A Ramachandran plot is simply a scatter of (φ, ψ) for every residue.

Foldseek 3Di. A 3Di character summarizes, for each residue, the relative orientation of the Cα frame of its nearest spatial neighbor. Because it encodes fold topology rather than chemistry, 3Di alignments detect remote structural similarity that sequence alignment misses.

Radius of gyration, Cα contacts, bounding box. Three whole-structure scalars: the radius of gyration (RMS distance of Cα from centroid, in Å), the count of Cα–Cα contacts (pairs closer than 8 Å and separated by more than four residues in sequence — i.e. tertiary, not local, contacts), and the bounding-box dimensions. Together they distinguish compact globular folds from extended fibres or disordered chains.

Sequence. Sequence gives the chain of amino acids in standard one-letter code (A=alanine, C=cysteine, …, Y=tyrosine), read N→C. It is the only feature that is directly encoded by the gene; all structural features are derived from the folded form of this sequence.

mmCIF coordinates. Atomic coordinates in PDBx/mmCIF format — the same representation the Protein Data Bank distributes. Each line of the _atom_site loop places one backbone atom in Cartesian space (units: ångströms, origin: arbitrary).

Secondary structure (3-state, P-SEA). Three-state secondary structure (P-SEA) collapses the eight DSSP classes into helix (a), strand (b), and coil (c). P-SEA assigns these from Cα geometry alone — distances and angles — without requiring backbone oxygens, so it works on any Cα trace.

InterPro / GO / CATH / organism. Functional annotations link the protein to curated databases. InterPro entries identify conserved domains and families by matching the sequence against member-database signatures (Pfam, PROSITE, CDD, …). Gene Ontology (GO) terms describe molecular function, biological process, and cellular component in a controlled vocabulary. CATH places the structure in a hierarchical fold classification (Class/Architecture/Topology/Homologous-superfamily). The organism is the source species.

B-factor. B-factor (Debye–Waller factor) reflects atomic displacement in the crystal lattice. It is an experimental observable (units Å²), not a prediction; low values mean the atom is pinned down, high values mean it moves or is heterogeneous across the crystal.

Rendered structure images. Structure images are PyMOL renders from six orthogonal camera directions. Cartoon representation draws helices as coils and strands as arrows; sticks shows the backbone as bonds; surface shows the solvent-excluded envelope. Rainbow coloring maps sequence position to hue (blue→red, N→C); chain coloring assigns a distinct color per polypeptide.

Solvent-accessible surface area. Solvent-accessible surface area (SASA) is the area in Å² traced out by the centre of a 1.4 Å probe sphere (a water molecule) rolled over the protein's van der Waals surface (Shrake–Rupley / Lee–Richards construction). Buried residues have near-zero SASA; fully exposed residues can exceed 200 Å². The total SASA scales roughly with the number of surface residues.

Secondary structure (8-state, DSSP). The SS8 string is DSSP's per-residue secondary-structure call. α-helix (H) means an i→i+4 H-bond ladder; β-strand (E) means the residue participates in a β-sheet; 3₁₀ (G) and π (I) are tighter and wider helices; T/S are turns/bends; '-' is loop.

pLDDT. For AlphaFold models, the B-factor field carries pLDDT — the model's own estimate of local accuracy on a 0–100 scale. Regions with pLDDT<50 should be treated as essentially unmodeled; they often correspond to intrinsically disordered segments.

Nearest PDB structures. Nearest PDB neighbors are the top structural matches found by Foldseek when searching this structure against the entire Protein Data Bank. Each hit reports a TM-score (0 to 1; >0.5 almost always implies the same fold) and an E-value. These are *structural* homologs — they may share no detectable sequence similarity.